Protein AF-0000000083154688 (afdb_homodimer)

Solvent-accessible surface area (backbone atoms only — not comparable to full-atom values): 29606 Å² total; per-residue (Å²): 135,85,80,79,80,78,82,81,78,80,80,81,83,80,81,77,81,83,75,83,78,83,77,74,76,74,76,77,68,79,73,78,63,62,61,57,56,52,50,52,49,49,51,51,33,51,53,34,51,51,48,37,54,52,40,51,51,50,35,52,51,49,68,60,59,69,84,47,63,55,60,26,47,56,69,61,37,46,85,33,69,63,76,69,42,80,86,53,69,44,76,49,72,49,60,42,86,44,41,67,81,53,86,52,82,84,54,70,78,92,42,75,69,41,51,51,55,58,43,58,67,37,58,64,70,88,35,45,25,24,63,56,64,84,69,79,62,100,66,54,63,35,63,32,58,73,93,67,34,91,17,15,25,34,44,42,43,32,31,52,51,45,43,32,51,50,50,52,52,50,56,75,45,44,61,73,30,50,75,72,72,40,74,55,66,74,79,58,39,78,56,65,68,58,26,51,46,49,51,44,35,31,52,48,50,50,52,52,51,45,40,26,64,37,44,64,35,56,28,38,29,29,56,33,80,87,35,97,76,37,42,41,72,38,46,50,32,61,36,41,21,39,47,38,69,59,47,51,49,49,48,60,73,53,25,31,51,125,138,86,83,80,78,76,81,79,80,79,79,78,79,82,84,76,82,81,80,81,77,80,78,75,79,76,76,79,68,78,74,78,64,62,61,57,56,51,49,52,49,50,50,50,33,51,53,34,50,52,48,36,54,53,39,50,53,49,33,52,50,50,67,58,57,70,84,46,62,58,59,26,47,55,70,61,36,46,84,33,71,62,75,68,42,80,86,54,68,43,76,49,73,49,62,41,86,43,41,70,83,54,86,53,81,84,55,70,81,90,42,76,69,41,51,52,56,57,42,58,68,37,57,64,69,91,34,46,26,18,64,55,62,84,69,81,58,98,65,54,62,36,64,31,58,72,91,68,34,88,16,14,25,34,44,41,42,32,30,52,51,46,43,32,50,48,51,52,52,50,57,76,45,42,59,74,30,51,75,72,74,41,75,54,65,75,79,57,40,77,56,64,68,58,25,51,46,51,51,43,34,29,53,49,50,51,51,52,51,44,41,26,64,38,44,63,38,54,28,39,28,28,57,32,78,88,36,97,78,37,41,42,72,38,46,49,30,62,36,40,19,37,46,40,71,58,48,51,49,49,48,60,74,54,24,30,50,125

Structure (mmCIF, N/CA/C/O backbone):
data_AF-0000000083154688-model_v1
#
loop_
_entity.id
_entity.type
_entity.pdbx_description
1 polymer 'Tat pathway signal sequence'
#
loop_
_atom_site.group_PDB
_atom_site.id
_atom_site.type_symbol
_atom_site.label_atom_id
_atom_site.label_alt_id
_atom_site.label_comp_id
_atom_site.label_asym_id
_atom_site.label_entity_id
_atom_site.label_seq_id
_atom_site.pdbx_PDB_ins_code
_atom_site.Cartn_x
_atom_site.Cartn_y
_atom_site.Cartn_z
_atom_site.occupancy
_atom_site.B_iso_or_equiv
_atom_site.auth_seq_id
_atom_site.auth_comp_id
_atom_site.auth_asym_id
_atom_site.auth_atom_id
_atom_site.pdbx_PDB_model_num
ATOM 1 N N . MET A 1 1 ? -60.594 138.125 11.328 1 29.39 1 MET A N 1
ATOM 2 C CA . MET A 1 1 ? -60.219 137.875 12.703 1 29.39 1 MET A CA 1
ATOM 3 C C . MET A 1 1 ? -59 136.875 12.758 1 29.39 1 MET A C 1
ATOM 5 O O . MET A 1 1 ? -59.031 135.875 12.227 1 29.39 1 MET A O 1
ATOM 9 N N . SER A 1 2 ? -57.781 137.5 12.812 1 31.52 2 SER A N 1
ATOM 10 C CA . SER A 1 2 ? -56.406 137.25 12.453 1 31.52 2 SER A CA 1
ATOM 11 C C . SER A 1 2 ? -55.781 136.25 13.406 1 31.52 2 SER A C 1
ATOM 13 O O . SER A 1 2 ? -55.656 136.5 14.609 1 31.52 2 SER A O 1
ATOM 15 N N . GLU A 1 3 ? -56.125 134.875 13.266 1 31.77 3 GLU A N 1
ATOM 16 C CA . GLU A 1 3 ? -55.875 133.75 14.117 1 31.77 3 GLU A CA 1
ATOM 17 C C . GLU A 1 3 ? -54.375 133.5 14.359 1 31.77 3 GLU A C 1
ATOM 19 O O . GLU A 1 3 ? -53.594 133.5 13.414 1 31.77 3 GLU A O 1
ATOM 24 N N . GLU A 1 4 ? -53.844 134 15.492 1 29.66 4 GLU A N 1
ATOM 25 C CA . GLU A 1 4 ? -52.5 134.25 16.062 1 29.66 4 GLU A CA 1
ATOM 26 C C . GLU A 1 4 ? -51.781 132.875 16.25 1 29.66 4 GLU A C 1
ATOM 28 O O . GLU A 1 4 ? -52.281 132 16.922 1 29.66 4 GLU A O 1
ATOM 33 N N . HIS A 1 5 ? -51 132.375 15.273 1 32.69 5 HIS A N 1
ATOM 34 C CA . HIS A 1 5 ? -50.281 131.125 14.984 1 32.69 5 HIS A CA 1
ATOM 35 C C . HIS A 1 5 ? -49.188 130.875 15.992 1 32.69 5 HIS A C 1
ATOM 37 O O . HIS A 1 5 ? -48.156 131.625 15.992 1 32.69 5 HIS A O 1
ATOM 43 N N . GLN A 1 6 ? -49.5 130.75 17.312 1 32.12 6 GLN A N 1
ATOM 44 C CA . GLN A 1 6 ? -48.438 130.875 18.328 1 32.12 6 GLN A CA 1
ATOM 45 C C . GLN A 1 6 ? -47.469 129.625 18.156 1 32.12 6 GLN A C 1
ATOM 47 O O . GLN A 1 6 ? -47.875 128.5 17.922 1 32.12 6 GLN A O 1
ATOM 52 N N . PRO A 1 7 ? -46.125 129.875 17.844 1 33.66 7 PRO A N 1
ATOM 53 C CA . PRO A 1 7 ? -45.062 129 17.438 1 33.66 7 PRO A CA 1
ATOM 54 C C . PRO A 1 7 ? -44.625 128 18.547 1 33.66 7 PRO A C 1
ATOM 56 O O . PRO A 1 7 ? -44.625 128.5 19.719 1 33.66 7 PRO A O 1
ATOM 59 N N . PHE A 1 8 ? -45.031 126.75 18.562 1 34.34 8 PHE A N 1
ATOM 60 C CA . PHE A 1 8 ? -44.875 125.688 19.516 1 34.34 8 PHE A CA 1
ATOM 61 C C . PHE A 1 8 ? -43.375 125.375 19.781 1 34.34 8 PHE A C 1
ATOM 63 O O . PHE A 1 8 ? -42.625 125.188 18.844 1 34.34 8 PHE A O 1
ATOM 70 N N . ILE A 1 9 ? -42.688 125.938 20.766 1 31.5 9 ILE A N 1
ATOM 71 C CA . ILE A 1 9 ? -41.281 125.938 21.141 1 31.5 9 ILE A CA 1
ATOM 72 C C . ILE A 1 9 ? -40.875 124.562 21.578 1 31.5 9 ILE A C 1
ATOM 74 O O . ILE A 1 9 ? -41.406 124 22.547 1 31.5 9 ILE A O 1
ATOM 78 N N . PRO A 1 10 ? -40.469 123.625 20.656 1 31.67 10 PRO A N 1
ATOM 79 C CA . PRO A 1 10 ? -40.219 122.188 21 1 31.67 10 PRO A CA 1
ATOM 80 C C . PRO A 1 10 ? -39.062 122.062 21.953 1 31.67 10 PRO A C 1
ATOM 82 O O . PRO A 1 10 ? -38.062 122.75 21.844 1 31.67 10 PRO A O 1
ATOM 85 N N . HIS A 1 11 ? -39.25 121.875 23.234 1 32.94 11 HIS A N 1
ATOM 86 C CA . HIS A 1 11 ? -38.281 121.75 24.328 1 32.94 11 HIS A CA 1
ATOM 87 C C . HIS A 1 11 ? -37.312 120.562 24.062 1 32.94 11 HIS A C 1
ATOM 89 O O . HIS A 1 11 ? -37.688 119.625 23.406 1 32.94 11 HIS A O 1
ATOM 95 N N . GLY A 1 12 ? -35.969 120.812 24.078 1 29.88 12 GLY A N 1
ATOM 96 C CA . GLY A 1 12 ? -34.75 120.125 23.766 1 29.88 12 GLY A CA 1
ATOM 97 C C . GLY A 1 12 ? -34.562 118.875 24.562 1 29.88 12 GLY A C 1
ATOM 98 O O . GLY A 1 12 ? -35.062 118.75 25.672 1 29.88 12 GLY A O 1
ATOM 99 N N . PRO A 1 13 ? -34.219 117.688 23.891 1 33.91 13 PRO A N 1
ATOM 100 C CA . PRO A 1 13 ? -34.156 116.25 24.281 1 33.91 13 PRO A CA 1
ATOM 101 C C . PRO A 1 13 ? -33.094 116 25.328 1 33.91 13 PRO A C 1
ATOM 103 O O . PRO A 1 13 ? -32 116.562 25.281 1 33.91 13 PRO A O 1
ATOM 106 N N . GLU A 1 14 ? -33.312 116 26.609 1 32.19 14 GLU A N 1
ATOM 107 C CA . GLU A 1 14 ? -32.375 115.688 27.688 1 32.19 14 GLU A CA 1
ATOM 108 C C . GLU A 1 14 ? -31.625 114.375 27.422 1 32.19 14 GLU A C 1
ATOM 110 O O . GLU A 1 14 ? -32.188 113.375 26.953 1 32.19 14 GLU A O 1
ATOM 115 N N . TYR A 1 15 ? -30.312 114.438 27.156 1 31.7 15 TYR A N 1
ATOM 116 C CA . TYR A 1 15 ? -29.281 113.5 26.859 1 31.7 15 TYR A CA 1
ATOM 117 C C . TYR A 1 15 ? -29.156 112.438 27.984 1 31.7 15 TYR A C 1
ATOM 119 O O . TYR A 1 15 ? -28.859 112.812 29.125 1 31.7 15 TYR A O 1
ATOM 127 N N . LYS A 1 16 ? -29.969 111.438 28 1 33.78 16 LYS A N 1
ATOM 128 C CA . LYS A 1 16 ? -29.906 110.312 28.984 1 33.78 16 LYS A CA 1
ATOM 129 C C . LYS A 1 16 ? -28.531 109.688 28.984 1 33.78 16 LYS A C 1
ATOM 131 O O . LYS A 1 16 ? -27.891 109.5 27.938 1 33.78 16 LYS A O 1
ATOM 136 N N . ASP A 1 17 ? -27.781 109.812 30.109 1 32.22 17 ASP A N 1
ATOM 137 C CA . ASP A 1 17 ? -26.516 109.25 30.578 1 32.22 17 ASP A CA 1
ATOM 138 C C . ASP A 1 17 ? -26.438 107.75 30.344 1 32.22 17 ASP A C 1
ATOM 140 O O . ASP A 1 17 ? -27.391 107 30.656 1 32.22 17 ASP A O 1
ATOM 144 N N . ASP A 1 18 ? -25.703 107.25 29.375 1 29.17 18 ASP A N 1
ATOM 145 C CA . ASP A 1 18 ? -25.438 105.875 28.891 1 29.17 18 ASP A CA 1
ATOM 146 C C . ASP A 1 18 ? -24.906 105 30.031 1 29.17 18 ASP A C 1
ATO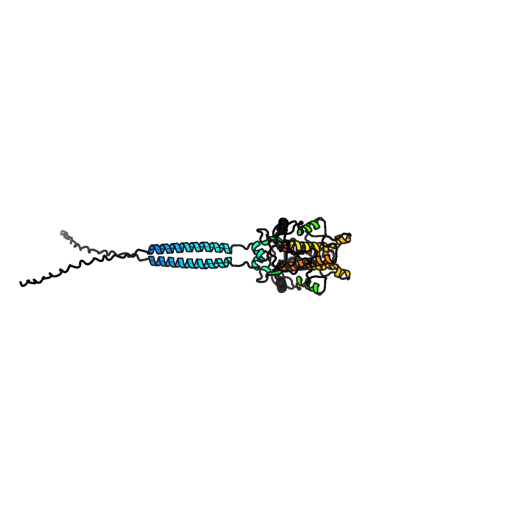M 148 O O . ASP A 1 18 ? -23.891 105.375 30.656 1 29.17 18 ASP A O 1
ATOM 152 N N . ASN A 1 19 ? -25.719 104.312 30.797 1 33.03 19 ASN A N 1
ATOM 153 C CA . ASN A 1 19 ? -25.406 103.312 31.812 1 33.03 19 ASN A CA 1
ATOM 154 C C . ASN A 1 19 ? -24.516 102.188 31.281 1 33.03 19 ASN A C 1
ATOM 156 O O . ASN A 1 19 ? -24.422 101.125 31.875 1 33.03 19 ASN A O 1
ATOM 160 N N . ALA A 1 20 ? -23.516 102.188 30.391 1 35.34 20 ALA A N 1
ATOM 161 C CA . ALA A 1 20 ? -23.078 100.938 29.844 1 35.34 20 ALA A CA 1
ATOM 162 C C . ALA A 1 20 ? -22.625 100 30.953 1 35.34 20 ALA A C 1
ATOM 164 O O . ALA A 1 20 ? -22.281 100.438 32.062 1 35.34 20 ALA A O 1
ATOM 165 N N . ASN A 1 21 ? -22.828 98.562 30.766 1 35.56 21 ASN A N 1
ATOM 166 C CA . ASN A 1 21 ? -22.812 97.125 31.109 1 35.56 21 ASN A CA 1
ATOM 167 C C . ASN A 1 21 ? -21.406 96.625 31.5 1 35.56 21 ASN A C 1
ATOM 169 O O . ASN A 1 21 ? -20.438 96.875 30.781 1 35.56 21 ASN A O 1
ATOM 173 N N . ASP A 1 22 ? -21.109 96.5 32.781 1 38.91 22 ASP A N 1
ATOM 174 C CA . ASP A 1 22 ? -19.953 95.875 33.406 1 38.91 22 ASP A CA 1
ATOM 175 C C . ASP A 1 22 ? -19.688 94.5 32.781 1 38.91 22 ASP A C 1
ATOM 177 O O . ASP A 1 22 ? -20.547 93.625 32.875 1 38.91 22 ASP A O 1
ATOM 181 N N . GLU A 1 23 ? -19.078 94.312 31.609 1 39.03 23 GLU A N 1
ATOM 182 C CA . GLU A 1 23 ? -18.656 93 31.047 1 39.03 23 GLU A CA 1
ATOM 183 C C . GLU A 1 23 ? -17.797 92.25 32.031 1 39.03 23 GLU A C 1
ATOM 185 O O . GLU A 1 23 ? -16.75 92.688 32.469 1 39.03 23 GLU A O 1
ATOM 190 N N . SER A 1 24 ? -18.469 91.5 32.969 1 42.97 24 SER A N 1
ATOM 191 C CA . SER A 1 24 ? -17.812 90.5 33.844 1 42.97 24 SER A CA 1
ATOM 192 C C . SER A 1 24 ? -16.891 89.562 33.031 1 42.97 24 SER A C 1
ATOM 194 O O . SER A 1 24 ? -17.312 89 32.031 1 42.97 24 SER A O 1
ATOM 196 N N . SER A 1 25 ? -15.602 89.875 32.875 1 44.94 25 SER A N 1
ATOM 197 C CA . SER A 1 25 ? -14.586 88.938 32.344 1 44.94 25 SER A CA 1
ATOM 198 C C . SER A 1 25 ? -14.688 87.562 32.969 1 44.94 25 SER A C 1
ATOM 200 O O . SER A 1 25 ? -14.43 87.375 34.156 1 44.94 25 SER A O 1
ATOM 202 N N . ALA A 1 26 ? -15.742 86.75 32.562 1 47.12 26 ALA A N 1
ATOM 203 C CA . ALA A 1 26 ? -15.75 85.312 32.969 1 47.12 26 ALA A CA 1
ATOM 204 C C . ALA A 1 26 ? -14.383 84.688 32.75 1 47.12 26 ALA A C 1
ATOM 206 O O . ALA A 1 26 ? -13.805 84.812 31.672 1 47.12 26 ALA A O 1
ATOM 207 N N . ASP A 1 27 ? -13.578 84.625 33.812 1 45.41 27 ASP A N 1
ATOM 208 C CA . ASP A 1 27 ? -12.398 83.75 33.875 1 45.41 27 ASP A CA 1
ATOM 209 C C . ASP A 1 27 ? -12.68 82.375 33.25 1 45.41 27 ASP A C 1
ATOM 211 O O . ASP A 1 27 ? -13.562 81.688 33.719 1 45.41 27 ASP A O 1
ATOM 215 N N . PHE A 1 28 ? -12.711 82.25 31.906 1 45.66 28 PHE A N 1
ATOM 216 C CA . PHE A 1 28 ? -12.695 80.938 31.281 1 45.66 28 PHE A CA 1
ATOM 217 C C . PHE A 1 28 ? -11.672 80.062 31.938 1 45.66 28 PHE A C 1
ATOM 219 O O . PHE A 1 28 ? -10.461 80.25 31.797 1 45.66 28 PHE A O 1
ATOM 226 N N . GLN A 1 29 ? -11.961 79.5 33.156 1 45.41 29 GLN A N 1
ATOM 227 C CA . GLN A 1 29 ? -11.102 78.438 33.656 1 45.41 29 GLN A CA 1
ATOM 228 C C . GLN A 1 29 ? -11.039 77.25 32.688 1 45.41 29 GLN A C 1
ATOM 230 O O . GLN A 1 29 ? -12.07 76.812 32.219 1 45.41 29 GLN A O 1
ATOM 235 N N . PRO A 1 30 ? -10.008 77.125 31.922 1 48.88 30 PRO A N 1
ATOM 236 C CA . PRO A 1 30 ? -9.922 75.875 31.109 1 48.88 30 PRO A CA 1
ATOM 237 C C . PRO A 1 30 ? -10.344 74.625 31.891 1 48.88 30 PRO A C 1
ATOM 239 O O . PRO A 1 30 ? -9.844 74.375 33 1 48.88 30 PRO A O 1
ATOM 242 N N . GLU A 1 31 ? -11.555 74.188 31.859 1 50.56 31 GLU A N 1
ATOM 243 C CA . GLU A 1 31 ? -11.969 72.938 32.406 1 50.56 31 GLU A CA 1
ATOM 244 C C . GLU A 1 31 ? -10.914 71.875 32.156 1 50.56 31 GLU A C 1
ATOM 246 O O . GLU A 1 31 ? -10.43 71.688 31.047 1 50.56 31 GLU A O 1
ATOM 251 N N . ASN A 1 32 ? -10.117 71.375 33.062 1 50.59 32 ASN A N 1
ATOM 252 C CA . ASN A 1 32 ? -9.133 70.312 33.156 1 50.59 32 ASN A CA 1
ATOM 253 C C . ASN A 1 32 ? -9.602 69.062 32.406 1 50.59 32 ASN A C 1
ATOM 255 O O . ASN A 1 32 ? -10.242 68.188 32.969 1 50.59 32 ASN A O 1
ATOM 259 N N . HIS A 1 33 ? -10.023 69.188 31.062 1 58.34 33 HIS A N 1
ATOM 260 C CA . HIS A 1 33 ? -10.328 68.125 30.109 1 58.34 33 HIS A CA 1
ATOM 261 C C . HIS A 1 33 ? -9.211 67.062 30.078 1 58.34 33 HIS A C 1
ATOM 263 O O . HIS A 1 33 ? -9.367 66 29.453 1 58.34 33 HIS A O 1
ATOM 269 N N . ARG A 1 34 ? -8.211 67.25 30.781 1 65.75 34 ARG A N 1
ATOM 270 C CA . ARG A 1 34 ? -7.004 66.438 30.797 1 65.75 34 ARG A CA 1
ATOM 271 C C . ARG A 1 34 ? -7.266 65.062 31.453 1 65.75 34 ARG A C 1
ATOM 273 O O . ARG A 1 34 ? -6.789 64.062 30.984 1 65.75 34 ARG A O 1
ATOM 280 N N . PRO A 1 35 ? -8.297 65.062 32.406 1 75.88 35 PRO A N 1
ATOM 281 C CA . PRO A 1 35 ? -8.461 63.812 33.094 1 75.88 35 PRO A CA 1
ATOM 282 C C . PRO A 1 35 ? -9.266 62.781 32.281 1 75.88 35 PRO A C 1
ATOM 284 O O . PRO A 1 35 ? -8.984 61.594 32.344 1 75.88 35 PRO A O 1
ATOM 287 N N . ARG A 1 36 ? -10.062 63.25 31.406 1 80.69 36 ARG A N 1
ATOM 288 C CA . ARG A 1 36 ? -10.898 62.344 30.625 1 80.69 36 ARG A CA 1
ATOM 289 C C . ARG A 1 36 ? -10.109 61.719 29.484 1 80.69 36 ARG A C 1
ATOM 291 O O . ARG A 1 36 ? -10.258 60.5 29.219 1 80.69 36 ARG A O 1
ATOM 298 N N . LYS A 1 37 ? -9.305 62.5 28.859 1 82.5 37 LYS A N 1
ATOM 299 C CA . LYS A 1 37 ? -8.492 62 27.766 1 82.5 37 LYS A CA 1
ATOM 300 C C . LYS A 1 37 ? -7.484 60.969 28.281 1 82.5 37 LYS A C 1
ATOM 302 O O . LYS A 1 37 ? -7.238 59.938 27.625 1 82.5 37 LYS A O 1
ATOM 307 N N . LEU A 1 38 ? -6.953 61.188 29.422 1 85.69 38 LEU A N 1
ATOM 308 C CA . LEU A 1 38 ? -6.016 60.281 30.031 1 85.69 38 LEU A CA 1
ATOM 309 C C . LEU A 1 38 ? -6.711 58.969 30.391 1 85.69 38 LEU A C 1
ATOM 311 O O . LEU A 1 38 ? -6.145 57.875 30.203 1 85.69 38 LEU A O 1
ATOM 315 N N . LEU A 1 39 ? -7.902 59.094 30.875 1 86.44 39 LEU A N 1
ATOM 316 C CA . LEU A 1 39 ? -8.688 57.906 31.203 1 86.44 39 LEU A CA 1
ATOM 317 C C . LEU A 1 39 ? -9 57.094 29.953 1 86.44 39 LEU A C 1
ATOM 319 O O . LEU A 1 39 ? -8.867 55.875 29.969 1 86.44 39 LEU A O 1
ATOM 323 N N . LEU A 1 40 ? -9.359 57.75 28.906 1 89.5 40 LEU A N 1
ATOM 324 C CA . LEU A 1 40 ? -9.672 57.094 27.641 1 89.5 40 LEU A CA 1
ATOM 325 C C . LEU A 1 40 ? -8.43 56.406 27.078 1 89.5 40 LEU A C 1
ATOM 327 O O . LEU A 1 40 ? -8.516 55.281 26.562 1 89.5 40 LEU A O 1
ATOM 331 N N . LEU A 1 41 ? -7.309 57.031 27.156 1 90.56 41 LEU A N 1
ATOM 332 C CA . LEU A 1 41 ? -6.062 56.438 26.672 1 90.56 41 LEU A CA 1
ATOM 333 C C . LEU A 1 41 ? -5.66 55.219 27.5 1 90.56 41 LEU A C 1
ATOM 335 O O . LEU A 1 41 ? -5.176 54.219 26.969 1 90.56 41 LEU A O 1
ATOM 339 N N . ARG A 1 42 ? -5.895 55.312 28.797 1 90.94 42 ARG A N 1
ATOM 340 C CA . ARG A 1 42 ? -5.617 54.188 29.672 1 90.94 42 ARG A CA 1
ATOM 341 C C . ARG A 1 42 ? -6.531 53 29.344 1 90.94 42 ARG A C 1
ATOM 343 O O . ARG A 1 42 ? -6.09 51.844 29.328 1 90.94 42 ARG A O 1
ATOM 350 N N . ILE A 1 43 ? -7.766 53.281 29.094 1 91.19 43 ILE A N 1
ATOM 351 C CA . ILE A 1 43 ? -8.727 52.219 28.75 1 91.19 43 ILE A CA 1
ATOM 352 C C . ILE A 1 43 ? -8.336 51.594 27.406 1 91.19 43 ILE A C 1
ATOM 354 O O . ILE A 1 43 ? -8.352 50.375 27.266 1 91.19 43 ILE A O 1
ATOM 358 N N . LEU A 1 44 ? -7.934 52.406 26.438 1 92.31 44 LEU A N 1
ATOM 359 C CA . LEU A 1 44 ? -7.508 51.906 25.125 1 92.31 44 LEU A CA 1
ATOM 360 C C . LEU A 1 44 ? -6.27 51.031 25.266 1 92.31 44 LEU A C 1
ATOM 362 O O . LEU A 1 44 ? -6.195 49.938 24.656 1 92.31 44 LEU A O 1
ATOM 366 N N . CYS A 1 45 ? -5.336 51.5 26.062 1 91.38 45 CYS A N 1
ATOM 367 C CA . CYS A 1 45 ? -4.121 50.719 26.297 1 91.38 45 CYS A CA 1
ATOM 368 C C . CYS A 1 45 ? -4.445 49.375 26.969 1 91.38 45 CYS A C 1
ATOM 370 O O . CYS A 1 45 ? -3.863 48.344 26.609 1 91.38 45 CYS A O 1
ATOM 372 N N . ALA A 1 46 ? -5.367 49.438 27.938 1 92.94 46 ALA A N 1
ATOM 373 C CA . ALA A 1 46 ? -5.781 48.219 28.625 1 92.94 46 ALA A CA 1
ATOM 374 C C . ALA A 1 46 ? -6.465 47.25 27.656 1 92.94 46 ALA A C 1
ATOM 376 O O . ALA A 1 46 ? -6.215 46.031 27.672 1 92.94 46 ALA A O 1
ATOM 377 N N . PHE A 1 47 ? -7.348 47.719 26.766 1 93.38 47 PHE A N 1
ATOM 378 C CA . PHE A 1 47 ? -8.023 46.906 25.781 1 93.38 47 PHE A CA 1
ATOM 379 C C . PHE A 1 47 ? -7.02 46.312 24.781 1 93.38 47 PHE A C 1
ATOM 381 O O . PHE A 1 47 ? -7.133 45.156 24.375 1 93.38 47 PHE A O 1
ATOM 388 N N . GLU A 1 48 ? -6.02 47.094 24.359 1 94 48 GLU A N 1
ATOM 389 C CA . GLU A 1 48 ? -4.98 46.594 23.469 1 94 48 GLU A CA 1
ATOM 390 C C . GLU A 1 48 ? -4.141 45.5 24.125 1 94 48 GLU A C 1
ATOM 392 O O . GLU A 1 48 ? -3.775 44.531 23.484 1 94 48 GLU A O 1
ATOM 397 N N . ALA A 1 49 ? -3.848 45.719 25.375 1 93.75 49 ALA A N 1
ATOM 398 C CA . ALA A 1 49 ? -3.102 44.688 26.125 1 93.75 49 ALA A CA 1
ATOM 399 C C . ALA A 1 49 ? -3.893 43.375 26.203 1 93.75 49 ALA A C 1
ATOM 401 O O . ALA A 1 49 ? -3.336 42.312 26.016 1 93.75 49 ALA A O 1
ATOM 402 N N . LEU A 1 50 ? -5.184 43.469 26.453 1 93.81 50 LEU A N 1
ATOM 403 C CA . LEU A 1 50 ? -6.047 42.312 26.453 1 93.81 50 LEU A CA 1
ATOM 404 C C . LEU A 1 50 ? -6.07 41.656 25.078 1 93.81 50 LEU A C 1
ATOM 406 O O . LEU A 1 50 ? -6.012 40.406 24.984 1 93.81 50 LEU A O 1
ATOM 410 N N . GLY A 1 51 ? -6.152 42.469 24.016 1 93.62 51 GLY A N 1
ATOM 411 C CA . GLY A 1 51 ? -6.086 41.938 22.656 1 93.62 51 GLY A CA 1
ATOM 412 C C . GLY A 1 51 ? -4.789 41.219 22.375 1 93.62 51 GLY A C 1
ATOM 413 O O . GLY A 1 51 ? -4.797 40.156 21.75 1 93.62 51 GLY A O 1
ATOM 414 N N . LEU A 1 52 ? -3.707 41.719 22.828 1 94.5 52 LEU A N 1
ATOM 415 C CA . LEU A 1 52 ? -2.402 41.094 22.656 1 94.5 52 LEU A CA 1
ATOM 416 C C . LEU A 1 52 ? -2.346 39.719 23.359 1 94.5 52 LEU A C 1
ATOM 418 O O . LEU A 1 52 ? -1.809 38.75 22.828 1 94.5 52 LEU A O 1
ATOM 422 N N . ILE A 1 53 ? -2.85 39.625 24.578 1 94.06 53 ILE A N 1
ATOM 423 C CA . ILE A 1 53 ? -2.859 38.375 25.344 1 94.06 53 ILE A CA 1
ATOM 424 C C . ILE A 1 53 ? -3.711 37.344 24.609 1 94.06 53 ILE A C 1
ATOM 426 O O . ILE A 1 53 ? -3.285 36.219 24.438 1 94.06 53 ILE A O 1
ATOM 430 N N . ILE A 1 54 ? -4.852 37.75 24.109 1 93.69 54 ILE A N 1
ATOM 431 C CA . ILE A 1 54 ? -5.762 36.812 23.422 1 93.69 54 ILE A CA 1
ATOM 432 C C . ILE A 1 54 ? -5.121 36.344 22.125 1 93.69 54 ILE A C 1
ATOM 434 O O . ILE A 1 54 ? -5.156 35.156 21.812 1 93.69 54 ILE A O 1
ATOM 438 N N . LEU A 1 55 ? -4.508 37.25 21.422 1 93.44 55 LEU A N 1
ATOM 439 C CA . LEU A 1 55 ? -3.889 36.875 20.156 1 93.44 55 LEU A CA 1
ATOM 440 C C . LEU A 1 55 ? -2.67 36 20.375 1 93.44 55 LEU A C 1
ATOM 442 O O . LEU A 1 55 ? -2.387 35.125 19.578 1 93.44 55 LEU A O 1
ATOM 446 N N . THR A 1 56 ? -1.951 36.188 21.438 1 92.75 56 THR A N 1
ATOM 447 C CA . THR A 1 56 ? -0.821 35.344 21.75 1 92.75 56 THR A CA 1
ATOM 448 C C . THR A 1 56 ? -1.298 33.938 22.109 1 92.75 56 THR A C 1
ATOM 450 O O . THR A 1 56 ? -0.708 32.938 21.672 1 92.75 56 THR A O 1
ATOM 453 N N . ILE A 1 57 ? -2.324 33.781 22.828 1 91.25 57 ILE A N 1
ATOM 454 C CA . ILE A 1 57 ? -2.893 32.5 23.172 1 91.25 57 ILE A CA 1
ATOM 455 C C . ILE A 1 57 ? -3.375 31.781 21.922 1 91.25 57 ILE A C 1
ATOM 457 O O . ILE A 1 57 ? -3.111 30.594 21.734 1 91.25 57 ILE A O 1
ATOM 461 N N . ALA A 1 58 ? -3.994 32.562 21.078 1 89.69 58 ALA A N 1
ATOM 462 C CA . ALA A 1 58 ? -4.484 32 19.828 1 89.69 58 ALA A CA 1
ATOM 463 C C . ALA A 1 58 ? -3.328 31.516 18.953 1 89.69 58 ALA A C 1
ATOM 465 O O . ALA A 1 58 ? -3.42 30.453 18.328 1 89.69 58 ALA A O 1
ATOM 466 N N . LEU A 1 59 ? -2.355 32.219 18.938 1 88.88 59 LEU A N 1
ATOM 467 C CA . LEU A 1 59 ? -1.186 31.844 18.156 1 88.88 59 LEU A CA 1
ATOM 468 C C . LEU A 1 59 ? -0.53 30.578 18.719 1 88.88 59 LEU A C 1
ATOM 470 O O . LEU A 1 59 ? -0.137 29.688 17.953 1 88.88 59 LEU A O 1
ATOM 474 N N . VAL A 1 60 ? -0.395 30.438 19.969 1 87.25 60 VAL A N 1
ATOM 475 C CA . VAL A 1 60 ? 0.188 29.266 20.609 1 87.25 60 VAL A CA 1
ATOM 476 C C . VAL A 1 60 ? -0.674 28.031 20.312 1 87.25 60 VAL A C 1
ATOM 478 O O . VAL A 1 60 ? -0.154 26.969 19.984 1 87.25 60 VAL A O 1
ATOM 481 N N . PHE A 1 61 ? -1.914 28.25 20.344 1 83.06 61 PHE A N 1
ATOM 482 C CA . PHE A 1 61 ? -2.818 27.141 20.062 1 83.06 61 PHE A CA 1
ATOM 483 C C . PHE A 1 61 ? -2.725 26.734 18.594 1 83.06 61 PHE A C 1
ATOM 485 O O . PHE A 1 61 ? -2.703 25.547 18.266 1 83.06 61 PHE A O 1
ATOM 492 N N . ALA A 1 62 ? -2.664 27.75 17.75 1 79.44 62 ALA A N 1
ATOM 493 C CA . ALA A 1 62 ? -2.59 27.484 16.328 1 79.44 62 ALA A CA 1
ATOM 494 C C . ALA A 1 62 ? -1.294 26.766 15.961 1 79.44 62 ALA A C 1
ATOM 496 O O . ALA A 1 62 ? -1.271 25.938 15.055 1 79.44 62 ALA A O 1
ATOM 497 N N . THR A 1 63 ? -0.285 27 16.625 1 77.12 63 THR A N 1
ATOM 498 C CA . THR A 1 63 ? 1.006 26.422 16.281 1 77.12 63 THR A CA 1
ATOM 499 C C . THR A 1 63 ? 1.203 25.094 17 1 77.12 63 THR A C 1
ATOM 501 O O . THR A 1 63 ? 2.062 24.297 16.625 1 77.12 63 THR A O 1
ATOM 504 N N . ARG A 1 64 ? 0.428 24.906 18.062 1 72.12 64 ARG A N 1
ATOM 505 C CA . ARG A 1 64 ? 0.574 23.672 18.812 1 72.12 64 ARG A CA 1
ATOM 506 C C . ARG A 1 64 ? -0.357 22.594 18.281 1 72.12 64 ARG A C 1
ATOM 508 O O . ARG A 1 64 ? -0.284 21.422 18.688 1 72.12 64 ARG A O 1
ATOM 515 N N . VAL A 1 65 ? -1.268 23.062 17.516 1 68 65 VAL A N 1
ATOM 516 C CA . VAL A 1 65 ? -2.18 22.047 17 1 68 65 VAL A CA 1
ATOM 517 C C . VAL A 1 65 ? -1.409 21.047 16.141 1 68 65 VAL A C 1
ATOM 519 O O . VAL A 1 65 ? -0.68 21.438 15.234 1 68 65 VAL A O 1
ATOM 522 N N . LYS A 1 66 ? -1.205 19.859 16.781 1 71.88 66 LYS A N 1
ATOM 523 C CA . LYS A 1 66 ? -0.562 18.719 16.125 1 71.88 66 LYS A CA 1
ATOM 524 C C . LYS A 1 66 ? -1.414 18.203 14.969 1 71.88 66 LYS A C 1
ATOM 526 O O . LYS A 1 66 ? -2.645 18.234 15.039 1 71.88 66 LYS A O 1
ATOM 531 N N . LEU A 1 67 ? -0.774 18.047 13.852 1 79.25 67 LEU A N 1
ATOM 532 C CA . LEU A 1 67 ? -1.397 17.422 12.688 1 79.25 67 LEU A CA 1
ATOM 533 C C . LEU A 1 67 ? -2.031 16.078 13.07 1 79.25 67 LEU A C 1
ATOM 535 O O . LEU A 1 67 ? -1.388 15.242 13.695 1 79.25 67 LEU A O 1
ATOM 539 N N . SER A 1 68 ? -3.344 15.984 12.961 1 87.44 68 SER A N 1
ATOM 540 C CA . SER A 1 68 ? -3.971 14.703 13.289 1 87.44 68 SER A CA 1
ATOM 541 C C . SER A 1 68 ? -3.711 13.672 12.203 1 87.44 68 SER A C 1
ATOM 543 O O . SER A 1 68 ? -3.52 14.016 11.031 1 87.44 68 SER A O 1
ATOM 545 N N . ASP A 1 69 ? -3.643 12.406 12.602 1 92.69 69 ASP A N 1
ATOM 546 C CA . ASP A 1 69 ? -3.473 11.312 11.656 1 92.69 69 ASP A CA 1
ATOM 547 C C . ASP A 1 69 ? -4.559 11.344 10.578 1 92.69 69 ASP A C 1
ATOM 549 O O . ASP A 1 69 ? -4.273 11.141 9.398 1 92.69 69 ASP A O 1
ATOM 553 N N . LEU A 1 70 ? -5.723 11.594 11.039 1 92.44 70 LEU A N 1
ATOM 554 C CA . LEU A 1 70 ? -6.844 11.578 10.102 1 92.44 70 LEU A CA 1
ATOM 555 C C . LEU A 1 70 ? -6.715 12.703 9.078 1 92.44 70 LEU A C 1
ATOM 557 O O . LEU A 1 70 ? -6.945 12.492 7.887 1 92.44 70 LEU A O 1
ATOM 561 N N . GLU A 1 71 ? -6.375 13.93 9.562 1 90.75 71 GLU A N 1
ATOM 562 C CA . GLU A 1 71 ? -6.184 15.047 8.648 1 90.75 71 GLU A CA 1
ATOM 563 C C . GLU A 1 71 ? -5.062 14.766 7.652 1 90.75 71 GLU A C 1
ATOM 565 O O . GLU A 1 71 ? -5.195 15.055 6.461 1 90.75 71 GLU A O 1
ATOM 570 N N . CYS A 1 72 ? -4.035 14.219 8.164 1 94 72 CYS A N 1
ATOM 571 C CA . CYS A 1 72 ? -2.908 13.898 7.297 1 94 72 CYS A CA 1
ATOM 572 C C . CYS A 1 72 ? -3.271 12.781 6.324 1 94 72 CYS A C 1
ATOM 574 O O . CYS A 1 72 ? -2.838 12.789 5.172 1 94 72 CYS A O 1
ATOM 576 N N . THR A 1 73 ? -4.027 11.805 6.82 1 96.25 73 THR A N 1
ATOM 577 C CA . THR A 1 73 ? -4.492 10.75 5.93 1 96.25 73 THR A CA 1
ATOM 578 C C . THR A 1 73 ? -5.305 11.336 4.777 1 96.25 73 THR A C 1
ATOM 580 O O . THR A 1 73 ? -5.117 10.945 3.621 1 96.25 73 THR A O 1
ATOM 583 N N . ARG A 1 74 ? -6.137 12.258 5.07 1 93.88 74 ARG A N 1
ATOM 584 C CA . ARG A 1 74 ? -6.957 12.891 4.043 1 93.88 74 ARG A CA 1
ATOM 585 C C . ARG A 1 74 ? -6.094 13.656 3.041 1 93.88 74 ARG A C 1
ATOM 587 O O . ARG A 1 74 ? -6.395 13.68 1.847 1 93.88 74 ARG A O 1
ATOM 594 N N . GLN A 1 75 ? -5.082 14.25 3.566 1 93.62 75 GLN A N 1
ATOM 595 C CA . GLN A 1 75 ? -4.199 15.062 2.732 1 93.62 75 GLN A CA 1
ATOM 596 C C . GLN A 1 75 ? -3.451 14.195 1.722 1 93.62 75 GLN A C 1
ATOM 598 O O . GLN A 1 75 ? -3.234 14.609 0.582 1 93.62 75 GLN A O 1
ATOM 603 N N . VAL A 1 76 ? -3.104 12.953 2.1 1 96.44 76 VAL A N 1
ATOM 604 C CA . VAL A 1 76 ? -2.215 12.18 1.243 1 96.44 76 VAL A CA 1
ATOM 605 C C . VAL A 1 76 ? -2.973 10.992 0.655 1 96.44 76 VAL A C 1
ATOM 607 O O . VAL A 1 76 ? -2.363 10 0.244 1 96.44 76 VAL A O 1
ATOM 610 N N . SER A 1 77 ? -4.242 10.992 0.684 1 95.88 77 SER A N 1
ATOM 611 C CA . SER A 1 77 ? -5.074 9.953 0.083 1 95.88 77 SER A CA 1
ATOM 612 C C . SER A 1 77 ? -6.141 10.562 -0.824 1 95.88 77 SER A C 1
ATOM 614 O O . SER A 1 77 ? -6.527 11.719 -0.652 1 95.88 77 SER A O 1
ATOM 616 N N . ALA A 1 78 ? -6.559 9.773 -1.83 1 93.94 78 ALA A N 1
ATOM 617 C CA . ALA A 1 78 ? -7.762 10.148 -2.562 1 93.94 78 ALA A CA 1
ATOM 618 C C . ALA A 1 78 ? -8.984 10.125 -1.652 1 93.94 78 ALA A C 1
ATOM 620 O O . ALA A 1 78 ? -8.984 9.453 -0.616 1 93.94 78 ALA A O 1
ATOM 621 N N . TYR A 1 79 ? -9.992 10.797 -2.018 1 90.38 79 TYR A N 1
ATOM 622 C CA . TYR A 1 79 ? -11.188 10.898 -1.195 1 90.38 79 TYR A CA 1
ATOM 623 C C . TYR A 1 79 ? -11.852 9.531 -1.029 1 90.38 79 TYR A C 1
ATOM 625 O O . TYR A 1 79 ? -11.953 8.758 -1.987 1 90.38 79 TYR A O 1
ATOM 633 N N . SER A 1 80 ? -12.266 9.25 0.106 1 90.5 80 SER A N 1
ATOM 634 C CA . SER A 1 80 ? -13.094 8.125 0.512 1 90.5 80 SER A CA 1
ATOM 635 C C . SER A 1 80 ? -14.062 8.516 1.62 1 90.5 80 SER A C 1
ATOM 637 O O . SER A 1 80 ? -13.703 9.266 2.529 1 90.5 80 SER A O 1
ATOM 639 N N . PRO A 1 81 ? -15.32 8.062 1.497 1 87.19 81 PRO A N 1
ATOM 640 C CA . PRO A 1 81 ? -16.25 8.359 2.594 1 87.19 81 PRO A CA 1
ATOM 641 C C . PRO A 1 81 ? -15.75 7.844 3.943 1 87.19 81 PRO A C 1
ATOM 643 O O . PRO A 1 81 ? -16.094 8.398 4.988 1 87.19 81 PRO A O 1
ATOM 646 N N . LEU A 1 82 ? -14.945 6.871 3.949 1 90.06 82 LEU A N 1
ATOM 647 C CA . LEU A 1 82 ? -14.43 6.32 5.199 1 90.06 82 LEU A CA 1
ATOM 648 C C . LEU A 1 82 ? -13.5 7.316 5.891 1 90.06 82 LEU A C 1
ATOM 650 O O . LEU A 1 82 ? -13.32 7.258 7.105 1 90.06 82 LEU A O 1
ATOM 654 N N . LEU A 1 83 ? -12.906 8.18 5.105 1 92.31 83 LEU A N 1
ATOM 655 C CA . LEU A 1 83 ? -12.008 9.18 5.668 1 92.31 83 LEU A CA 1
ATOM 656 C C . LEU A 1 83 ? -12.789 10.297 6.348 1 92.31 83 LEU A C 1
ATOM 658 O O . LEU A 1 83 ? -12.211 11.141 7.031 1 92.31 83 LEU A O 1
ATOM 662 N N . ASP A 1 84 ? -14.109 10.289 6.184 1 88.06 84 ASP A N 1
ATOM 663 C CA . ASP A 1 84 ? -14.961 11.273 6.852 1 88.06 84 ASP A CA 1
ATOM 664 C C . ASP A 1 84 ? -15.484 10.734 8.18 1 88.06 84 ASP A C 1
ATOM 666 O O . ASP A 1 84 ? -16.031 11.484 8.984 1 88.06 84 ASP A O 1
ATOM 670 N N . GLU A 1 85 ? -15.375 9.453 8.328 1 87.88 85 GLU A N 1
ATOM 671 C CA . GLU A 1 85 ? -15.836 8.828 9.57 1 87.88 85 GLU A CA 1
ATOM 672 C C . GLU A 1 85 ? -14.875 9.117 10.719 1 87.88 85 GLU A C 1
ATOM 674 O O . GLU A 1 85 ? -13.703 8.742 10.664 1 87.88 85 GLU A O 1
ATOM 679 N N . PRO A 1 86 ? -15.398 9.773 11.711 1 88 86 PRO A N 1
ATOM 680 C CA . PRO A 1 86 ? -14.5 10.109 12.82 1 88 86 PRO A CA 1
ATOM 681 C C . PRO A 1 86 ? -13.945 8.875 13.531 1 88 86 PRO A C 1
ATOM 683 O O . PRO A 1 86 ? -14.68 7.91 13.758 1 88 86 PRO A O 1
ATOM 686 N N . ASP A 1 87 ? -12.766 8.82 13.812 1 89.25 87 ASP A N 1
ATOM 687 C CA . ASP A 1 87 ? -12.07 7.852 14.664 1 89.25 87 ASP A CA 1
ATOM 688 C C . ASP A 1 87 ? -12.055 6.469 14.016 1 89.25 87 ASP A C 1
ATOM 690 O O . ASP A 1 87 ? -11.875 5.461 14.703 1 89.25 87 ASP A O 1
ATOM 694 N N . LEU A 1 88 ? -12.414 6.391 12.734 1 93.69 88 LEU A N 1
ATOM 695 C CA . LEU A 1 88 ? -12.383 5.09 12.07 1 93.69 88 LEU A CA 1
ATOM 696 C C . LEU A 1 88 ? -10.953 4.699 11.719 1 93.69 88 LEU A C 1
ATOM 698 O O . LEU A 1 88 ? -10.508 3.594 12.039 1 93.69 88 LEU A O 1
ATOM 702 N N . ILE A 1 89 ? -10.32 5.637 11.016 1 96.31 89 ILE A N 1
ATOM 703 C CA . ILE A 1 89 ? -8.961 5.34 10.594 1 96.31 89 ILE A CA 1
ATOM 704 C C . ILE A 1 89 ? -7.984 5.691 11.719 1 96.31 89 ILE A C 1
ATOM 706 O O . ILE A 1 89 ? -7.914 6.844 12.148 1 96.31 89 ILE A O 1
ATOM 710 N N . LYS A 1 90 ? -7.32 4.734 12.242 1 97.12 90 LYS A N 1
ATOM 711 C CA . LYS A 1 90 ? -6.297 4.859 13.273 1 97.12 90 LYS A CA 1
ATOM 712 C C . LYS A 1 90 ? -4.977 4.242 12.82 1 97.12 90 LYS A C 1
ATOM 714 O O . LYS A 1 90 ? -4.965 3.377 11.938 1 97.12 90 LYS A O 1
ATOM 719 N N . TYR A 1 91 ? -3.934 4.754 13.375 1 97.5 91 TYR A N 1
ATOM 720 C CA . TYR A 1 91 ? -2.605 4.262 13.031 1 97.5 91 TYR A CA 1
ATOM 721 C C . TYR A 1 91 ? -1.912 3.666 14.25 1 97.5 91 TYR A C 1
ATOM 723 O O . TYR A 1 91 ? -2.045 4.184 15.359 1 97.5 91 TYR A O 1
ATOM 731 N N . SER A 1 92 ? -1.228 2.621 14.07 1 97.44 92 SER A N 1
ATOM 732 C CA . SER A 1 92 ? -0.321 2.02 15.047 1 97.44 92 SER A CA 1
ATOM 733 C C . SER A 1 92 ? 1.021 1.675 14.414 1 97.44 92 SER A C 1
ATOM 735 O O . SER A 1 92 ? 1.077 1.266 13.25 1 97.44 92 SER A O 1
ATOM 737 N N . GLU A 1 93 ? 2.033 1.856 15.172 1 95.88 93 GLU A N 1
ATOM 738 C CA . GLU A 1 93 ? 3.375 1.582 14.664 1 95.88 93 GLU A CA 1
ATOM 739 C C . GLU A 1 93 ? 3.955 0.319 15.289 1 95.88 93 GLU A C 1
ATOM 741 O O . GLU A 1 93 ? 3.971 0.18 16.516 1 95.88 93 GLU A O 1
ATOM 746 N N . PHE A 1 94 ? 4.395 -0.62 14.516 1 93.56 94 PHE A N 1
ATOM 747 C CA . PHE A 1 94 ? 4.984 -1.866 14.992 1 93.56 94 PHE A CA 1
ATOM 748 C C . PHE A 1 94 ? 5.801 -2.535 13.891 1 93.56 94 PHE A C 1
ATOM 750 O O . PHE A 1 94 ? 5.707 -2.158 12.727 1 93.56 94 PHE A O 1
ATOM 757 N N . ASP A 1 95 ? 6.605 -3.471 14.305 1 91.81 95 ASP A N 1
ATOM 758 C CA . ASP A 1 95 ? 7.395 -4.262 13.359 1 91.81 95 ASP A CA 1
ATOM 759 C C . ASP A 1 95 ? 6.547 -5.359 12.719 1 91.81 95 ASP A C 1
ATOM 761 O O . ASP A 1 95 ? 5.918 -6.152 13.43 1 91.81 95 ASP A O 1
ATOM 765 N N . LEU A 1 96 ? 6.547 -5.34 11.391 1 93.38 96 LEU A N 1
ATOM 766 C CA . LEU A 1 96 ? 5.844 -6.426 10.711 1 93.38 96 LEU A CA 1
ATOM 767 C C . LEU A 1 96 ? 6.594 -7.742 10.875 1 93.38 96 LEU A C 1
ATOM 769 O O . LEU A 1 96 ? 7.809 -7.801 10.672 1 93.38 96 LEU A O 1
ATOM 773 N N . PRO A 1 97 ? 5.918 -8.82 11.289 1 91.69 97 PRO A N 1
ATOM 774 C CA . PRO A 1 97 ? 6.57 -10.117 11.484 1 91.69 97 PRO A CA 1
ATOM 775 C C . PRO A 1 97 ? 6.789 -10.875 10.172 1 91.69 97 PRO A C 1
ATOM 777 O O . PRO A 1 97 ? 6.105 -11.867 9.906 1 91.69 97 PRO A O 1
ATOM 780 N N . LEU A 1 98 ? 7.754 -10.445 9.375 1 94.25 98 LEU A N 1
ATOM 781 C CA . LEU A 1 98 ? 7.883 -10.914 8 1 94.25 98 LEU A CA 1
ATOM 782 C C . LEU A 1 98 ? 9.281 -11.477 7.754 1 94.25 98 LEU A C 1
ATOM 784 O O . LEU A 1 98 ? 9.797 -11.398 6.637 1 94.25 98 LEU A O 1
ATOM 788 N N . TYR A 1 99 ? 9.82 -12.094 8.836 1 90.31 99 TYR A N 1
ATOM 789 C CA . TYR A 1 99 ? 11.078 -12.797 8.617 1 90.31 99 TYR A CA 1
ATOM 790 C C . TYR A 1 99 ? 10.961 -13.781 7.465 1 90.31 99 TYR A C 1
ATOM 792 O O . TYR A 1 99 ? 9.875 -14.297 7.188 1 90.31 99 TYR A O 1
ATOM 800 N N . PHE A 1 100 ? 12.055 -14.023 6.797 1 90.81 100 PHE A N 1
ATOM 801 C CA . PHE A 1 100 ? 12.016 -14.789 5.559 1 90.81 100 PHE A CA 1
ATOM 802 C C . PHE A 1 100 ? 11.273 -16.109 5.754 1 90.81 100 PHE A C 1
ATOM 804 O O . PHE A 1 100 ? 10.445 -16.484 4.918 1 90.81 100 PHE A O 1
ATOM 811 N N . ASN A 1 101 ? 11.539 -16.781 6.824 1 89.38 101 ASN A N 1
ATOM 812 C CA . ASN A 1 101 ? 10.867 -18.047 7.098 1 89.38 101 ASN A CA 1
ATOM 813 C C . ASN A 1 101 ? 9.875 -17.906 8.258 1 89.38 101 ASN A C 1
ATOM 815 O O . ASN A 1 101 ? 9.641 -18.875 8.984 1 89.38 101 ASN A O 1
ATOM 819 N N . GLU A 1 102 ? 9.359 -16.734 8.445 1 90.5 102 GLU A N 1
ATOM 820 C CA . GLU A 1 102 ? 8.391 -16.484 9.516 1 90.5 102 GLU A CA 1
ATOM 821 C C . GLU A 1 102 ? 7.195 -17.422 9.398 1 90.5 102 GLU A C 1
ATOM 823 O O . GLU A 1 102 ? 6.684 -17.656 8.297 1 90.5 102 GLU A O 1
ATOM 828 N N . LYS A 1 103 ? 6.812 -17.953 10.531 1 91.88 103 LYS A N 1
ATOM 829 C CA . LYS A 1 103 ? 5.617 -18.797 10.562 1 91.88 103 LYS A CA 1
ATOM 830 C C . LYS A 1 103 ? 4.402 -18 11.023 1 91.88 103 LYS A C 1
ATOM 832 O O . LYS A 1 103 ? 4.445 -17.328 12.062 1 91.88 103 LYS A O 1
ATOM 837 N N . THR A 1 104 ? 3.438 -17.969 10.172 1 94.38 104 THR A N 1
ATOM 838 C CA . THR A 1 104 ? 2.164 -17.344 10.516 1 94.38 104 THR A CA 1
ATOM 839 C C . THR A 1 104 ? 0.999 -18.281 10.18 1 94.38 104 THR A C 1
ATOM 841 O O . THR A 1 104 ? 1.179 -19.281 9.5 1 94.38 104 THR A O 1
ATOM 844 N N . GLU A 1 105 ? -0.17 -17.953 10.703 1 95.88 105 GLU A N 1
ATOM 845 C CA . GLU A 1 105 ? -1.362 -18.734 10.406 1 95.88 105 GLU A CA 1
ATOM 846 C C . GLU A 1 105 ? -1.738 -18.641 8.93 1 95.88 105 GLU A C 1
ATOM 848 O O . GLU A 1 105 ? -2.422 -19.531 8.406 1 95.88 105 GLU A O 1
ATOM 853 N N . TYR A 1 106 ? -1.297 -17.688 8.234 1 97.69 106 TYR A N 1
ATOM 854 C CA . TYR A 1 106 ? -1.675 -17.453 6.848 1 97.69 106 TYR A CA 1
ATOM 855 C C . TYR A 1 106 ? -0.684 -18.094 5.891 1 97.69 106 TYR A C 1
ATOM 857 O O . TYR A 1 106 ? -0.95 -18.203 4.691 1 97.69 106 TYR A O 1
ATOM 865 N N . ARG A 1 107 ? 0.401 -18.547 6.367 1 97.12 107 ARG A N 1
ATOM 866 C CA . ARG A 1 107 ? 1.485 -19.047 5.531 1 97.12 107 ARG A CA 1
ATOM 867 C C . ARG A 1 107 ? 1.446 -20.578 5.441 1 97.12 107 ARG A C 1
ATOM 869 O O . ARG A 1 107 ? 1.205 -21.25 6.441 1 97.12 107 ARG A O 1
ATOM 876 N N . GLY A 1 108 ? 1.7 -21.109 4.238 1 95.94 108 GLY A N 1
ATOM 877 C CA . GLY A 1 108 ? 1.828 -22.547 4.074 1 95.94 108 GLY A CA 1
ATOM 878 C C . GLY A 1 108 ? 0.813 -23.125 3.105 1 95.94 108 GLY A C 1
ATOM 879 O O . GLY A 1 108 ? 0.055 -22.391 2.477 1 95.94 108 GLY A O 1
ATOM 880 N N . PRO A 1 109 ? 0.866 -24.391 2.947 1 96.56 109 PRO A N 1
ATOM 881 C CA . PRO A 1 109 ? -0.069 -25.047 2.033 1 96.56 109 PRO A CA 1
ATOM 882 C C . PRO A 1 109 ? -1.527 -24.859 2.443 1 96.56 109 PRO A C 1
ATOM 884 O O . PRO A 1 109 ? -1.814 -24.609 3.617 1 96.56 109 PRO A O 1
ATOM 887 N N . PRO A 1 110 ? -2.414 -25.062 1.475 1 96.75 110 PRO A N 1
ATOM 888 C CA . PRO A 1 110 ? -3.838 -24.938 1.791 1 96.75 110 PRO A CA 1
ATOM 889 C C . PRO A 1 110 ? -4.32 -25.969 2.811 1 96.75 110 PRO A C 1
ATOM 891 O O . PRO A 1 110 ? -3.914 -27.125 2.754 1 96.75 110 PRO A O 1
ATOM 894 N N . THR A 1 111 ? -4.996 -25.578 3.777 1 96.25 111 THR A N 1
ATOM 895 C CA . THR A 1 111 ? -5.82 -26.344 4.703 1 96.25 111 THR A CA 1
ATOM 896 C C . THR A 1 111 ? -7.203 -25.719 4.84 1 96.25 111 THR A C 1
ATOM 898 O O . THR A 1 111 ? -7.387 -24.531 4.559 1 96.25 111 THR A O 1
ATOM 901 N N . PRO A 1 112 ? -8.211 -26.484 5.199 1 94.69 112 PRO A N 1
ATOM 902 C CA . PRO A 1 112 ? -9.531 -25.891 5.371 1 94.69 112 PRO A CA 1
ATOM 903 C C . PRO A 1 112 ? -9.516 -24.672 6.285 1 94.69 112 PRO A C 1
ATOM 905 O O . PRO A 1 112 ? -10.164 -23.656 5.984 1 94.69 112 PRO A O 1
ATOM 908 N N . GLU A 1 113 ? -8.805 -24.781 7.359 1 96.38 113 GLU A N 1
ATOM 909 C CA . GLU A 1 113 ? -8.719 -23.672 8.312 1 96.38 113 GLU A CA 1
ATOM 910 C C . GLU A 1 113 ? -8.055 -22.453 7.688 1 96.38 113 GLU A C 1
ATOM 912 O O . GLU A 1 113 ? -8.531 -21.328 7.852 1 96.38 113 GLU A O 1
ATOM 917 N N . ARG A 1 114 ? -6.98 -22.641 6.977 1 97.06 114 ARG A N 1
ATOM 918 C CA . ARG A 1 114 ? -6.246 -21.547 6.352 1 97.06 114 ARG A CA 1
ATOM 919 C C . ARG A 1 114 ? -7.07 -20.891 5.246 1 97.06 114 ARG A C 1
ATOM 921 O O . ARG A 1 114 ? -7.047 -19.672 5.09 1 97.06 114 ARG A O 1
ATOM 928 N N . GLU A 1 115 ? -7.805 -21.688 4.473 1 95.44 115 GLU A N 1
ATOM 929 C CA . GLU A 1 115 ? -8.664 -21.141 3.42 1 95.44 115 GLU A CA 1
ATOM 930 C C . GLU A 1 115 ? -9.742 -20.25 4.004 1 95.44 115 GLU A C 1
ATOM 932 O O . GLU A 1 115 ? -10.055 -19.188 3.438 1 95.44 115 GLU A O 1
ATOM 937 N N . ILE A 1 116 ? -10.289 -20.625 5.141 1 93.31 116 ILE A N 1
ATOM 938 C CA . ILE A 1 116 ? -11.305 -19.828 5.805 1 93.31 116 ILE A CA 1
ATOM 939 C C . ILE A 1 116 ? -10.695 -18.5 6.277 1 93.31 116 ILE A C 1
ATOM 941 O O . ILE A 1 116 ? -11.305 -17.438 6.125 1 93.31 116 ILE A O 1
ATOM 945 N N . MET A 1 117 ? -9.477 -18.594 6.824 1 95.94 117 MET A N 1
ATOM 946 C CA . MET A 1 117 ? -8.797 -17.391 7.312 1 95.94 117 MET A CA 1
ATOM 947 C C . MET A 1 117 ? -8.523 -16.422 6.172 1 95.94 117 MET A C 1
ATOM 949 O O . MET A 1 117 ? -8.727 -15.211 6.316 1 95.94 117 MET A O 1
ATOM 953 N N . TRP A 1 118 ? -8.07 -16.938 5.043 1 96.38 118 TRP A N 1
ATOM 954 C CA . TRP A 1 118 ? -7.793 -16.094 3.885 1 96.38 118 TRP A CA 1
ATOM 955 C C . TRP A 1 118 ? -9.078 -15.5 3.326 1 96.38 118 TRP A C 1
ATOM 957 O O . TRP A 1 118 ? -9.109 -14.328 2.943 1 96.38 118 TRP A O 1
ATOM 967 N N . GLU A 1 119 ? -10.148 -16.266 3.305 1 91.88 119 GLU A N 1
ATOM 968 C CA . GLU A 1 119 ? -11.43 -15.773 2.803 1 91.88 119 GLU A CA 1
ATOM 969 C C . GLU A 1 119 ? -11.961 -14.641 3.668 1 91.88 119 GLU A C 1
ATOM 971 O O . GLU A 1 119 ? -12.555 -13.688 3.156 1 91.88 119 GLU A O 1
ATOM 976 N N . LYS A 1 120 ? -11.758 -14.734 4.887 1 91.62 120 LYS A N 1
ATOM 977 C CA . LYS A 1 120 ? -12.234 -13.734 5.832 1 91.62 120 LYS A CA 1
ATOM 978 C C . LYS A 1 120 ? -11.57 -12.383 5.59 1 91.62 120 LYS A C 1
ATOM 980 O O . LYS A 1 120 ? -12.141 -11.336 5.918 1 91.62 120 LYS A O 1
ATOM 985 N N . LEU A 1 121 ? -10.391 -12.391 5.055 1 94.62 121 LEU A N 1
ATOM 986 C CA . LEU A 1 121 ? -9.648 -11.148 4.848 1 94.62 121 LEU A CA 1
ATOM 987 C C . LEU A 1 121 ? -10.383 -10.234 3.873 1 94.62 121 LEU A C 1
ATOM 989 O O . LEU A 1 121 ? -10.359 -9.008 4.027 1 94.62 121 LEU A O 1
ATOM 993 N N . TRP A 1 122 ? -11.109 -10.82 2.918 1 91.12 122 TRP A N 1
ATOM 994 C CA . TRP A 1 122 ? -11.586 -9.969 1.84 1 91.12 122 TRP A CA 1
ATOM 995 C C . TRP A 1 122 ? -13.078 -10.195 1.592 1 91.12 122 TRP A C 1
ATOM 997 O O . TRP A 1 122 ? -13.742 -9.352 0.982 1 91.12 122 TRP A O 1
ATOM 1007 N N . HIS A 1 123 ? -13.492 -11.375 1.955 1 82.31 123 HIS A N 1
ATOM 1008 C CA . HIS A 1 123 ? -14.883 -11.703 1.661 1 82.31 123 HIS A CA 1
ATOM 1009 C C . HIS A 1 123 ? -15.828 -11.062 2.668 1 82.31 123 HIS A C 1
ATOM 1011 O O . HIS A 1 123 ? -15.625 -11.172 3.879 1 82.31 123 HIS A O 1
ATOM 1017 N N . LEU A 1 124 ? -16.703 -10.305 2.111 1 77.69 124 LEU A N 1
ATOM 1018 C CA . LEU A 1 124 ? -17.734 -9.719 2.957 1 77.69 124 LEU A CA 1
ATOM 1019 C C . LEU A 1 124 ? -19.031 -10.492 2.834 1 77.69 124 LEU A C 1
ATOM 1021 O O . LEU A 1 124 ? -19.344 -11.047 1.774 1 77.69 124 LEU A O 1
ATOM 1025 N N . PRO A 1 125 ? -19.594 -10.781 4.082 1 60.25 125 PRO A N 1
ATOM 1026 C CA . PRO A 1 125 ? -20.906 -11.414 3.99 1 60.25 125 PRO A CA 1
ATOM 1027 C C . PRO A 1 125 ? -21.797 -10.758 2.936 1 60.25 125 PRO A C 1
ATOM 1029 O O . PRO A 1 125 ? -21.594 -9.594 2.58 1 60.25 125 PRO A O 1
ATOM 1032 N N . GLU A 1 126 ? -22.594 -11.453 2.227 1 50.03 126 GLU A N 1
ATOM 1033 C CA . GLU A 1 126 ? -23.484 -11 1.162 1 50.03 126 GLU A CA 1
ATOM 1034 C C . GLU A 1 126 ? -24.078 -9.625 1.483 1 50.03 126 GLU A C 1
ATOM 1036 O O . GLU A 1 126 ? -24.562 -9.398 2.592 1 50.03 126 GLU A O 1
ATOM 1041 N N . GLY A 1 127 ? -23.484 -8.445 1.547 1 48.25 127 GLY A N 1
ATOM 1042 C CA . GLY A 1 127 ? -24 -7.082 1.604 1 48.25 127 GLY A CA 1
ATOM 1043 C C . GLY A 1 127 ? -23.094 -6.074 0.917 1 48.25 127 GLY A C 1
ATOM 1044 O O . GLY A 1 127 ? -21.906 -6.328 0.72 1 48.25 127 GLY A O 1
ATOM 1045 N N . LYS A 1 128 ? -23.766 -5.238 -0.091 1 48.53 128 LYS A N 1
ATOM 1046 C CA . LYS A 1 128 ? -23.281 -4.16 -0.942 1 48.53 128 LYS A CA 1
ATOM 1047 C C . LYS A 1 128 ? -22.859 -2.953 -0.11 1 48.53 128 LYS A C 1
ATOM 1049 O O . LYS A 1 128 ? -23.406 -2.709 0.965 1 48.53 128 LYS A O 1
ATOM 1054 N N . LEU A 1 129 ? -21.703 -2.502 -0.142 1 50 129 LEU A N 1
ATOM 1055 C CA . LEU A 1 129 ? -21.234 -1.271 0.48 1 50 129 LEU A CA 1
ATOM 1056 C C . LEU A 1 129 ? -22 -0.064 -0.045 1 50 129 LEU A C 1
ATOM 1058 O O . LEU A 1 129 ? -22.188 0.08 -1.255 1 50 129 LEU A O 1
ATOM 1062 N N . ASP A 1 130 ? -22.938 0.66 0.686 1 43.56 130 ASP A N 1
ATOM 1063 C CA . ASP A 1 130 ? -23.656 1.9 0.394 1 43.56 130 ASP A CA 1
ATOM 1064 C C . ASP A 1 130 ? -22.672 3.064 0.217 1 43.56 130 ASP A C 1
ATOM 1066 O O . ASP A 1 130 ? -23.094 4.199 -0.018 1 43.56 130 ASP A O 1
ATOM 1070 N N . ILE A 1 131 ? -21.484 3.018 0.193 1 45.16 131 ILE A N 1
ATOM 1071 C CA . ILE A 1 131 ? -21.016 4.309 0.683 1 45.16 131 ILE A CA 1
ATOM 1072 C C . ILE A 1 131 ? -20.922 5.293 -0.479 1 45.16 131 ILE A C 1
ATOM 1074 O O . ILE A 1 131 ? -21.016 6.508 -0.281 1 45.16 131 ILE A O 1
ATOM 1078 N N . MET A 1 132 ? -20.203 4.953 -1.639 1 46 132 MET A N 1
ATOM 1079 C CA . MET A 1 132 ? -19.344 6.035 -2.117 1 46 132 MET A CA 1
ATOM 1080 C C . MET A 1 132 ? -20.078 6.898 -3.139 1 46 132 MET A C 1
ATOM 1082 O O . MET A 1 132 ? -20.641 6.379 -4.102 1 46 132 MET A O 1
ATOM 1086 N N . ASN A 1 133 ? -20.562 8.031 -2.768 1 38.53 133 ASN A N 1
ATOM 1087 C CA . ASN A 1 133 ? -21.281 8.984 -3.602 1 38.53 133 ASN A CA 1
ATOM 1088 C C . ASN A 1 133 ? -20.453 9.43 -4.801 1 38.53 133 ASN A C 1
ATOM 1090 O O . ASN A 1 133 ? -21 9.969 -5.77 1 38.53 133 ASN A O 1
ATOM 1094 N N . LYS A 1 134 ? -19.297 10.016 -4.648 1 41.5 134 LYS A N 1
ATOM 1095 C CA . LYS A 1 134 ? -18.938 11.07 -5.59 1 41.5 134 LYS A CA 1
ATOM 1096 C C . LYS A 1 134 ? -18.375 10.492 -6.887 1 41.5 134 LYS A C 1
ATOM 1098 O O . LYS A 1 134 ? -17.281 9.922 -6.898 1 41.5 134 LYS A O 1
ATOM 1103 N N . SER A 1 135 ? -19.203 9.914 -7.633 1 42.97 135 SER A N 1
ATOM 1104 C CA . SER A 1 135 ? -18.766 9.5 -8.961 1 42.97 135 SER A CA 1
ATOM 1105 C C . SER A 1 135 ? -18.391 10.703 -9.82 1 42.97 135 SER A C 1
ATOM 1107 O O . SER A 1 135 ? -19.141 11.672 -9.898 1 42.97 135 SER A O 1
ATOM 1109 N N . HIS A 1 136 ? -17.234 11.023 -9.906 1 43.78 136 HIS A N 1
ATOM 1110 C CA . HIS A 1 136 ? -16.891 12.141 -10.789 1 43.78 136 HIS A CA 1
ATOM 1111 C C . HIS A 1 136 ? -17.406 11.906 -12.203 1 43.78 136 HIS A C 1
ATOM 1113 O O . HIS A 1 136 ? -17.469 12.836 -13.008 1 43.78 136 HIS A O 1
ATOM 1119 N N . THR A 1 137 ? -17.047 10.719 -12.758 1 53.47 137 THR A N 1
ATOM 1120 C CA . THR A 1 137 ? -17.062 10.703 -14.219 1 53.47 137 THR A CA 1
ATOM 1121 C C . THR A 1 137 ? -18.469 10.43 -14.75 1 53.47 137 THR A C 1
ATOM 1123 O O . THR A 1 137 ? -19.359 10.031 -13.984 1 53.47 137 THR A O 1
ATOM 1126 N N . GLY A 1 138 ? -19 10.984 -15.844 1 62.03 138 GLY A N 1
ATOM 1127 C CA . GLY A 1 138 ? -20.156 10.727 -16.688 1 62.03 138 GLY A CA 1
ATOM 1128 C C . GLY A 1 138 ? -20.625 9.281 -16.625 1 62.03 138 GLY A C 1
ATOM 1129 O O . GLY A 1 138 ? -21.453 8.859 -17.438 1 62.03 138 GLY A O 1
ATOM 1130 N N . ARG A 1 139 ? -20.141 8.445 -15.766 1 73.5 139 ARG A N 1
ATOM 1131 C CA . ARG A 1 139 ? -20.531 7.051 -15.609 1 73.5 139 ARG A CA 1
ATOM 1132 C C . ARG A 1 139 ? -21.688 6.914 -14.617 1 73.5 139 ARG A C 1
ATOM 1134 O O . ARG A 1 139 ? -21.875 7.77 -13.758 1 73.5 139 ARG A O 1
ATOM 1141 N N . SER A 1 140 ? -22.453 5.82 -14.984 1 82.62 140 SER A N 1
ATOM 1142 C CA . SER A 1 140 ? -23.562 5.504 -14.078 1 82.62 140 SER A CA 1
ATOM 1143 C C . SER A 1 140 ? -23.172 4.391 -13.109 1 82.62 140 SER A C 1
ATOM 1145 O O . SER A 1 140 ? -22.641 3.357 -13.523 1 82.62 140 SER A O 1
ATOM 1147 N N . TYR A 1 141 ? -23.359 4.672 -11.875 1 85.62 141 TYR A N 1
ATOM 1148 C CA . TYR A 1 141 ? -22.984 3.711 -10.852 1 85.62 141 TYR A CA 1
ATOM 1149 C C . TYR A 1 141 ? -24.219 3.16 -10.141 1 85.62 141 TYR A C 1
ATOM 1151 O O . TYR A 1 141 ? -25.234 3.846 -10.031 1 85.62 141 TYR A O 1
ATOM 1159 N N . LYS A 1 142 ? -24.047 1.955 -9.766 1 83.44 142 LYS A N 1
ATOM 1160 C CA . LYS A 1 142 ? -25.141 1.255 -9.086 1 83.44 142 LYS A CA 1
ATOM 1161 C C . LYS A 1 142 ? -25.359 1.827 -7.688 1 83.44 142 LYS A C 1
ATOM 1163 O O . LYS A 1 142 ? -24.422 1.95 -6.902 1 83.44 142 LYS A O 1
ATOM 1168 N N . HIS A 1 143 ? -26.625 2.086 -7.48 1 81 143 HIS A N 1
ATOM 1169 C CA . HIS A 1 143 ? -27.016 2.545 -6.148 1 81 143 HIS A CA 1
ATOM 1170 C C . HIS A 1 143 ? -27.328 1.371 -5.234 1 81 143 HIS A C 1
ATOM 1172 O O . HIS A 1 143 ? -27.812 0.332 -5.695 1 81 143 HIS A O 1
ATOM 1178 N N . VAL A 1 144 ? -27.078 1.634 -3.982 1 77.69 144 VAL A N 1
ATOM 1179 C CA . VAL A 1 144 ? -27.562 0.652 -3.02 1 77.69 144 VAL A CA 1
ATOM 1180 C C . VAL A 1 144 ? -29.078 0.753 -2.904 1 77.69 144 VAL A C 1
ATOM 1182 O O . VAL A 1 144 ? -29.672 1.783 -3.24 1 77.69 144 VAL A O 1
ATOM 1185 N N . PRO A 1 145 ? -29.719 -0.382 -2.516 1 75.06 145 PRO A N 1
ATOM 1186 C CA . PRO A 1 145 ? -31.172 -0.303 -2.318 1 75.06 145 PRO A CA 1
ATOM 1187 C C . PRO A 1 145 ? -31.578 0.801 -1.345 1 75.06 145 PRO A C 1
ATOM 1189 O O . PRO A 1 145 ? -30.844 1.076 -0.383 1 75.06 145 PRO A O 1
ATOM 1192 N N . GLN A 1 146 ? -32.688 1.412 -1.671 1 74.69 146 GLN A N 1
ATOM 1193 C CA . GLN A 1 146 ? -33.156 2.561 -0.906 1 74.69 146 GLN A CA 1
ATOM 1194 C C . GLN A 1 146 ? -33.344 2.205 0.569 1 74.69 146 GLN A C 1
ATOM 1196 O O . GLN A 1 146 ? -33.156 3.061 1.441 1 74.69 146 GLN A O 1
ATOM 1201 N N . GLU A 1 147 ? -33.625 0.976 0.793 1 72.38 147 GLU A N 1
ATOM 1202 C CA . GLU A 1 147 ? -33.844 0.514 2.16 1 72.38 147 GLU A CA 1
ATOM 1203 C C . GLU A 1 147 ? -32.562 0.601 2.99 1 72.38 147 GLU A C 1
ATOM 1205 O O . GLU A 1 147 ? -32.625 0.689 4.219 1 72.38 147 GLU A O 1
ATOM 1210 N N . VAL A 1 148 ? -31.469 0.611 2.225 1 68.62 148 VAL A N 1
ATOM 1211 C CA . VAL A 1 148 ? -30.188 0.577 2.941 1 68.62 148 VAL A CA 1
ATOM 1212 C C . VAL A 1 148 ? -29.609 1.985 3.027 1 68.62 148 VAL A C 1
ATOM 1214 O O . VAL A 1 148 ? -29.016 2.357 4.043 1 68.62 148 VAL A O 1
ATOM 1217 N N . GLY A 1 149 ? -29.812 2.693 1.937 1 70.69 149 GLY A N 1
ATOM 1218 C CA . GLY A 1 149 ? -29.281 4.047 1.942 1 70.69 149 GLY A CA 1
ATOM 1219 C C . GLY A 1 149 ? -29.281 4.691 0.569 1 70.69 149 GLY A C 1
ATOM 1220 O O . GLY A 1 149 ? -29.969 4.227 -0.343 1 70.69 149 GLY A O 1
ATOM 1221 N N . ASN A 1 150 ? -28.594 5.84 0.537 1 72.69 150 ASN A N 1
ATOM 1222 C CA . ASN A 1 150 ? -28.547 6.609 -0.702 1 72.69 150 ASN A CA 1
ATOM 1223 C C . ASN A 1 150 ? -27.172 6.555 -1.349 1 72.69 150 ASN A C 1
ATOM 1225 O O . ASN A 1 150 ? -26.875 7.332 -2.26 1 72.69 150 ASN A O 1
ATOM 1229 N N . GLY A 1 151 ? -26.422 5.551 -0.979 1 77.19 151 GLY A N 1
ATOM 1230 C CA . GLY A 1 151 ? -25.062 5.508 -1.484 1 77.19 151 GLY A CA 1
ATOM 1231 C C . GLY A 1 151 ? -24.891 4.57 -2.664 1 77.19 151 GLY A C 1
ATOM 1232 O O . GLY A 1 151 ? -25.875 4.141 -3.27 1 77.19 151 GLY A O 1
ATOM 1233 N N . TYR A 1 152 ? -23.719 4.426 -3.117 1 80.88 152 TYR A N 1
ATOM 1234 C CA . TYR A 1 152 ? -23.359 3.586 -4.254 1 80.88 152 TYR A CA 1
ATOM 1235 C C . TYR A 1 152 ? -22.766 2.264 -3.791 1 80.88 152 TYR A C 1
ATOM 1237 O O . TYR A 1 152 ? -22.141 2.195 -2.73 1 80.88 152 TYR A O 1
ATOM 1245 N N . ALA A 1 153 ? -23.047 1.272 -4.578 1 81.56 153 ALA A N 1
ATOM 1246 C CA . ALA A 1 153 ? -22.406 -0.015 -4.336 1 81.56 153 ALA A CA 1
ATOM 1247 C C . ALA A 1 153 ? -20.906 0.059 -4.641 1 81.56 153 ALA A C 1
ATOM 1249 O O . ALA A 1 153 ? -20.5 0.63 -5.656 1 81.56 153 ALA A O 1
ATOM 1250 N N . ALA A 1 154 ? -20.156 -0.405 -3.678 1 86.38 154 ALA A N 1
ATOM 1251 C CA . ALA A 1 154 ? -18.703 -0.332 -3.861 1 86.38 154 ALA A CA 1
ATOM 1252 C C . ALA A 1 154 ? -18 -1.438 -3.084 1 86.38 154 ALA A C 1
ATOM 1254 O O . ALA A 1 154 ? -18.578 -2.033 -2.174 1 86.38 154 ALA A O 1
ATOM 1255 N N . GLN A 1 155 ? -16.812 -1.75 -3.535 1 86.88 155 GLN A N 1
ATOM 1256 C CA . GLN A 1 155 ? -15.852 -2.525 -2.771 1 86.88 155 GLN A CA 1
ATOM 1257 C C . GLN A 1 155 ? -14.664 -1.663 -2.354 1 86.88 155 GLN A C 1
ATOM 1259 O O . GLN A 1 155 ? -14.438 -0.591 -2.92 1 86.88 155 GLN A O 1
ATOM 1264 N N . LEU A 1 156 ? -13.961 -2.121 -1.333 1 91.31 156 LEU A N 1
ATOM 1265 C CA . LEU A 1 156 ? -12.789 -1.362 -0.898 1 91.31 156 LEU A CA 1
ATOM 1266 C C . LEU A 1 156 ? -11.523 -1.898 -1.553 1 91.31 156 LEU A C 1
ATOM 1268 O O . LEU A 1 156 ? -11.375 -3.107 -1.741 1 91.31 156 LEU A O 1
ATOM 1272 N N . GLY A 1 157 ? -10.641 -0.983 -1.79 1 94.19 157 GLY A N 1
ATOM 1273 C CA . GLY A 1 157 ? -9.375 -1.339 -2.404 1 94.19 157 GLY A CA 1
ATOM 1274 C C . GLY A 1 157 ? -8.617 -2.41 -1.641 1 94.19 157 GLY A C 1
ATOM 1275 O O . GLY A 1 157 ? -8.086 -3.35 -2.238 1 94.19 157 GLY A O 1
ATOM 1276 N N . VAL A 1 158 ? -8.57 -2.318 -0.321 1 96.69 158 VAL A N 1
ATOM 1277 C CA . VAL A 1 158 ? -7.801 -3.262 0.488 1 96.69 158 VAL A CA 1
ATOM 1278 C C . VAL A 1 158 ? -8.398 -4.66 0.35 1 96.69 158 VAL A C 1
ATOM 1280 O O . VAL A 1 158 ? -7.664 -5.648 0.255 1 96.69 158 VAL A O 1
ATOM 1283 N N . LEU A 1 159 ? -9.68 -4.766 0.369 1 94.25 159 LEU A N 1
ATOM 1284 C CA . LEU A 1 159 ? -10.32 -6.074 0.272 1 94.25 159 LEU A CA 1
ATOM 1285 C C . LEU A 1 159 ? -10.07 -6.703 -1.095 1 94.25 159 LEU A C 1
ATOM 1287 O O . LEU A 1 159 ? -9.773 -7.895 -1.188 1 94.25 159 LEU A O 1
ATOM 1291 N N . HIS A 1 160 ? -10.195 -5.914 -2.088 1 94.5 160 HIS A N 1
ATOM 1292 C CA . HIS A 1 160 ? -9.938 -6.434 -3.426 1 94.5 160 HIS A CA 1
ATOM 1293 C C . HIS A 1 1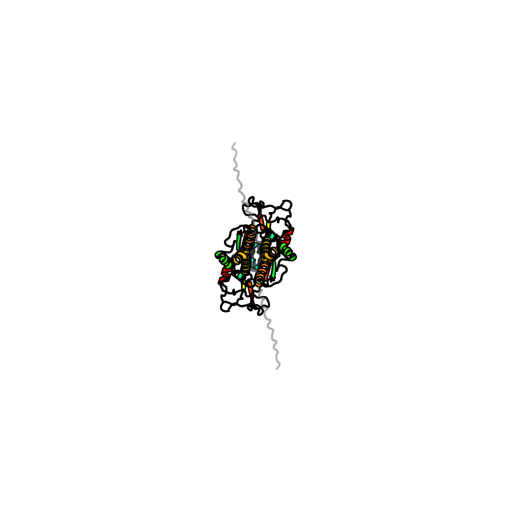60 ? -8.484 -6.879 -3.572 1 94.5 160 HIS A C 1
ATOM 1295 O O . HIS A 1 160 ? -8.211 -7.926 -4.16 1 94.5 160 HIS A O 1
ATOM 1301 N N . GLN A 1 161 ? -7.559 -6.062 -3.109 1 97.81 161 GLN A N 1
ATOM 1302 C CA . GLN A 1 161 ? -6.145 -6.418 -3.184 1 97.81 161 GLN A CA 1
ATOM 1303 C C . GLN A 1 161 ? -5.863 -7.715 -2.428 1 97.81 161 GLN A C 1
ATOM 1305 O O . GLN A 1 161 ? -5.094 -8.555 -2.895 1 97.81 161 GLN A O 1
ATOM 1310 N N . LEU A 1 162 ? -6.461 -7.879 -1.291 1 97.88 162 LEU A N 1
ATOM 1311 C CA . LEU A 1 162 ? -6.289 -9.109 -0.529 1 97.88 162 LEU A CA 1
ATOM 1312 C C . LEU A 1 162 ? -6.902 -10.297 -1.27 1 97.88 162 LEU A C 1
ATOM 1314 O O . LEU A 1 162 ? -6.367 -11.406 -1.22 1 97.88 162 LEU A O 1
ATOM 1318 N N . HIS A 1 163 ? -8.016 -10.086 -1.919 1 95.62 163 HIS A N 1
ATOM 1319 C CA . HIS A 1 163 ? -8.578 -11.094 -2.807 1 95.62 163 HIS A CA 1
ATOM 1320 C C . HIS A 1 163 ? -7.574 -11.5 -3.883 1 95.62 163 HIS A C 1
ATOM 1322 O O . HIS A 1 163 ? -7.43 -12.688 -4.18 1 95.62 163 HIS A O 1
ATOM 1328 N N . CYS A 1 164 ? -6.949 -10.5 -4.469 1 97.5 164 CYS A N 1
ATOM 1329 C CA . CYS A 1 164 ? -5.961 -10.758 -5.508 1 97.5 164 CYS A CA 1
ATOM 1330 C C . CYS A 1 164 ? -4.824 -11.625 -4.977 1 97.5 164 CYS A C 1
ATOM 1332 O O . CYS A 1 164 ? -4.414 -12.586 -5.625 1 97.5 164 CYS A O 1
ATOM 1334 N N . VAL A 1 165 ? -4.277 -11.297 -3.766 1 98.56 165 VAL A N 1
ATOM 1335 C CA . VAL A 1 165 ? -3.197 -12.094 -3.189 1 98.56 165 VAL A CA 1
ATOM 1336 C C . VAL A 1 165 ? -3.703 -13.5 -2.883 1 98.56 165 VAL A C 1
ATOM 1338 O O . VAL A 1 165 ? -2.994 -14.484 -3.107 1 98.56 165 VAL A O 1
ATOM 1341 N N . HIS A 1 166 ? -4.898 -13.57 -2.363 1 97.12 166 HIS A N 1
ATOM 1342 C CA . HIS A 1 166 ? -5.516 -14.859 -2.062 1 97.12 166 HIS A CA 1
ATOM 1343 C C . HIS A 1 166 ? -5.582 -15.742 -3.307 1 97.12 166 HIS A C 1
ATOM 1345 O O . HIS A 1 166 ? -5.23 -16.922 -3.254 1 97.12 166 HIS A O 1
ATOM 1351 N N . MET A 1 167 ? -6.004 -15.188 -4.418 1 96.69 167 MET A N 1
ATOM 1352 C CA . MET A 1 167 ? -6.133 -15.953 -5.656 1 96.69 167 MET A CA 1
ATOM 1353 C C . MET A 1 167 ? -4.766 -16.406 -6.156 1 96.69 167 MET A C 1
ATOM 1355 O O . MET A 1 167 ? -4.602 -17.547 -6.586 1 96.69 167 MET A O 1
ATOM 1359 N N . LEU A 1 168 ? -3.82 -15.523 -6.105 1 98.19 168 LEU A N 1
ATOM 1360 C CA . LEU A 1 168 ? -2.473 -15.891 -6.531 1 98.19 168 LEU A CA 1
ATOM 1361 C C . LEU A 1 168 ? -1.891 -16.969 -5.625 1 98.19 168 LEU A C 1
ATOM 1363 O O . LEU A 1 168 ? -1.175 -17.859 -6.094 1 98.19 168 LEU A O 1
ATOM 1367 N N . ARG A 1 169 ? -2.127 -16.859 -4.312 1 98.44 169 ARG A N 1
ATOM 1368 C CA . ARG A 1 169 ? -1.716 -17.906 -3.381 1 98.44 169 ARG A CA 1
ATOM 1369 C C . ARG A 1 169 ? -2.32 -19.25 -3.77 1 98.44 169 ARG A C 1
ATOM 1371 O O . ARG A 1 169 ? -1.606 -20.25 -3.885 1 98.44 169 ARG A O 1
ATOM 1378 N N . GLN A 1 170 ? -3.607 -19.266 -3.973 1 97.62 170 GLN A N 1
ATOM 1379 C CA . GLN A 1 170 ? -4.27 -20.516 -4.332 1 97.62 170 GLN A CA 1
ATOM 1380 C C . GLN A 1 170 ? -3.713 -21.078 -5.641 1 97.62 170 GLN A C 1
ATOM 1382 O O . GLN A 1 170 ? -3.486 -22.281 -5.758 1 97.62 170 GLN A O 1
ATOM 1387 N N . TRP A 1 171 ? -3.531 -20.203 -6.605 1 97.81 171 TRP A N 1
ATOM 1388 C CA . TRP A 1 171 ? -2.965 -20.672 -7.867 1 97.81 171 TRP A CA 1
ATOM 1389 C C . TRP A 1 171 ? -1.57 -21.25 -7.664 1 97.81 171 TRP A C 1
ATOM 1391 O O . TRP A 1 171 ? -1.199 -22.234 -8.312 1 97.81 171 TRP A O 1
ATOM 1401 N N . SER A 1 172 ? -0.783 -20.578 -6.77 1 97.62 172 SER A N 1
ATOM 1402 C CA . SER A 1 172 ? 0.58 -21.047 -6.539 1 97.62 172 SER A CA 1
ATOM 1403 C C . SER A 1 172 ? 0.588 -22.453 -5.938 1 97.62 172 SER A C 1
ATOM 1405 O O . SER A 1 172 ? 1.604 -23.141 -5.988 1 97.62 172 SER A O 1
ATOM 1407 N N . TYR A 1 173 ? -0.492 -22.875 -5.383 1 97.12 173 TYR A N 1
ATOM 1408 C CA . TYR A 1 173 ? -0.648 -24.219 -4.801 1 97.12 173 TYR A CA 1
ATOM 1409 C C . TYR A 1 173 ? -1.6 -25.062 -5.633 1 97.12 173 TYR A C 1
ATOM 1411 O O . TYR A 1 173 ? -2.234 -25.984 -5.113 1 97.12 173 TYR A O 1
ATOM 1419 N N . LYS A 1 174 ? -1.779 -24.75 -6.93 1 96.5 174 LYS A N 1
ATOM 1420 C CA . LYS A 1 174 ? -2.82 -25.391 -7.727 1 96.5 174 LYS A CA 1
ATOM 1421 C C . LYS A 1 174 ? -2.652 -26.922 -7.734 1 96.5 174 LYS A C 1
ATOM 1423 O O . LYS A 1 174 ? -3.637 -27.656 -7.781 1 96.5 174 LYS A O 1
ATOM 1428 N N . GLU A 1 175 ? -1.433 -27.438 -7.652 1 95.56 175 GLU A N 1
ATOM 1429 C CA . GLU A 1 175 ? -1.184 -28.875 -7.66 1 95.56 175 GLU A CA 1
ATOM 1430 C C . GLU A 1 175 ? -1.806 -29.547 -6.441 1 95.56 175 GLU A C 1
ATOM 1432 O O . GLU A 1 175 ? -2.129 -30.734 -6.48 1 95.56 175 GLU A O 1
ATOM 1437 N N . HIS A 1 176 ? -1.889 -28.781 -5.348 1 95.19 176 HIS A N 1
ATOM 1438 C CA . HIS A 1 176 ? -2.545 -29.297 -4.152 1 95.19 176 HIS A CA 1
ATOM 1439 C C . HIS A 1 176 ? -3.92 -29.859 -4.48 1 95.19 176 HIS A C 1
ATOM 1441 O O . HIS A 1 176 ? -4.316 -30.891 -3.92 1 95.19 176 HIS A O 1
ATOM 1447 N N . TRP A 1 177 ? -4.676 -29.297 -5.309 1 94.69 177 TRP A N 1
ATOM 1448 C CA . TRP A 1 177 ? -6.012 -29.719 -5.699 1 94.69 177 TRP A CA 1
ATOM 1449 C C . TRP A 1 177 ? -5.953 -30.625 -6.922 1 94.69 177 TRP A C 1
ATOM 1451 O O . TRP A 1 177 ? -6.512 -31.734 -6.914 1 94.69 177 TRP A O 1
ATOM 1461 N N . LEU A 1 178 ? -5.219 -30.219 -7.934 1 93.69 178 LEU A N 1
ATOM 1462 C CA . LEU A 1 178 ? -5.23 -30.906 -9.219 1 93.69 178 LEU A CA 1
ATOM 1463 C C . LEU A 1 178 ? -4.676 -32.312 -9.086 1 93.69 178 LEU A C 1
ATOM 1465 O O . LEU A 1 178 ? -5.18 -33.25 -9.719 1 93.69 178 LEU A O 1
ATOM 1469 N N . ASP A 1 179 ? -3.666 -32.438 -8.312 1 94.94 179 ASP A N 1
ATOM 1470 C CA . ASP A 1 179 ? -3.043 -33.75 -8.164 1 94.94 179 ASP A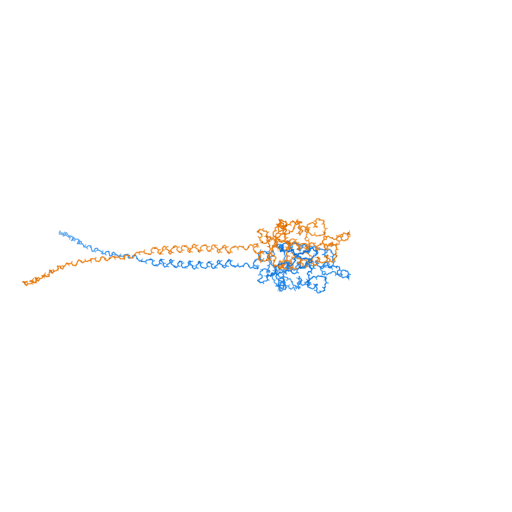 CA 1
ATOM 1471 C C . ASP A 1 179 ? -3.986 -34.75 -7.465 1 94.94 179 ASP A C 1
ATOM 1473 O O . ASP A 1 179 ? -3.797 -35.969 -7.551 1 94.94 179 ASP A O 1
ATOM 1477 N N . GLN A 1 180 ? -4.887 -34.312 -6.754 1 94.75 180 GLN A N 1
ATOM 1478 C CA . GLN A 1 180 ? -5.859 -35.156 -6.062 1 94.75 180 GLN A CA 1
ATOM 1479 C C . GLN A 1 180 ? -7.129 -35.312 -6.891 1 94.75 180 GLN A C 1
ATOM 1481 O O . GLN A 1 180 ? -8.117 -35.875 -6.414 1 94.75 180 GLN A O 1
ATOM 1486 N N . GLY A 1 181 ? -7.117 -34.75 -8.062 1 93.56 181 GLY A N 1
ATOM 1487 C CA . GLY A 1 181 ? -8.273 -34.844 -8.938 1 93.56 181 GLY A CA 1
ATOM 1488 C C . GLY A 1 181 ? -9.406 -33.906 -8.531 1 93.56 181 GLY A C 1
ATOM 1489 O O . GLY A 1 181 ? -10.562 -34.156 -8.867 1 93.56 181 GLY A O 1
ATOM 1490 N N . LEU A 1 182 ? -9.055 -32.906 -7.727 1 92.44 182 LEU A N 1
ATOM 1491 C CA . LEU A 1 182 ? -10.055 -31.938 -7.258 1 92.44 182 LEU A CA 1
ATOM 1492 C C . LEU A 1 182 ? -10.086 -30.703 -8.156 1 92.44 182 LEU A C 1
ATOM 1494 O O . LEU A 1 182 ? -9.102 -30.391 -8.828 1 92.44 182 LEU A O 1
ATOM 1498 N N . ASP A 1 183 ? -11.203 -30.031 -8.109 1 90.5 183 ASP A N 1
ATOM 1499 C CA . ASP A 1 183 ? -11.344 -28.766 -8.812 1 90.5 183 ASP A CA 1
ATOM 1500 C C . ASP A 1 183 ? -10.609 -27.641 -8.07 1 90.5 183 ASP A C 1
ATOM 1502 O O . ASP A 1 183 ? -10.453 -27.703 -6.848 1 90.5 183 ASP A O 1
ATOM 1506 N N . LEU A 1 184 ? -10.164 -26.688 -8.875 1 92.25 184 LEU A N 1
ATOM 1507 C CA . LEU A 1 184 ? -9.602 -25.484 -8.266 1 92.25 184 LEU A CA 1
ATOM 1508 C C . LEU A 1 184 ? -10.672 -24.688 -7.539 1 92.25 184 LEU A C 1
ATOM 1510 O O . LEU A 1 184 ? -11.852 -24.734 -7.906 1 92.25 184 LEU A O 1
ATOM 1514 N N . PRO A 1 185 ? -10.258 -23.953 -6.562 1 89.44 185 PRO A N 1
ATOM 1515 C CA . PRO A 1 185 ? -11.25 -23.234 -5.762 1 89.44 185 PRO A CA 1
ATOM 1516 C C . PRO A 1 185 ? -11.711 -21.938 -6.422 1 89.44 185 PRO A C 1
ATOM 1518 O O . PRO A 1 185 ? -10.969 -21.344 -7.211 1 89.44 185 PRO A O 1
ATOM 1521 N N . GLY A 1 186 ? -12.922 -21.578 -6.047 1 81.12 186 GLY A N 1
ATOM 1522 C CA . GLY A 1 186 ? -13.461 -20.266 -6.355 1 81.12 186 GLY A CA 1
ATOM 1523 C C . GLY A 1 186 ? -13.406 -19.938 -7.832 1 81.12 186 GLY A C 1
ATOM 1524 O O . GLY A 1 186 ? -13.836 -20.719 -8.672 1 81.12 186 GLY A O 1
ATOM 1525 N N . SER A 1 187 ? -12.891 -18.641 -8.047 1 76.19 187 SER A N 1
ATOM 1526 C CA . SER A 1 187 ? -12.883 -18.094 -9.398 1 76.19 187 SER A CA 1
ATOM 1527 C C . SER A 1 187 ? -11.82 -18.766 -10.258 1 76.19 187 SER A C 1
ATOM 1529 O O . SER A 1 187 ? -11.734 -18.516 -11.461 1 76.19 187 SER A O 1
ATOM 1531 N N . LEU A 1 188 ? -11.07 -19.641 -9.695 1 85.88 188 LEU A N 1
ATOM 1532 C CA . LEU A 1 188 ? -10.047 -20.344 -10.453 1 85.88 188 LEU A CA 1
ATOM 1533 C C . LEU A 1 188 ? -10.641 -21.547 -11.195 1 85.88 188 LEU A C 1
ATOM 1535 O O . LEU A 1 188 ? -10.008 -22.094 -12.094 1 85.88 188 LEU A O 1
ATOM 1539 N N . TYR A 1 189 ? -11.852 -21.844 -10.75 1 83.44 189 TYR A N 1
ATOM 1540 C CA . TYR A 1 189 ? -12.531 -22.984 -11.359 1 83.44 189 TYR A CA 1
ATOM 1541 C C . TYR A 1 189 ? -13.227 -22.578 -12.648 1 83.44 189 TYR A C 1
ATOM 1543 O O . TYR A 1 189 ? -13.734 -21.469 -12.766 1 83.44 189 TYR A O 1
ATOM 1551 N N . GLY A 1 190 ? -13.172 -23.531 -13.656 1 85.06 190 GLY A N 1
ATOM 1552 C CA . GLY A 1 190 ? -13.953 -23.281 -14.859 1 85.06 190 GLY A CA 1
ATOM 1553 C C . GLY A 1 190 ? -13.094 -23.031 -16.078 1 85.06 190 GLY A C 1
ATOM 1554 O O . GLY A 1 190 ? -12.164 -23.797 -16.359 1 85.06 190 GLY A O 1
ATOM 1555 N N . ASP A 1 191 ? -13.43 -21.938 -16.781 1 89.38 191 ASP A N 1
ATOM 1556 C CA . ASP A 1 191 ? -12.758 -21.594 -18.031 1 89.38 191 ASP A CA 1
ATOM 1557 C C . ASP A 1 191 ? -11.328 -21.125 -17.781 1 89.38 191 ASP A C 1
ATOM 1559 O O . ASP A 1 191 ? -11.109 -20.109 -17.141 1 89.38 191 ASP A O 1
ATOM 1563 N N . PRO A 1 192 ? -10.367 -21.906 -18.328 1 91.62 192 PRO A N 1
ATOM 1564 C CA . PRO A 1 192 ? -8.961 -21.547 -18.109 1 91.62 192 PRO A CA 1
ATOM 1565 C C . PRO A 1 192 ? -8.625 -20.141 -18.578 1 91.62 192 PRO A C 1
ATOM 1567 O O . PRO A 1 192 ? -7.754 -19.469 -18.016 1 91.62 192 PRO A O 1
ATOM 1570 N N . ARG A 1 193 ? -9.297 -19.719 -19.656 1 92.56 193 ARG A N 1
ATOM 1571 C CA . ARG A 1 193 ? -9.062 -18.375 -20.172 1 92.56 193 ARG A CA 1
ATOM 1572 C C . ARG A 1 193 ? -9.508 -17.328 -19.156 1 92.56 193 ARG A C 1
ATOM 1574 O O . ARG A 1 193 ? -8.828 -16.312 -18.953 1 92.56 193 ARG A O 1
ATOM 1581 N N . LEU A 1 194 ? -10.617 -17.531 -18.562 1 91.19 194 LEU A N 1
ATOM 1582 C CA . LEU A 1 194 ? -11.125 -16.625 -17.547 1 91.19 194 LEU A CA 1
ATOM 1583 C C . LEU A 1 194 ? -10.242 -16.656 -16.312 1 91.19 194 LEU A C 1
ATOM 1585 O O . LEU A 1 194 ? -10 -15.609 -15.688 1 91.19 194 LEU A O 1
ATOM 1589 N N . THR A 1 195 ? -9.781 -17.844 -15.938 1 94.06 195 THR A N 1
ATOM 1590 C CA . THR A 1 195 ? -8.867 -17.984 -14.812 1 94.06 195 THR A CA 1
ATOM 1591 C C . THR A 1 195 ? -7.609 -17.141 -15.031 1 94.06 195 THR A C 1
ATOM 1593 O O . THR A 1 195 ? -7.203 -16.391 -14.156 1 94.06 195 THR A O 1
ATOM 1596 N N . ARG A 1 196 ? -7.035 -17.266 -16.25 1 96 196 ARG A N 1
ATOM 1597 C CA . ARG A 1 196 ? -5.832 -16.516 -16.578 1 96 196 ARG A CA 1
ATOM 1598 C C . ARG A 1 196 ? -6.094 -15.016 -16.547 1 96 196 ARG A C 1
ATOM 1600 O O . ARG A 1 196 ? -5.27 -14.242 -16.047 1 96 196 ARG A O 1
ATOM 1607 N N . MET A 1 197 ? -7.23 -14.594 -17.047 1 94 197 MET A N 1
ATOM 1608 C CA . MET A 1 197 ? -7.598 -13.18 -17.047 1 94 197 MET A CA 1
ATOM 1609 C C . MET A 1 197 ? -7.676 -12.648 -15.617 1 94 197 MET A C 1
ATOM 1611 O O . MET A 1 197 ? -7.219 -11.531 -15.344 1 94 197 MET A O 1
ATOM 1615 N N . HIS A 1 198 ? -8.281 -13.477 -14.711 1 94.5 198 HIS A N 1
ATOM 1616 C CA . HIS A 1 198 ? -8.367 -13.07 -13.312 1 94.5 198 HIS A CA 1
ATOM 1617 C C . HIS A 1 198 ? -6.98 -12.922 -12.688 1 94.5 198 HIS A C 1
ATOM 1619 O O . HIS A 1 198 ? -6.699 -11.93 -12.016 1 94.5 198 HIS A O 1
ATOM 1625 N N . LEU A 1 199 ? -6.152 -13.883 -12.969 1 97.06 199 LEU A N 1
ATOM 1626 C CA . LEU A 1 199 ? -4.805 -13.852 -12.406 1 97.06 199 LEU A CA 1
ATOM 1627 C C . LEU A 1 199 ? -4.027 -12.648 -12.914 1 97.06 199 LEU A C 1
ATOM 1629 O O . LEU A 1 199 ? -3.357 -11.961 -12.141 1 97.06 199 LEU A O 1
ATOM 1633 N N . ASP A 1 200 ? -4.137 -12.375 -14.195 1 97.75 200 ASP A N 1
ATOM 1634 C CA . ASP A 1 200 ? -3.428 -11.234 -14.773 1 97.75 200 ASP A CA 1
ATOM 1635 C C . ASP A 1 200 ? -3.975 -9.914 -14.234 1 97.75 200 ASP A C 1
ATOM 1637 O O . ASP A 1 200 ? -3.221 -8.969 -14.023 1 97.75 200 ASP A O 1
ATOM 1641 N N . HIS A 1 201 ? -5.266 -9.859 -14.078 1 96.75 201 HIS A N 1
ATOM 1642 C CA . HIS A 1 201 ? -5.871 -8.695 -13.438 1 96.75 201 HIS A CA 1
ATOM 1643 C C . HIS A 1 201 ? -5.301 -8.477 -12.039 1 96.75 201 HIS A C 1
ATOM 1645 O O . HIS A 1 201 ? -4.922 -7.359 -11.688 1 96.75 201 HIS A O 1
ATOM 1651 N N . CYS A 1 202 ? -5.238 -9.555 -11.258 1 97.5 202 CYS A N 1
ATOM 1652 C CA . CYS A 1 202 ? -4.734 -9.477 -9.891 1 97.5 202 CYS A CA 1
ATOM 1653 C C . CYS A 1 202 ? -3.287 -9 -9.867 1 97.5 202 CYS A C 1
ATOM 1655 O O . CYS A 1 202 ? -2.922 -8.148 -9.055 1 97.5 202 CYS A O 1
ATOM 1657 N N . ILE A 1 203 ? -2.479 -9.516 -10.773 1 98.5 203 ILE A N 1
ATOM 1658 C CA . ILE A 1 203 ? -1.067 -9.148 -10.859 1 98.5 203 ILE A CA 1
ATOM 1659 C C . ILE A 1 203 ? -0.936 -7.66 -11.164 1 98.5 203 ILE A C 1
ATOM 1661 O O . ILE A 1 203 ? -0.156 -6.953 -10.523 1 98.5 203 ILE A O 1
ATOM 1665 N N . GLU A 1 204 ? -1.717 -7.203 -12.07 1 98.12 204 GLU A N 1
ATOM 1666 C CA . GLU A 1 204 ? -1.675 -5.797 -12.453 1 98.12 204 GLU A CA 1
ATOM 1667 C C . GLU A 1 204 ? -2.166 -4.898 -11.32 1 98.12 204 GLU A C 1
ATOM 1669 O O . GLU A 1 204 ? -1.604 -3.828 -11.078 1 98.12 204 GLU A O 1
ATOM 1674 N N . VAL A 1 205 ? -3.232 -5.293 -10.664 1 97.81 205 VAL A N 1
ATOM 1675 C CA . VAL A 1 205 ? -3.779 -4.523 -9.547 1 97.81 205 VAL A CA 1
ATOM 1676 C C . VAL A 1 205 ? -2.725 -4.379 -8.453 1 97.81 205 VAL A C 1
ATOM 1678 O O . VAL A 1 205 ? -2.5 -3.277 -7.945 1 97.81 205 VAL A O 1
ATOM 1681 N N . LEU A 1 206 ? -2.047 -5.453 -8.133 1 98.69 206 LEU A N 1
ATOM 1682 C CA . LEU A 1 206 ? -1.028 -5.422 -7.09 1 98.69 206 LEU A CA 1
ATOM 1683 C C . LEU A 1 206 ? 0.161 -4.57 -7.52 1 98.69 206 LEU A C 1
ATOM 1685 O O . LEU A 1 206 ? 0.631 -3.725 -6.754 1 98.69 206 LEU A O 1
ATOM 1689 N N . ARG A 1 207 ? 0.66 -4.746 -8.75 1 98.56 207 ARG A N 1
ATOM 1690 C CA . ARG A 1 207 ? 1.787 -3.969 -9.258 1 98.56 207 ARG A CA 1
ATOM 1691 C C . ARG A 1 207 ? 1.506 -2.473 -9.164 1 98.56 207 ARG A C 1
ATOM 1693 O O . ARG A 1 207 ? 2.303 -1.719 -8.609 1 98.56 207 ARG A O 1
ATOM 1700 N N . ALA A 1 208 ? 0.366 -2.086 -9.695 1 98.12 208 ALA A N 1
ATOM 1701 C CA . ALA A 1 208 ? 0.027 -0.67 -9.797 1 98.12 208 ALA A CA 1
ATOM 1702 C C . ALA A 1 208 ? -0.167 -0.051 -8.414 1 98.12 208 ALA A C 1
ATOM 1704 O O . ALA A 1 208 ? 0.291 1.065 -8.156 1 98.12 208 ALA A O 1
ATOM 1705 N N . ASN A 1 209 ? -0.852 -0.76 -7.516 1 98.38 209 ASN A N 1
ATOM 1706 C CA . ASN A 1 209 ? -1.107 -0.209 -6.191 1 98.38 209 ASN A CA 1
ATOM 1707 C C . ASN A 1 209 ? 0.173 -0.116 -5.363 1 98.38 209 ASN A C 1
ATOM 1709 O O . ASN A 1 209 ? 0.345 0.82 -4.582 1 98.38 209 ASN A O 1
ATOM 1713 N N . ILE A 1 210 ? 1.077 -1.12 -5.516 1 98.62 210 ILE A N 1
ATOM 1714 C CA . ILE A 1 210 ? 2.357 -1.086 -4.816 1 98.62 210 ILE A CA 1
ATOM 1715 C C . ILE A 1 210 ? 3.189 0.091 -5.32 1 98.62 210 ILE A C 1
ATOM 1717 O O . ILE A 1 210 ? 3.797 0.814 -4.527 1 98.62 210 ILE A O 1
ATOM 1721 N N . MET A 1 211 ? 3.215 0.337 -6.633 1 98.31 211 MET A N 1
ATOM 1722 C CA . MET A 1 211 ? 3.896 1.498 -7.199 1 98.31 211 MET A CA 1
ATOM 1723 C C . MET A 1 211 ? 3.268 2.795 -6.699 1 98.31 211 MET A C 1
ATOM 1725 O O . MET A 1 211 ? 3.975 3.756 -6.395 1 98.31 211 MET A O 1
ATOM 1729 N N . CYS A 1 212 ? 1.927 2.814 -6.602 1 98.44 212 CYS A N 1
ATOM 1730 C CA . CYS A 1 212 ? 1.197 3.994 -6.152 1 98.44 212 CYS A CA 1
ATOM 1731 C C . CYS A 1 212 ? 1.561 4.348 -4.715 1 98.44 212 CYS A C 1
ATOM 1733 O O . CYS A 1 212 ? 1.843 5.504 -4.406 1 98.44 212 CYS A O 1
ATOM 1735 N N . THR A 1 213 ? 1.526 3.379 -3.809 1 97.94 213 THR A N 1
ATOM 1736 C CA . THR A 1 213 ? 1.849 3.609 -2.406 1 97.94 213 THR A CA 1
ATOM 1737 C C . THR A 1 213 ? 3.328 3.951 -2.24 1 97.94 213 THR A C 1
ATOM 1739 O O . THR A 1 213 ? 3.682 4.848 -1.471 1 97.94 213 THR A O 1
ATOM 1742 N N . SER A 1 214 ? 4.18 3.195 -3.004 1 97.81 214 SER A N 1
ATOM 1743 C CA . SER A 1 214 ? 5.629 3.357 -2.996 1 97.81 214 SER A CA 1
ATOM 1744 C C . SER A 1 214 ? 6.172 3.395 -1.57 1 97.81 214 SER A C 1
ATOM 1746 O O . SER A 1 214 ? 6.75 4.398 -1.147 1 97.81 214 SER A O 1
ATOM 1748 N N . ASP A 1 215 ? 6.098 2.305 -0.858 1 96.88 215 ASP A N 1
ATOM 1749 C CA . ASP A 1 215 ? 6.578 2.145 0.512 1 96.88 215 ASP A CA 1
ATOM 1750 C C . ASP A 1 215 ? 8.078 2.395 0.602 1 96.88 215 ASP A C 1
ATOM 1752 O O . ASP A 1 215 ? 8.883 1.593 0.115 1 96.88 215 ASP A O 1
ATOM 1756 N N . VAL A 1 216 ? 8.461 3.42 1.325 1 94 216 VAL A N 1
ATOM 1757 C CA . VAL A 1 216 ? 9.867 3.801 1.363 1 94 216 VAL A CA 1
ATOM 1758 C C . VAL A 1 216 ? 10.508 3.289 2.652 1 94 216 VAL A C 1
ATOM 1760 O O . VAL A 1 216 ? 11.578 3.76 3.055 1 94 216 VAL A O 1
ATOM 1763 N N . THR A 1 217 ? 9.852 2.377 3.346 1 93.25 217 THR A N 1
ATOM 1764 C CA . THR A 1 217 ? 10.422 1.771 4.547 1 93.25 217 THR A CA 1
ATOM 1765 C C . THR A 1 217 ? 11.695 1.002 4.211 1 93.25 217 THR A C 1
ATOM 1767 O O . THR A 1 217 ? 11.703 0.168 3.303 1 93.25 217 THR A O 1
ATOM 1770 N N . PRO A 1 218 ? 12.734 1.242 4.941 1 90.12 218 PRO A N 1
ATOM 1771 C CA . PRO A 1 218 ? 13.969 0.488 4.688 1 90.12 218 PRO A CA 1
ATOM 1772 C C . PRO A 1 218 ? 13.93 -0.921 5.273 1 90.12 218 PRO A C 1
ATOM 1774 O O . PRO A 1 218 ? 13.445 -1.113 6.395 1 90.12 218 PRO A O 1
ATOM 1777 N N . ILE A 1 219 ? 14.336 -1.825 4.473 1 90.12 219 ILE A N 1
ATOM 1778 C CA . ILE A 1 219 ? 14.617 -3.18 4.93 1 90.12 219 ILE A CA 1
ATOM 1779 C C . ILE A 1 219 ? 16.125 -3.355 5.113 1 90.12 219 ILE A C 1
ATOM 1781 O O . ILE A 1 219 ? 16.859 -3.529 4.141 1 90.12 219 ILE A O 1
ATOM 1785 N N . LEU A 1 220 ? 16.562 -3.326 6.328 1 87.25 220 LEU A N 1
ATOM 1786 C CA . LEU A 1 220 ? 17.984 -3.334 6.629 1 87.25 220 LEU A CA 1
ATOM 1787 C C . LEU A 1 220 ? 18.562 -4.73 6.441 1 87.25 220 LEU A C 1
ATOM 1789 O O . LEU A 1 220 ? 17.859 -5.727 6.535 1 87.25 220 LEU A O 1
ATOM 1793 N N . ILE A 1 221 ? 19.828 -4.734 6.152 1 87.19 221 ILE A N 1
ATOM 1794 C CA . ILE A 1 221 ? 20.547 -5.996 6.074 1 87.19 221 ILE A CA 1
ATOM 1795 C C . ILE A 1 221 ? 21.203 -6.301 7.418 1 87.19 221 ILE A C 1
ATOM 1797 O O . ILE A 1 221 ? 22.094 -5.57 7.863 1 87.19 221 ILE A O 1
ATOM 1801 N N . GLU A 1 222 ? 20.766 -7.301 8.039 1 86.56 222 GLU A N 1
ATOM 1802 C CA . GLU A 1 222 ? 21.266 -7.734 9.336 1 86.56 222 GLU A CA 1
ATOM 1803 C C . GLU A 1 222 ? 22.484 -8.648 9.188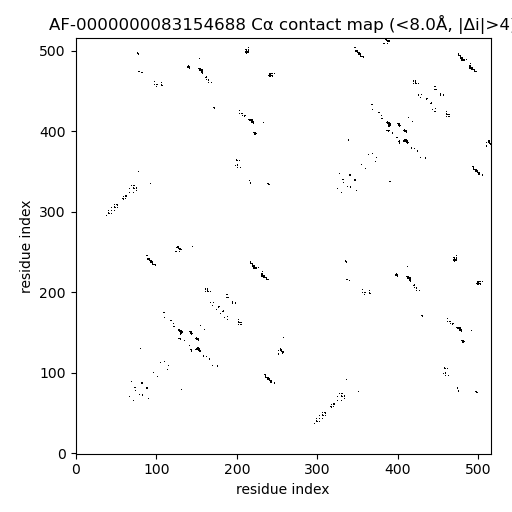 1 86.56 222 GLU A C 1
ATOM 1805 O O . GLU A 1 222 ? 22.5 -9.523 8.32 1 86.56 222 GLU A O 1
ATOM 1810 N N . LEU A 1 223 ? 23.484 -8.297 9.969 1 88.19 223 LEU A N 1
ATOM 1811 C CA . LEU A 1 223 ? 24.594 -9.227 10.07 1 88.19 223 LEU A CA 1
ATOM 1812 C C . LEU A 1 223 ? 24.25 -10.398 10.992 1 88.19 223 LEU A C 1
ATOM 1814 O O . LEU A 1 223 ? 23.969 -10.203 12.172 1 88.19 223 LEU A O 1
ATOM 1818 N N . ASP A 1 224 ? 24.125 -11.539 10.438 1 87.25 224 ASP A N 1
ATOM 1819 C CA . ASP A 1 224 ? 23.719 -12.766 11.133 1 87.25 224 ASP A CA 1
ATOM 1820 C C . ASP A 1 224 ? 24.641 -13.93 10.758 1 87.25 224 ASP A C 1
ATOM 1822 O O . ASP A 1 224 ? 24.453 -14.555 9.711 1 87.25 224 ASP A O 1
ATOM 1826 N N . PRO A 1 225 ? 25.547 -14.297 11.539 1 87.81 225 PRO A N 1
ATOM 1827 C CA . PRO A 1 225 ? 26.5 -15.367 11.234 1 87.81 225 PRO A CA 1
ATOM 1828 C C . PRO A 1 225 ? 25.797 -16.703 10.961 1 87.81 225 PRO A C 1
ATOM 1830 O O . PRO A 1 225 ? 26.375 -17.578 10.305 1 87.81 225 PRO A O 1
ATOM 1833 N N . SER A 1 226 ? 24.625 -16.844 11.422 1 86.31 226 SER A N 1
ATOM 1834 C CA . SER A 1 226 ? 23.922 -18.109 11.234 1 86.31 226 SER A CA 1
ATOM 1835 C C . SER A 1 226 ? 23.25 -18.172 9.867 1 86.31 226 SER A C 1
ATOM 1837 O O . SER A 1 226 ? 22.781 -19.234 9.445 1 86.31 226 SER A O 1
ATOM 1839 N N . ALA A 1 227 ? 23.172 -17.109 9.18 1 85.19 227 ALA A N 1
ATOM 1840 C CA . ALA A 1 227 ? 22.578 -17.062 7.844 1 85.19 227 ALA A CA 1
ATOM 1841 C C . ALA A 1 227 ? 23.547 -17.609 6.793 1 85.19 227 ALA A C 1
ATOM 1843 O O . ALA A 1 227 ? 24.766 -17.578 6.98 1 85.19 227 ALA A O 1
ATOM 1844 N N . PRO A 1 228 ? 23.016 -18.125 5.719 1 79.5 228 PRO A N 1
ATOM 1845 C CA . PRO A 1 228 ? 23.844 -18.75 4.684 1 79.5 228 PRO A CA 1
ATOM 1846 C C . PRO A 1 228 ? 24.984 -17.844 4.215 1 79.5 228 PRO A C 1
ATOM 1848 O O . PRO A 1 228 ? 26.094 -18.328 3.98 1 79.5 228 PRO A O 1
ATOM 1851 N N . PHE A 1 229 ? 24.875 -16.562 4.117 1 82.12 229 PHE A N 1
ATOM 1852 C CA . PHE A 1 229 ? 25.906 -15.664 3.627 1 82.12 229 PHE A CA 1
ATOM 1853 C C . PHE A 1 229 ? 26.375 -14.719 4.73 1 82.12 229 PHE A C 1
ATOM 1855 O O . PHE A 1 229 ? 26.969 -13.68 4.453 1 82.12 229 PHE A O 1
ATOM 1862 N N . GLY A 1 230 ? 26.047 -15.055 5.941 1 86.31 230 GLY A N 1
ATOM 1863 C CA . GLY A 1 230 ? 26.453 -14.242 7.074 1 86.31 230 GLY A CA 1
ATOM 1864 C C . GLY A 1 230 ? 25.625 -12.984 7.234 1 86.31 230 GLY A C 1
ATOM 1865 O O . GLY A 1 230 ? 25.922 -12.141 8.086 1 86.31 230 GLY A O 1
ATOM 1866 N N . GLU A 1 231 ? 24.719 -12.797 6.324 1 85.69 231 GLU A N 1
ATOM 1867 C CA . GLU A 1 231 ? 23.797 -11.656 6.367 1 85.69 231 GLU A CA 1
ATOM 1868 C C . GLU A 1 231 ? 22.422 -12.023 5.824 1 85.69 231 GLU A C 1
ATOM 1870 O O . GLU A 1 231 ? 22.281 -13.016 5.098 1 85.69 231 GLU A O 1
ATOM 1875 N N . ARG A 1 232 ? 21.453 -11.281 6.305 1 88.12 232 ARG A N 1
ATOM 1876 C CA . ARG A 1 232 ? 20.078 -11.484 5.812 1 88.12 232 ARG A CA 1
ATOM 1877 C C . ARG A 1 232 ? 19.297 -10.18 5.867 1 88.12 232 ARG A C 1
ATOM 1879 O O . ARG A 1 232 ? 19.562 -9.32 6.703 1 88.12 232 ARG A O 1
ATOM 1886 N N . ALA A 1 233 ? 18.406 -10.086 4.926 1 88.12 233 ALA A N 1
ATOM 1887 C CA . ALA A 1 233 ? 17.5 -8.945 4.996 1 88.12 233 ALA A CA 1
ATOM 1888 C C . ALA A 1 233 ? 16.594 -9.039 6.227 1 88.12 233 ALA A C 1
ATOM 1890 O O . ALA A 1 233 ? 16.078 -10.109 6.543 1 88.12 233 ALA A O 1
ATOM 1891 N N . ASP A 1 234 ? 16.516 -8.023 6.988 1 90.06 234 ASP A N 1
ATOM 1892 C CA . ASP A 1 234 ? 15.602 -7.965 8.133 1 90.06 234 ASP A CA 1
ATOM 1893 C C . ASP A 1 234 ? 14.219 -7.469 7.711 1 90.06 234 ASP A C 1
ATOM 1895 O O . ASP A 1 234 ? 13.922 -6.277 7.809 1 90.06 234 ASP A O 1
ATOM 1899 N N . PHE A 1 235 ? 13.367 -8.391 7.395 1 91.94 235 PHE A N 1
ATOM 1900 C CA . PHE A 1 235 ? 12.047 -8.062 6.852 1 91.94 235 PHE A CA 1
ATOM 1901 C C . PHE A 1 235 ? 11.102 -7.633 7.961 1 91.94 235 PHE A C 1
ATOM 1903 O O . PHE A 1 235 ? 9.938 -7.32 7.703 1 91.94 235 PHE A O 1
ATOM 1910 N N . ARG A 1 236 ? 11.586 -7.645 9.258 1 93.25 236 ARG A N 1
ATOM 1911 C CA . ARG A 1 236 ? 10.789 -7.125 10.367 1 93.25 236 ARG A CA 1
ATOM 1912 C C . ARG A 1 236 ? 10.914 -5.605 10.469 1 93.25 236 ARG A C 1
ATOM 1914 O O . ARG A 1 236 ? 11.18 -5.074 11.547 1 93.25 236 ARG A O 1
ATOM 1921 N N . ALA A 1 237 ? 10.688 -4.984 9.32 1 89.88 237 ALA A N 1
ATOM 1922 C CA . ALA A 1 237 ? 10.805 -3.529 9.258 1 89.88 237 ALA A CA 1
ATOM 1923 C C . ALA A 1 237 ? 9.641 -2.855 9.977 1 89.88 237 ALA A C 1
ATOM 1925 O O . ALA A 1 237 ? 8.5 -3.305 9.883 1 89.88 237 ALA A O 1
ATOM 1926 N N . ASN A 1 238 ? 9.945 -1.772 10.641 1 92.31 238 ASN A N 1
ATOM 1927 C CA . ASN A 1 238 ? 8.938 -0.981 11.344 1 92.31 238 ASN A CA 1
ATOM 1928 C C . ASN A 1 238 ? 7.996 -0.28 10.375 1 92.31 238 ASN A C 1
ATOM 1930 O O . ASN A 1 238 ? 8.43 0.255 9.352 1 92.31 238 ASN A O 1
ATOM 1934 N N . HIS A 1 239 ? 6.723 -0.406 10.68 1 96.25 239 HIS A N 1
ATOM 1935 C CA . HIS A 1 239 ? 5.707 0.243 9.852 1 96.25 239 HIS A CA 1
ATOM 1936 C C . HIS A 1 239 ? 4.66 0.94 10.719 1 96.25 239 HIS A C 1
ATOM 1938 O O . HIS A 1 239 ? 4.449 0.558 11.867 1 96.25 239 HIS A O 1
ATOM 1944 N N . LYS A 1 240 ? 4.172 1.998 10.227 1 97.31 240 LYS A N 1
ATOM 1945 C CA . LYS A 1 240 ? 2.963 2.615 10.766 1 97.31 240 LYS A CA 1
ATOM 1946 C C . LYS A 1 240 ? 1.734 2.211 9.953 1 97.31 240 LYS A C 1
ATOM 1948 O O . LYS A 1 240 ? 1.603 2.584 8.789 1 97.31 240 LYS A O 1
ATOM 1953 N N . CYS A 1 241 ? 0.859 1.472 10.641 1 98.25 241 CYS A N 1
ATOM 1954 C CA . CYS A 1 241 ? -0.184 0.777 9.898 1 98.25 241 CYS A CA 1
ATOM 1955 C C . CYS A 1 241 ? -1.566 1.278 10.297 1 98.25 241 CYS A C 1
ATOM 1957 O O . CYS A 1 241 ? -1.792 1.636 11.453 1 98.25 241 CYS A O 1
ATOM 1959 N N . ARG A 1 242 ? -2.436 1.261 9.281 1 98.12 242 ARG A N 1
ATOM 1960 C CA . ARG A 1 242 ? -3.852 1.497 9.555 1 98.12 242 ARG A CA 1
ATOM 1961 C C . ARG A 1 242 ? -4.496 0.276 10.203 1 98.12 242 ARG A C 1
ATOM 1963 O O . ARG A 1 242 ? -3.947 -0.827 10.141 1 98.12 242 ARG A O 1
ATOM 1970 N N . ASN A 1 243 ? -5.617 0.474 10.82 1 98.19 243 ASN A N 1
ATOM 1971 C CA . ASN A 1 243 ? -6.32 -0.54 11.602 1 98.19 243 ASN A CA 1
ATOM 1972 C C . ASN A 1 243 ? -7.242 -1.38 10.727 1 98.19 243 ASN A C 1
ATOM 1974 O O . ASN A 1 243 ? -8.469 -1.276 10.82 1 98.19 243 ASN A O 1
ATOM 1978 N N . PHE A 1 244 ? -6.793 -2.322 10.039 1 98.12 244 PHE A N 1
ATOM 1979 C CA . PHE A 1 244 ? -7.453 -3.107 9 1 98.12 244 PHE A CA 1
ATOM 1980 C C . PHE A 1 244 ? -8.727 -3.748 9.539 1 98.12 244 PHE A C 1
ATOM 1982 O O . PHE A 1 244 ? -9.797 -3.623 8.938 1 98.12 244 PHE A O 1
ATOM 1989 N N . TRP A 1 245 ? -8.594 -4.414 10.648 1 96.94 245 TRP A N 1
ATOM 1990 C CA . TRP A 1 245 ? -9.711 -5.207 11.133 1 96.94 245 TRP A CA 1
ATOM 1991 C C . TRP A 1 245 ? -10.883 -4.309 11.523 1 96.94 245 TRP A C 1
ATOM 1993 O O . TRP A 1 245 ? -12.047 -4.668 11.312 1 96.94 245 TRP A O 1
ATOM 2003 N N . GLU A 1 246 ? -10.625 -3.139 12.094 1 96.19 246 GLU A N 1
ATOM 2004 C CA . GLU A 1 246 ? -11.695 -2.193 12.406 1 96.19 246 GLU A CA 1
ATOM 2005 C C . GLU A 1 246 ? -12.32 -1.622 11.133 1 96.19 246 GLU A C 1
ATOM 2007 O O . GLU A 1 246 ? -13.531 -1.411 11.07 1 96.19 246 GLU A O 1
ATOM 2012 N N . ILE A 1 247 ? -11.508 -1.341 10.148 1 93.69 247 ILE A N 1
ATOM 2013 C CA . ILE A 1 247 ? -11.992 -0.85 8.867 1 93.69 247 ILE A CA 1
ATOM 2014 C C . ILE A 1 247 ? -12.898 -1.897 8.219 1 93.69 247 ILE A C 1
ATOM 2016 O O . ILE A 1 247 ? -14 -1.579 7.77 1 93.69 247 ILE A O 1
ATOM 2020 N N . ARG A 1 248 ? -12.406 -3.098 8.219 1 92 248 ARG A N 1
ATOM 2021 C CA . ARG A 1 248 ? -13.195 -4.191 7.656 1 92 248 ARG A CA 1
ATOM 2022 C C . ARG A 1 248 ? -14.531 -4.336 8.391 1 92 248 ARG A C 1
ATOM 2024 O O . ARG A 1 248 ? -15.57 -4.512 7.758 1 92 248 ARG A O 1
ATOM 2031 N N . GLN A 1 249 ? -14.445 -4.328 9.672 1 90.38 249 GLN A N 1
ATOM 2032 C CA . GLN A 1 249 ? -15.672 -4.457 10.461 1 90.38 249 GLN A CA 1
ATOM 2033 C C . GLN A 1 249 ? -16.641 -3.324 10.148 1 90.38 249 GLN A C 1
ATOM 2035 O O . GLN A 1 249 ? -17.859 -3.539 10.094 1 90.38 249 GLN A O 1
ATOM 2040 N N . TRP A 1 250 ? -16.125 -2.148 10 1 88.56 250 TRP A N 1
ATOM 2041 C CA . TRP A 1 250 ? -16.984 -1.021 9.641 1 88.56 250 TRP A CA 1
ATOM 2042 C C . TRP A 1 250 ? -17.688 -1.277 8.32 1 88.56 250 TRP A C 1
ATOM 2044 O O . TRP A 1 250 ? -18.875 -0.972 8.18 1 88.56 250 TRP A O 1
ATOM 2054 N N . VAL A 1 251 ? -16.969 -1.791 7.312 1 85.81 251 VAL A N 1
ATOM 2055 C CA . VAL A 1 251 ? -17.562 -2.098 6.012 1 85.81 251 VAL A CA 1
ATOM 2056 C C . VAL A 1 251 ? -18.672 -3.135 6.176 1 85.81 251 VAL A C 1
ATOM 2058 O O . VAL A 1 251 ? -19.75 -3.004 5.59 1 85.81 251 VAL A O 1
ATOM 2061 N N . ILE A 1 252 ? -18.422 -4.141 6.961 1 82.94 252 ILE A N 1
ATOM 2062 C CA . ILE A 1 252 ? -19.422 -5.184 7.215 1 82.94 252 ILE A CA 1
ATOM 2063 C C . ILE A 1 252 ? -20.672 -4.57 7.828 1 82.94 252 ILE A C 1
ATOM 2065 O O . ILE A 1 252 ? -21.781 -4.875 7.41 1 82.94 252 ILE A O 1
ATOM 2069 N N . ASP A 1 253 ? -20.453 -3.682 8.758 1 81.19 253 ASP A N 1
ATOM 2070 C CA . ASP A 1 253 ? -21.562 -3.094 9.5 1 81.19 253 ASP A CA 1
ATOM 2071 C C . ASP A 1 253 ? -22.344 -2.119 8.633 1 81.19 253 ASP A C 1
ATOM 2073 O O . ASP A 1 253 ? -23.5 -1.808 8.938 1 81.19 253 ASP A O 1
ATOM 2077 N N . HIS A 1 254 ? -21.766 -1.618 7.633 1 76.62 254 HIS A N 1
ATOM 2078 C CA . HIS A 1 254 ? -22.438 -0.597 6.832 1 76.62 254 HIS A CA 1
ATOM 2079 C C . HIS A 1 254 ? -22.734 -1.112 5.43 1 76.62 254 HIS A C 1
ATOM 2081 O O . HIS A 1 254 ? -23.062 -0.33 4.531 1 76.62 254 HIS A O 1
ATOM 2087 N N . THR A 1 255 ? -22.375 -2.34 5.191 1 67.81 255 THR A N 1
ATOM 2088 C CA . THR A 1 255 ? -22.719 -3.008 3.945 1 67.81 255 THR A CA 1
ATOM 2089 C C . THR A 1 255 ? -24.219 -3.336 3.908 1 67.81 255 THR A C 1
ATOM 2091 O O . THR A 1 255 ? -24.797 -3.703 4.93 1 67.81 255 THR A O 1
ATOM 2094 N N . ALA A 1 256 ? -24.828 -2.814 2.738 1 54.22 256 ALA A N 1
ATOM 2095 C CA . ALA A 1 256 ? -26.25 -3.133 2.535 1 54.22 256 ALA A CA 1
ATOM 2096 C C . ALA A 1 256 ? -26.406 -4.555 2.002 1 54.22 256 ALA A C 1
ATOM 2098 O O . ALA A 1 256 ? -25.656 -4.996 1.142 1 54.22 256 ALA A O 1
ATOM 2099 N N . ILE A 1 257 ? -26.797 -5.465 2.844 1 46.97 257 ILE A N 1
ATOM 2100 C CA . ILE A 1 257 ? -27.188 -6.77 2.332 1 46.97 257 ILE A CA 1
ATOM 2101 C C . ILE A 1 257 ? -28.484 -6.637 1.521 1 46.97 257 ILE A C 1
ATOM 2103 O O . ILE A 1 257 ? -29.469 -6.07 2 1 46.97 257 ILE A O 1
ATOM 2107 N N . PRO A 1 258 ? -28.281 -6.926 0.205 1 42.41 258 PRO A N 1
ATOM 2108 C CA . PRO A 1 258 ? -29.609 -6.961 -0.412 1 42.41 258 PRO A CA 1
ATOM 2109 C C . PRO A 1 258 ? -30.562 -7.914 0.302 1 42.41 258 PRO A C 1
ATOM 2111 O O . PRO A 1 258 ? -30.125 -8.859 0.959 1 42.41 258 PRO A O 1
ATOM 2114 N N . MET B 1 1 ? 49.188 100.5 100.062 1 29.42 1 MET B N 1
ATOM 2115 C CA . MET B 1 1 ? 48.219 101.438 99.5 1 29.42 1 MET B CA 1
ATOM 2116 C C . MET B 1 1 ? 47.188 100.75 98.688 1 29.42 1 MET B C 1
ATOM 2118 O O . MET B 1 1 ? 47.5 99.875 97.875 1 29.42 1 MET B O 1
ATOM 2122 N N . SER B 1 2 ? 45.844 100.812 99.062 1 30.94 2 SER B N 1
ATOM 2123 C CA . SER B 1 2 ? 44.562 100.125 98.938 1 30.94 2 SER B CA 1
ATOM 2124 C C . SER B 1 2 ? 44.031 100.25 97.5 1 30.94 2 SER B C 1
ATOM 2126 O O . SER B 1 2 ? 44.219 101.25 96.875 1 30.94 2 SER B O 1
ATOM 2128 N N . GLU B 1 3 ? 43.781 99.062 96.812 1 31.16 3 GLU B N 1
ATOM 2129 C CA . GLU B 1 3 ? 43.5 98.562 95.5 1 31.16 3 GLU B CA 1
ATOM 2130 C C . GLU B 1 3 ? 42.156 99.062 94.938 1 31.16 3 GLU B C 1
ATOM 2132 O O . GLU B 1 3 ? 41.125 98.688 95.5 1 31.16 3 GLU B O 1
ATOM 2137 N N . GLU B 1 4 ? 42.094 100.375 94.625 1 30.12 4 GLU B N 1
ATOM 2138 C CA . GLU B 1 4 ? 40.906 101.125 94.312 1 30.12 4 GLU B CA 1
ATOM 2139 C C . GLU B 1 4 ? 40.188 100.562 93.062 1 30.12 4 GLU B C 1
ATOM 2141 O O . GLU B 1 4 ? 40.781 100.375 92 1 30.12 4 GLU B O 1
ATOM 2146 N N . HIS B 1 5 ? 39.219 99.688 93.312 1 32.22 5 HIS B N 1
ATOM 2147 C CA . HIS B 1 5 ? 38.375 98.75 92.562 1 32.22 5 HIS B CA 1
ATOM 2148 C C . HIS B 1 5 ? 37.469 99.5 91.625 1 32.22 5 HIS B C 1
ATOM 2150 O O . HIS B 1 5 ? 36.562 100.25 92.062 1 32.22 5 HIS B O 1
ATOM 2156 N N . GLN B 1 6 ? 38.062 100.188 90.562 1 32.41 6 GLN B N 1
ATOM 2157 C CA . GLN B 1 6 ? 37.312 101.125 89.75 1 32.41 6 GLN B CA 1
ATOM 2158 C C . GLN B 1 6 ? 36.156 100.438 89 1 32.41 6 GLN B C 1
ATOM 2160 O O . GLN B 1 6 ? 36.312 99.375 88.438 1 32.41 6 GLN B O 1
ATOM 2165 N N . PRO B 1 7 ? 34.844 100.688 89.375 1 33.41 7 PRO B N 1
ATOM 2166 C CA . PRO B 1 7 ? 33.594 100 89 1 33.41 7 PRO B CA 1
ATOM 2167 C C . PRO B 1 7 ? 33.25 100.188 87.562 1 33.41 7 PRO B C 1
ATOM 2169 O O . PRO B 1 7 ? 33.406 101.25 87 1 33.41 7 PRO B O 1
ATOM 2172 N N . PHE B 1 8 ? 33.562 99.188 86.625 1 33.75 8 PHE B N 1
ATOM 2173 C CA . PHE B 1 8 ? 33.469 99.062 85.188 1 33.75 8 PHE B CA 1
ATOM 2174 C C . PHE B 1 8 ? 32.031 99.25 84.75 1 33.75 8 PHE B C 1
ATOM 2176 O O . PHE B 1 8 ? 31.141 98.562 85.125 1 33.75 8 PHE B O 1
ATOM 2183 N N . ILE B 1 9 ? 31.594 100.5 84.438 1 32.66 9 ILE B N 1
ATOM 2184 C CA . ILE B 1 9 ? 30.266 100.938 84.062 1 32.66 9 ILE B CA 1
ATOM 2185 C C . ILE B 1 9 ? 29.844 100.312 82.75 1 32.66 9 ILE B C 1
ATOM 2187 O O . ILE B 1 9 ? 30.562 100.312 81.75 1 32.66 9 ILE B O 1
ATOM 2191 N N . PRO B 1 10 ? 28.844 99.312 82.75 1 30.89 10 PRO B N 1
ATOM 2192 C CA . PRO B 1 10 ? 28.344 98.375 81.75 1 30.89 10 PRO B CA 1
ATOM 2193 C C . PRO B 1 10 ? 27.688 99.062 80.562 1 30.89 10 PRO B C 1
ATOM 2195 O O . PRO B 1 10 ? 26.984 100.062 80.75 1 30.89 10 PRO B O 1
ATOM 2198 N N . HIS B 1 11 ? 28.406 99.375 79.438 1 31.89 11 HIS B N 1
ATOM 2199 C CA . HIS B 1 11 ? 28 100.062 78.25 1 31.89 11 HIS B CA 1
ATOM 2200 C C . HIS B 1 11 ? 26.844 99.375 77.562 1 31.89 11 HIS B C 1
ATOM 2202 O O . HIS B 1 11 ? 26.891 98.125 77.312 1 31.89 11 HIS B O 1
ATOM 2208 N N . GLY B 1 12 ? 25.578 99.688 77.812 1 30.92 12 GLY B N 1
ATOM 2209 C CA . GLY B 1 12 ? 24.297 99.125 77.438 1 30.92 12 GLY B CA 1
ATOM 2210 C C . GLY B 1 12 ? 24.109 99.062 75.938 1 30.92 12 GLY B C 1
ATOM 2211 O O . GLY B 1 12 ? 24.375 100.062 75.25 1 30.92 12 GLY B O 1
ATOM 2212 N N . PRO B 1 13 ? 24.406 97.938 75.188 1 33.56 13 PRO B N 1
ATOM 2213 C CA . PRO B 1 13 ? 24.406 97.75 73.75 1 33.56 13 PRO B CA 1
ATOM 2214 C C . PRO B 1 13 ? 23.062 98.125 73.125 1 33.56 13 PRO B C 1
ATOM 2216 O O . PRO B 1 13 ? 22.031 98.062 73.75 1 33.56 13 PRO B O 1
ATOM 2219 N N . GLU B 1 14 ? 23 99.125 72.188 1 31.88 14 GLU B N 1
ATOM 2220 C CA . GLU B 1 14 ? 21.922 99.688 71.438 1 31.88 14 GLU B CA 1
ATOM 2221 C C . GLU B 1 14 ? 21.188 98.625 70.625 1 31.88 14 GLU B C 1
ATOM 2223 O O . GLU B 1 14 ? 21.812 97.625 70.125 1 31.88 14 GLU B O 1
ATOM 2228 N N . TYR B 1 15 ? 19.859 98.375 70.75 1 30.86 15 TYR B N 1
ATOM 2229 C CA . TYR B 1 15 ? 18.781 97.562 70.312 1 30.86 15 TYR B CA 1
ATOM 2230 C C . TYR B 1 15 ? 18.609 97.688 68.812 1 30.86 15 TYR B C 1
ATOM 2232 O O . TYR B 1 15 ? 18.25 98.75 68.312 1 30.86 15 TYR B O 1
ATOM 2240 N N . LYS B 1 16 ? 19.5 97.125 67.938 1 32.75 16 LYS B N 1
ATOM 2241 C CA . LYS B 1 16 ? 19.328 97.25 66.5 1 32.75 16 LYS B CA 1
ATOM 2242 C C . LYS B 1 16 ? 18 96.625 66 1 32.75 16 LYS B C 1
ATOM 2244 O O . LYS B 1 16 ? 17.562 95.625 66.562 1 32.75 16 LYS B O 1
ATOM 2249 N N . ASP B 1 17 ? 17.172 97.438 65.375 1 31.55 17 ASP B N 1
ATOM 2250 C CA . ASP B 1 17 ? 15.844 97.312 64.75 1 31.55 17 ASP B CA 1
ATOM 2251 C C . ASP B 1 17 ? 15.805 96.188 63.781 1 31.55 17 ASP B C 1
ATOM 2253 O O . ASP B 1 17 ? 16.734 96 63 1 31.55 17 ASP B O 1
ATOM 2257 N N . ASP B 1 18 ? 15.117 95.062 64.125 1 31.19 18 ASP B N 1
ATOM 2258 C CA . ASP B 1 18 ? 14.797 93.75 63.469 1 31.19 18 ASP B CA 1
ATOM 2259 C C . ASP B 1 18 ? 14.18 94 62.094 1 31.19 18 ASP B C 1
ATOM 2261 O O . ASP B 1 18 ? 13.156 94.625 61.969 1 31.19 18 ASP B O 1
ATOM 2265 N N . ASN B 1 19 ? 15.023 94 61 1 32.44 19 ASN B N 1
ATOM 2266 C CA . ASN B 1 19 ? 14.633 94.062 59.594 1 32.44 19 ASN B CA 1
ATOM 2267 C C . ASN B 1 19 ? 13.648 92.938 59.25 1 32.44 19 ASN B C 1
ATOM 2269 O O . ASN B 1 19 ? 13.867 91.812 59.594 1 32.44 19 ASN B O 1
ATOM 2273 N N . ALA B 1 20 ? 12.305 93.188 58.938 1 36.31 20 ALA B N 1
ATOM 2274 C CA . ALA B 1 20 ? 11.133 92.5 58.469 1 36.31 20 ALA B CA 1
ATOM 2275 C C . ALA B 1 20 ? 11.43 91.75 57.188 1 36.31 20 ALA B C 1
ATOM 2277 O O . ALA B 1 20 ? 11.805 92.312 56.188 1 36.31 20 ALA B O 1
ATOM 2278 N N . ASN B 1 21 ? 12.094 90.5 57.219 1 35.56 21 ASN B N 1
ATOM 2279 C CA . ASN B 1 21 ? 12.305 89.625 56.062 1 35.56 21 ASN B CA 1
ATOM 2280 C C . ASN B 1 21 ? 11 89.312 55.344 1 35.56 21 ASN B C 1
ATOM 2282 O O . ASN B 1 21 ? 10.039 88.875 55.969 1 35.56 21 ASN B O 1
ATOM 2286 N N . ASP B 1 22 ? 10.594 90.062 54.281 1 38 22 ASP B N 1
ATOM 2287 C CA . ASP B 1 22 ? 9.492 89.812 53.344 1 38 22 ASP B CA 1
ATOM 2288 C C . ASP B 1 22 ? 9.539 88.438 52.75 1 38 22 ASP B C 1
ATOM 2290 O O . ASP B 1 22 ? 10.531 88 52.125 1 38 22 ASP B O 1
ATOM 2294 N N . GLU B 1 23 ? 9.008 87.312 53.406 1 39.5 23 GLU B N 1
ATOM 2295 C CA . GLU B 1 23 ? 8.828 86 52.906 1 39.5 23 GLU B CA 1
ATOM 2296 C C . GLU B 1 23 ? 8.086 85.938 51.594 1 39.5 23 GLU B C 1
ATOM 2298 O O . GLU B 1 23 ? 6.949 86.438 51.5 1 39.5 23 GLU B O 1
ATOM 2303 N N . SER B 1 24 ? 8.797 86.188 50.406 1 41.53 24 SER B N 1
ATOM 2304 C CA . SER B 1 24 ? 8.234 86 49.094 1 41.53 24 SER B CA 1
ATOM 2305 C C . SER B 1 24 ? 7.578 84.625 48.938 1 41.53 24 SER B C 1
ATOM 2307 O O . SER B 1 24 ? 8.188 83.625 49.219 1 41.53 24 SER B O 1
ATOM 2309 N N . SER B 1 25 ? 6.25 84.438 49.094 1 44.59 25 SER B N 1
ATOM 2310 C CA . SER B 1 25 ? 5.418 83.312 48.781 1 44.59 25 SER B CA 1
ATOM 2311 C C . SER B 1 25 ? 5.695 82.812 47.375 1 44.59 25 SER B C 1
ATOM 2313 O O . SER B 1 25 ? 5.367 83.438 46.375 1 44.59 25 SER B O 1
ATOM 2315 N N . ALA B 1 26 ? 6.855 82.125 47.094 1 47.62 26 ALA B N 1
ATOM 2316 C CA . ALA B 1 26 ? 7.031 81.5 45.781 1 47.62 26 ALA B CA 1
ATOM 2317 C C . ALA B 1 26 ? 5.828 80.625 45.406 1 47.62 26 ALA B C 1
ATOM 2319 O O . ALA B 1 26 ? 5.367 79.812 46.219 1 47.62 26 ALA B O 1
ATOM 2320 N N . ASP B 1 27 ? 4.922 81.125 44.562 1 44.88 27 ASP B N 1
ATOM 2321 C CA . ASP B 1 27 ? 3.861 80.438 43.875 1 44.88 27 ASP B CA 1
ATOM 2322 C C . ASP B 1 27 ? 4.383 79.062 43.312 1 44.88 27 ASP B C 1
ATOM 2324 O O . ASP B 1 27 ? 5.309 79.062 42.5 1 44.88 27 ASP B O 1
ATOM 2328 N N . PHE B 1 28 ? 4.48 78 44.094 1 46.16 28 PHE B N 1
ATOM 2329 C CA . PHE B 1 28 ? 4.688 76.688 43.562 1 46.16 28 PHE B CA 1
ATOM 2330 C C . PHE B 1 28 ? 3.766 76.375 42.375 1 46.16 28 PHE B C 1
ATOM 2332 O O . PHE B 1 28 ? 2.553 76.25 42.562 1 46.16 28 PHE B O 1
ATOM 2339 N N . GLN B 1 29 ? 4.031 76.938 41.156 1 45.06 29 GLN B N 1
ATOM 2340 C CA . GLN B 1 29 ? 3.281 76.5 40 1 45.06 29 GLN B CA 1
ATOM 2341 C C . GLN B 1 29 ? 3.43 75 39.75 1 45.06 29 GLN B C 1
ATOM 2343 O O . GLN B 1 29 ? 4.543 74.438 39.75 1 45.06 29 GLN B O 1
ATOM 2348 N N . PRO B 1 30 ? 2.479 74.125 40.062 1 48.91 30 PRO B N 1
ATOM 2349 C CA . PRO B 1 30 ? 2.59 72.75 39.688 1 48.91 30 PRO B CA 1
ATOM 2350 C C . PRO B 1 30 ? 3.111 72.562 38.281 1 48.91 30 PRO B C 1
ATOM 2352 O O . PRO B 1 30 ? 2.604 73.125 37.344 1 48.91 30 PRO B O 1
ATOM 2355 N N . GLU B 1 31 ? 4.34 72.312 38.031 1 50.16 31 GLU B N 1
ATOM 2356 C CA . GLU B 1 31 ? 4.871 71.938 36.719 1 50.16 31 GLU B CA 1
ATOM 2357 C C . GLU B 1 31 ? 3.953 71 36 1 50.16 31 GLU B C 1
ATOM 2359 O O . GLU B 1 31 ? 3.525 70 36.594 1 50.16 31 GLU B O 1
ATOM 2364 N N . ASN B 1 32 ? 3.186 71.25 35 1 50.06 32 ASN B N 1
ATOM 2365 C CA . ASN B 1 32 ? 2.316 70.5 34.094 1 50.06 32 ASN B CA 1
ATOM 2366 C C . ASN B 1 32 ? 2.926 69.188 33.656 1 50.06 32 ASN B C 1
ATOM 2368 O O . ASN B 1 32 ? 3.652 69.125 32.688 1 50.06 32 ASN B O 1
ATOM 2372 N N . HIS B 1 33 ? 3.385 68.25 34.594 1 57.62 33 HIS B N 1
ATOM 2373 C CA . HIS B 1 33 ? 3.814 66.875 34.438 1 57.62 33 HIS B CA 1
ATOM 2374 C C . HIS B 1 33 ? 2.801 66.062 33.625 1 57.62 33 HIS B C 1
ATOM 2376 O O . HIS B 1 33 ? 3.074 64.938 33.25 1 57.62 33 HIS B O 1
ATOM 2382 N N . ARG B 1 34 ? 1.736 66.625 33.25 1 66.31 34 ARG B N 1
ATOM 2383 C CA . ARG B 1 34 ? 0.617 66 32.531 1 66.31 34 ARG B CA 1
ATOM 2384 C C . ARG B 1 34 ? 0.979 65.688 31.094 1 66.31 34 ARG B C 1
ATOM 2386 O O . ARG B 1 34 ? 0.605 64.625 30.578 1 66.31 34 ARG B O 1
ATOM 2393 N N . PRO B 1 35 ? 1.999 66.5 30.547 1 75.44 35 PRO B N 1
ATOM 2394 C CA . PRO B 1 35 ? 2.242 66.25 29.125 1 75.44 35 PRO B CA 1
ATOM 2395 C C . PRO B 1 35 ? 3.15 65 28.875 1 75.44 35 PRO B C 1
ATOM 2397 O O . PRO B 1 35 ? 2.963 64.312 27.906 1 75.44 35 PRO B O 1
ATOM 2400 N N . ARG B 1 36 ? 3.938 64.688 29.828 1 80.69 36 ARG B N 1
ATOM 2401 C CA . ARG B 1 36 ? 4.871 63.562 29.641 1 80.69 36 ARG B CA 1
ATOM 2402 C C . ARG B 1 36 ? 4.172 62.219 29.844 1 80.69 36 ARG B C 1
ATOM 2404 O O . ARG B 1 36 ? 4.418 61.281 29.078 1 80.69 36 ARG B O 1
ATOM 2411 N N . LYS B 1 37 ? 3.348 62.156 30.828 1 82.75 37 LYS B N 1
ATOM 2412 C CA . LYS B 1 37 ? 2.615 60.938 31.078 1 82.75 37 LYS B CA 1
ATOM 2413 C C . LYS B 1 37 ? 1.672 60.594 29.938 1 82.75 37 LYS B C 1
ATOM 2415 O O . LYS B 1 37 ? 1.531 59.438 29.547 1 82.75 37 LYS B O 1
ATOM 2420 N N . LEU B 1 38 ? 1.085 61.625 29.391 1 85.69 38 LEU B N 1
ATOM 2421 C CA . LEU B 1 38 ? 0.2 61.438 28.25 1 85.69 38 LEU B CA 1
ATOM 2422 C C . LEU B 1 38 ? 0.979 60.938 27.031 1 85.69 38 LEU B C 1
ATOM 2424 O O . LEU B 1 38 ? 0.505 60.094 26.281 1 85.69 38 LEU B O 1
ATOM 2428 N N . LEU B 1 39 ? 2.143 61.5 26.875 1 86.69 39 LEU B N 1
ATOM 2429 C CA . LEU B 1 39 ? 3 61.062 25.766 1 86.69 39 LEU B CA 1
ATOM 2430 C C . LEU B 1 39 ? 3.418 59.625 25.938 1 86.69 39 LEU B C 1
ATOM 2432 O O . LEU B 1 39 ? 3.383 58.844 24.984 1 86.69 39 LEU B O 1
ATOM 2436 N N . LEU B 1 40 ? 3.768 59.219 27.141 1 89.5 40 LEU B N 1
ATOM 2437 C CA . LEU B 1 40 ? 4.176 57.844 27.406 1 89.5 40 LEU B CA 1
ATOM 2438 C C . LEU B 1 40 ? 3.014 56.906 27.188 1 89.5 40 LEU B C 1
ATOM 2440 O O . LEU B 1 40 ? 3.199 55.812 26.641 1 89.5 40 LEU B O 1
ATOM 2444 N N . LEU B 1 41 ? 1.859 57.25 27.578 1 90.62 41 LEU B N 1
ATOM 2445 C CA . LEU B 1 41 ? 0.677 56.406 27.391 1 90.62 41 LEU B CA 1
ATOM 2446 C C . LEU B 1 41 ? 0.344 56.281 25.906 1 90.62 41 LEU B C 1
ATOM 2448 O O . LEU B 1 41 ? -0.041 55.188 25.453 1 90.62 41 LEU B O 1
ATOM 2452 N N . ARG B 1 42 ? 0.506 57.375 25.188 1 90.94 42 ARG B N 1
ATOM 2453 C CA . ARG B 1 42 ? 0.286 57.312 23.734 1 90.94 42 ARG B CA 1
ATOM 2454 C C . ARG B 1 42 ? 1.301 56.406 23.062 1 90.94 42 ARG B C 1
ATOM 2456 O O . ARG B 1 42 ? 0.952 55.625 22.156 1 90.94 42 ARG B O 1
ATOM 2463 N N . ILE B 1 43 ? 2.516 56.438 23.469 1 91.19 43 ILE B N 1
ATOM 2464 C CA . ILE B 1 43 ? 3.564 55.594 22.922 1 91.19 43 ILE B CA 1
ATOM 2465 C C . ILE B 1 43 ? 3.277 54.156 23.266 1 91.19 43 ILE B C 1
ATOM 2467 O O . ILE B 1 43 ? 3.396 53.25 22.406 1 91.19 43 ILE B O 1
ATOM 2471 N N . LEU B 1 44 ? 2.855 53.844 24.5 1 92.44 44 LEU B N 1
ATOM 2472 C CA . LEU B 1 44 ? 2.521 52.5 24.906 1 92.44 44 LEU B CA 1
ATOM 2473 C C . LEU B 1 44 ? 1.354 51.938 24.094 1 92.44 44 LEU B C 1
ATOM 2475 O O . LEU B 1 44 ? 1.387 50.812 23.656 1 92.44 44 LEU B O 1
ATOM 2479 N N . CYS B 1 45 ? 0.357 52.781 23.922 1 91.38 45 CYS B N 1
ATOM 2480 C CA . CYS B 1 45 ? -0.801 52.406 23.125 1 91.38 45 CYS B CA 1
ATOM 2481 C C . CYS B 1 45 ? -0.398 52.094 21.688 1 91.38 45 CYS B C 1
ATOM 2483 O O . CYS B 1 45 ? -0.886 51.125 21.094 1 91.38 45 CYS B O 1
ATOM 2485 N N . ALA B 1 46 ? 0.484 52.969 21.141 1 92.94 46 ALA B N 1
ATOM 2486 C CA . ALA B 1 46 ? 0.965 52.75 19.781 1 92.94 46 ALA B CA 1
ATOM 2487 C C . ALA B 1 46 ? 1.759 51.438 19.672 1 92.94 46 ALA B C 1
ATOM 2489 O O . ALA B 1 46 ? 1.601 50.688 18.703 1 92.94 46 ALA B O 1
ATOM 2490 N N . PHE B 1 47 ? 2.631 51.125 20.625 1 93.38 47 PHE B N 1
ATOM 2491 C CA . PHE B 1 47 ? 3.402 49.906 20.641 1 93.38 47 PHE B CA 1
ATOM 2492 C C . PHE B 1 47 ? 2.484 48.688 20.781 1 93.38 47 PHE B C 1
ATOM 2494 O O . PHE B 1 47 ? 2.699 47.656 20.141 1 93.38 47 PHE B O 1
ATOM 2501 N N . GLU B 1 48 ? 1.453 48.75 21.609 1 93.88 48 GLU B N 1
ATOM 2502 C CA . GLU B 1 48 ? 0.488 47.688 21.766 1 93.88 48 GLU B CA 1
ATOM 2503 C C . GLU B 1 48 ? -0.289 47.438 20.469 1 93.88 48 GLU B C 1
ATOM 2505 O O . GLU B 1 48 ? -0.555 46.312 20.094 1 93.88 48 GLU B O 1
ATOM 2510 N N . ALA B 1 49 ? -0.646 48.531 19.828 1 93.69 49 ALA B N 1
ATOM 2511 C CA . ALA B 1 49 ? -1.34 48.406 18.547 1 93.69 49 ALA B CA 1
ATOM 2512 C C . ALA B 1 49 ? -0.456 47.719 17.5 1 93.69 49 ALA B C 1
ATOM 2514 O O . ALA B 1 49 ? -0.92 46.844 16.766 1 93.69 49 ALA B O 1
ATOM 2515 N N . LEU B 1 50 ? 0.814 48.062 17.469 1 93.94 50 LEU B N 1
ATOM 2516 C CA . LEU B 1 50 ? 1.766 47.406 16.578 1 93.94 50 LEU B CA 1
ATOM 2517 C C . LEU B 1 50 ? 1.89 45.938 16.938 1 93.94 50 LEU B C 1
ATOM 2519 O O . LEU B 1 50 ? 1.93 45.094 16.047 1 93.94 50 LEU B O 1
ATOM 2523 N N . GLY B 1 51 ? 1.945 45.625 18.266 1 93.69 51 GLY B N 1
ATOM 2524 C CA . GLY B 1 51 ? 1.97 44.219 18.703 1 93.69 51 GLY B CA 1
ATOM 2525 C C . GLY B 1 51 ? 0.744 43.438 18.266 1 93.69 51 GLY B C 1
ATOM 2526 O O . GLY B 1 51 ? 0.855 42.281 17.844 1 93.69 51 GLY B O 1
ATOM 2527 N N . LEU B 1 52 ? -0.385 44.031 18.312 1 94.5 52 LEU B N 1
ATOM 2528 C CA . LEU B 1 52 ? -1.63 43.406 17.891 1 94.5 52 LEU B CA 1
ATOM 2529 C C . LEU B 1 52 ? -1.608 43.094 16.391 1 94.5 52 LEU B C 1
ATOM 2531 O O . LEU B 1 52 ? -2.049 42.031 15.961 1 94.5 52 LEU B O 1
ATOM 2535 N N . ILE B 1 53 ? -1.149 44.031 15.57 1 94 53 ILE B N 1
ATOM 2536 C CA . ILE B 1 53 ? -1.073 43.844 14.125 1 94 53 ILE B CA 1
ATOM 2537 C C . ILE B 1 53 ? -0.12 42.688 13.797 1 94 53 ILE B C 1
ATOM 2539 O O . ILE B 1 53 ? -0.451 41.812 13.008 1 94 53 ILE B O 1
ATOM 2543 N N . ILE B 1 54 ? 1.012 42.625 14.469 1 93.75 54 ILE B N 1
ATOM 2544 C CA . ILE B 1 54 ? 2.012 41.594 14.227 1 93.75 54 ILE B CA 1
ATOM 2545 C C . ILE B 1 54 ? 1.459 40.25 14.633 1 93.75 54 ILE B C 1
ATOM 2547 O O . ILE B 1 54 ? 1.594 39.25 13.898 1 93.75 54 ILE B O 1
ATOM 2551 N N . LEU B 1 55 ? 0.797 40.219 15.75 1 93.44 55 LEU B N 1
ATOM 2552 C CA . LEU B 1 55 ? 0.253 38.969 16.234 1 93.44 55 LEU B CA 1
ATOM 2553 C C . LEU B 1 55 ? -0.901 38.469 15.367 1 93.44 55 LEU B C 1
ATOM 2555 O O . LEU B 1 55 ? -1.083 37.281 15.172 1 93.44 55 LEU B O 1
ATOM 2559 N N . THR B 1 56 ? -1.671 39.375 14.836 1 92.69 56 THR B N 1
ATOM 2560 C CA . THR B 1 56 ? -2.742 39 13.922 1 92.69 56 THR B CA 1
ATOM 2561 C C . THR B 1 56 ? -2.174 38.438 12.625 1 92.69 56 THR B C 1
ATOM 2563 O O . THR B 1 56 ? -2.672 37.438 12.102 1 92.69 56 THR B O 1
ATOM 2566 N N . ILE B 1 57 ? -1.171 39 12.109 1 91.31 57 ILE B N 1
ATOM 2567 C CA . ILE B 1 57 ? -0.519 38.5 10.898 1 91.31 57 ILE B CA 1
ATOM 2568 C C . ILE B 1 57 ? 0.064 37.125 11.148 1 91.31 57 ILE B C 1
ATOM 2570 O O . ILE B 1 57 ? -0.103 36.219 10.328 1 91.31 57 ILE B O 1
ATOM 2574 N N . ALA B 1 58 ? 0.653 37 12.305 1 89.88 58 ALA B N 1
ATOM 2575 C CA . ALA B 1 58 ? 1.231 35.688 12.672 1 89.88 58 ALA B CA 1
ATOM 2576 C C . ALA B 1 58 ? 0.15 34.625 12.797 1 89.88 58 ALA B C 1
ATOM 2578 O O . ALA B 1 58 ? 0.344 33.5 12.375 1 89.88 58 ALA B O 1
ATOM 2579 N N . LEU B 1 59 ? -0.869 34.969 13.32 1 88.88 59 LEU B N 1
ATOM 2580 C CA . LEU B 1 59 ? -1.976 34.031 13.477 1 88.88 59 LEU B CA 1
ATOM 2581 C C . LEU B 1 59 ? -2.557 33.656 12.125 1 88.88 59 LEU B C 1
ATOM 2583 O O . LEU B 1 59 ? -2.855 32.469 11.891 1 88.88 59 LEU B O 1
ATOM 2587 N N . VAL B 1 60 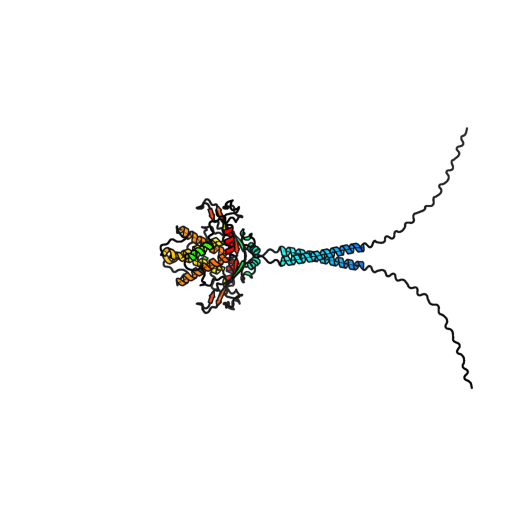? -2.732 34.531 11.219 1 87.12 60 VAL B N 1
ATOM 2588 C CA . VAL B 1 60 ? -3.25 34.25 9.883 1 87.12 60 VAL B CA 1
ATOM 2589 C C . VAL B 1 60 ? -2.291 33.312 9.141 1 87.12 60 VAL B C 1
ATOM 2591 O O . VAL B 1 60 ? -2.719 32.344 8.5 1 87.12 60 VAL B O 1
ATOM 2594 N N . PHE B 1 61 ? -1.073 33.562 9.32 1 83 61 PHE B N 1
ATOM 2595 C CA . PHE B 1 61 ? -0.081 32.719 8.672 1 83 61 PHE B CA 1
ATOM 2596 C C . PHE B 1 61 ? -0.09 31.312 9.273 1 83 61 PHE B C 1
ATOM 2598 O O . PHE B 1 61 ? -0.012 30.312 8.555 1 83 61 PHE B O 1
ATOM 2605 N N . ALA B 1 62 ? -0.18 31.297 10.578 1 79.31 62 ALA B N 1
ATOM 2606 C CA . ALA B 1 62 ? -0.18 30.016 11.281 1 79.31 62 ALA B CA 1
ATOM 2607 C C . ALA B 1 62 ? -1.402 29.188 10.898 1 79.31 62 ALA B C 1
ATOM 2609 O O . ALA B 1 62 ? -1.325 27.953 10.82 1 79.31 62 ALA B O 1
ATOM 2610 N N . THR B 1 63 ? -2.449 29.766 10.641 1 77 63 THR B N 1
ATOM 2611 C CA . THR B 1 63 ? -3.68 29.031 10.352 1 77 63 THR B CA 1
ATOM 2612 C C . THR B 1 63 ? -3.801 28.75 8.859 1 77 63 THR B C 1
ATOM 2614 O O . THR B 1 63 ? -4.582 27.891 8.445 1 77 63 THR B O 1
ATOM 2617 N N . ARG B 1 64 ? -3.053 29.516 8.078 1 72.19 64 ARG B N 1
ATOM 2618 C CA . ARG B 1 64 ? -3.129 29.312 6.637 1 72.19 64 ARG B CA 1
ATOM 2619 C C . ARG B 1 64 ? -2.094 28.297 6.176 1 72.19 64 ARG B C 1
ATOM 2621 O O . ARG B 1 64 ? -2.092 27.891 5.012 1 72.19 64 ARG B O 1
ATOM 2628 N N . VAL B 1 65 ? -1.188 28.094 7.062 1 68.12 65 VAL B N 1
ATOM 2629 C CA . VAL B 1 65 ? -0.175 27.141 6.629 1 68.12 65 VAL B CA 1
ATOM 2630 C C . VAL B 1 65 ? -0.823 25.781 6.375 1 68.12 65 VAL B C 1
ATOM 2632 O O . VAL B 1 65 ? -1.534 25.25 7.234 1 68.12 65 VAL B O 1
ATOM 2635 N N . LYS B 1 66 ? -0.971 25.516 5.035 1 71.75 66 LYS B N 1
ATOM 2636 C CA . LYS B 1 66 ? -1.491 24.234 4.562 1 71.75 66 LYS B CA 1
ATOM 2637 C C . LYS B 1 66 ? -0.544 23.094 4.914 1 71.75 66 LYS B C 1
ATOM 2639 O O . LYS B 1 66 ? 0.675 23.281 4.934 1 71.75 66 LYS B O 1
ATOM 2644 N N . LEU B 1 67 ? -1.116 22.062 5.461 1 79.19 67 LEU B N 1
ATOM 2645 C CA . LEU B 1 67 ? -0.387 20.828 5.723 1 79.19 67 LEU B CA 1
ATOM 2646 C C . LEU B 1 67 ? 0.336 20.344 4.469 1 79.19 67 LEU B C 1
ATOM 2648 O O . LEU B 1 67 ? -0.267 20.25 3.396 1 79.19 67 LEU B O 1
ATOM 2652 N N . SER B 1 68 ? 1.648 20.328 4.516 1 87.38 68 SER B N 1
ATOM 2653 C CA . SER B 1 68 ? 2.365 19.844 3.342 1 87.38 68 SER B CA 1
ATOM 2654 C C . SER B 1 68 ? 2.24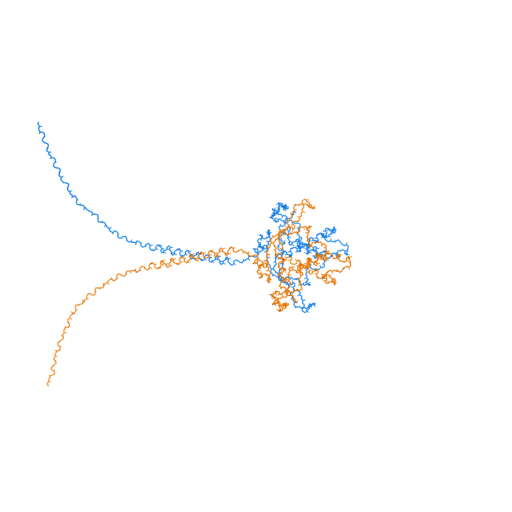2 18.328 3.203 1 87.38 68 SER B C 1
ATOM 2656 O O . SER B 1 68 ? 2.072 17.625 4.199 1 87.38 68 SER B O 1
ATOM 2658 N N . ASP B 1 69 ? 2.264 17.859 1.968 1 92.56 69 ASP B N 1
ATOM 2659 C CA . ASP B 1 69 ? 2.232 16.422 1.701 1 92.56 69 ASP B CA 1
ATOM 2660 C C . ASP B 1 69 ? 3.355 15.695 2.441 1 92.56 69 ASP B C 1
ATOM 2662 O O . ASP B 1 69 ? 3.141 14.625 3.012 1 92.56 69 ASP B O 1
ATOM 2666 N N . LEU B 1 70 ? 4.473 16.312 2.398 1 92.38 70 LEU B N 1
ATOM 2667 C CA . LEU B 1 70 ? 5.629 15.672 3.02 1 92.38 70 LEU B CA 1
ATOM 2668 C C . LEU B 1 70 ? 5.445 15.562 4.527 1 92.38 70 LEU B C 1
ATOM 2670 O O . LEU B 1 70 ? 5.742 14.523 5.121 1 92.38 70 LEU B O 1
ATOM 2674 N N . GLU B 1 71 ? 4.973 16.672 5.164 1 90.69 71 GLU B N 1
ATOM 2675 C CA . GLU B 1 71 ? 4.723 16.641 6.602 1 90.69 71 GLU B CA 1
ATOM 2676 C C . GLU B 1 71 ? 3.674 15.586 6.957 1 90.69 71 GLU B C 1
ATOM 2678 O O . GLU B 1 71 ? 3.83 14.852 7.93 1 90.69 71 GLU B O 1
ATOM 2683 N N . CYS B 1 72 ? 2.682 15.547 6.168 1 94 72 CYS B N 1
ATOM 2684 C CA . CYS B 1 72 ? 1.625 14.57 6.41 1 94 72 CYS B CA 1
ATOM 2685 C C . CYS B 1 72 ? 2.127 13.156 6.168 1 94 72 CYS B C 1
ATOM 2687 O O . CYS B 1 72 ? 1.741 12.227 6.879 1 94 72 CYS B O 1
ATOM 2689 N N . THR B 1 73 ? 2.943 13.008 5.133 1 96.25 73 THR B N 1
ATOM 2690 C CA . THR B 1 73 ? 3.537 11.695 4.887 1 96.25 73 THR B CA 1
ATOM 2691 C C . THR B 1 73 ? 4.336 11.227 6.098 1 96.25 73 THR B C 1
ATOM 2693 O O . THR B 1 73 ? 4.23 10.07 6.512 1 96.25 73 THR B O 1
ATOM 2696 N N . ARG B 1 74 ? 5.078 12.117 6.668 1 93.88 74 ARG B N 1
ATOM 2697 C CA . ARG B 1 74 ? 5.883 11.781 7.84 1 93.88 74 ARG B CA 1
ATOM 2698 C C . ARG B 1 74 ? 4.996 11.398 9.016 1 93.88 74 ARG B C 1
ATOM 2700 O O . ARG B 1 74 ? 5.344 10.508 9.797 1 93.88 74 ARG B O 1
ATOM 2707 N N . GLN B 1 75 ? 3.912 12.078 9.117 1 93.69 75 GLN B N 1
ATOM 2708 C CA . GLN B 1 75 ? 2.998 11.852 10.234 1 93.69 75 GLN B CA 1
ATOM 2709 C C . GLN B 1 75 ? 2.373 10.461 10.156 1 93.69 75 GLN B C 1
ATOM 2711 O O . GLN B 1 75 ? 2.168 9.812 11.188 1 93.69 75 GLN B O 1
ATOM 2716 N N . VAL B 1 76 ? 2.133 9.953 8.938 1 96.44 76 VAL B N 1
ATOM 2717 C CA . VAL B 1 76 ? 1.354 8.727 8.828 1 96.44 76 VAL B CA 1
ATOM 2718 C C . VAL B 1 76 ? 2.238 7.602 8.297 1 96.44 76 VAL B C 1
ATOM 2720 O O . VAL B 1 76 ? 1.739 6.617 7.746 1 96.44 76 VAL B O 1
ATOM 2723 N N . SER B 1 77 ? 3.486 7.73 8.344 1 95.94 77 SER B N 1
ATOM 2724 C CA . SER B 1 77 ? 4.434 6.695 7.945 1 95.94 77 SER B CA 1
ATOM 2725 C C . SER B 1 77 ? 5.48 6.457 9.023 1 95.94 77 SER B C 1
ATOM 2727 O O . SER B 1 77 ? 5.758 7.344 9.836 1 95.94 77 SER B O 1
ATOM 2729 N N . ALA B 1 78 ? 6.012 5.227 9.055 1 94 78 ALA B N 1
ATOM 2730 C CA . ALA B 1 78 ? 7.207 4.996 9.859 1 94 78 ALA B CA 1
ATOM 2731 C C . ALA B 1 78 ? 8.391 5.793 9.328 1 94 78 ALA B C 1
ATOM 2733 O O . ALA B 1 78 ? 8.406 6.184 8.156 1 94 78 ALA B O 1
ATOM 2734 N N . TYR B 1 79 ? 9.336 6.016 10.117 1 90.56 79 TYR B N 1
ATOM 2735 C CA . TYR B 1 79 ? 10.484 6.824 9.734 1 90.56 79 TYR B CA 1
ATOM 2736 C C . TYR B 1 79 ? 11.258 6.168 8.602 1 90.56 79 TYR B C 1
ATOM 2738 O O . TYR B 1 79 ? 11.469 4.953 8.602 1 90.56 79 TYR B O 1
ATOM 2746 N N . SER B 1 80 ? 11.641 6.926 7.695 1 90.62 80 SER B N 1
ATOM 2747 C CA . SER B 1 80 ? 12.547 6.617 6.594 1 90.62 80 SER B CA 1
ATOM 2748 C C . SER B 1 80 ? 13.43 7.816 6.25 1 90.62 80 SER B C 1
ATOM 2750 O O . SER B 1 80 ? 12.961 8.953 6.254 1 90.62 80 SER B O 1
ATOM 2752 N N . PRO B 1 81 ? 14.734 7.543 6.027 1 87.12 81 PRO B N 1
ATOM 2753 C CA . PRO B 1 81 ? 15.586 8.664 5.617 1 87.12 81 PRO B CA 1
ATOM 2754 C C . PRO B 1 81 ? 15.07 9.359 4.355 1 87.12 81 PRO B C 1
ATOM 2756 O O . PRO B 1 81 ? 15.328 10.547 4.152 1 87.12 81 PRO B O 1
ATOM 2759 N N . LEU B 1 82 ? 14.352 8.688 3.555 1 90.06 82 LEU B N 1
ATOM 2760 C CA . LEU B 1 82 ? 13.836 9.281 2.326 1 90.06 82 LEU B CA 1
ATOM 2761 C C . LEU B 1 82 ? 12.797 10.352 2.635 1 90.06 82 LEU B C 1
ATOM 2763 O O . LEU B 1 82 ? 12.57 11.25 1.822 1 90.06 82 LEU B O 1
ATOM 2767 N N . LEU B 1 83 ? 12.164 10.219 3.766 1 92.12 83 LEU B N 1
ATOM 2768 C CA . LEU B 1 83 ? 11.156 11.195 4.16 1 92.12 83 LEU B CA 1
ATOM 2769 C C . LEU B 1 83 ? 11.812 12.492 4.641 1 92.12 83 LEU B C 1
ATOM 2771 O O . LEU B 1 83 ? 11.133 13.5 4.844 1 92.12 83 LEU B O 1
ATOM 2775 N N . ASP B 1 84 ? 13.141 12.469 4.785 1 88 84 ASP B N 1
ATOM 2776 C CA . ASP B 1 84 ? 13.867 13.672 5.176 1 88 84 ASP B CA 1
ATOM 2777 C C . ASP B 1 84 ? 14.383 14.422 3.947 1 88 84 ASP B C 1
ATOM 2779 O O . ASP B 1 84 ? 14.828 15.562 4.055 1 88 84 ASP B O 1
ATOM 2783 N N . GLU B 1 85 ? 14.383 13.727 2.846 1 87.94 85 GLU B N 1
ATOM 2784 C CA . GLU B 1 85 ? 14.844 14.344 1.606 1 87.94 85 GLU B CA 1
ATOM 2785 C C . GLU B 1 85 ? 13.812 15.336 1.071 1 87.94 85 GLU B C 1
ATOM 2787 O O . GLU B 1 85 ? 12.68 14.961 0.761 1 87.94 85 GLU B O 1
ATOM 2792 N N . PRO B 1 86 ? 14.234 16.562 0.985 1 87.69 86 PRO B N 1
ATOM 2793 C CA . PRO B 1 86 ? 13.266 17.562 0.517 1 87.69 86 PRO B CA 1
ATOM 2794 C C . PRO B 1 86 ? 12.805 17.297 -0.914 1 87.69 86 PRO B C 1
ATOM 2796 O O . PRO B 1 86 ? 13.609 16.953 -1.777 1 87.69 86 PRO B O 1
ATOM 2799 N N . ASP B 1 87 ? 11.617 17.375 -1.197 1 89.19 87 ASP B N 1
ATOM 2800 C CA . ASP B 1 87 ? 10.984 17.375 -2.51 1 89.19 87 ASP B CA 1
ATOM 2801 C C . ASP B 1 87 ? 11.117 16.016 -3.191 1 89.19 87 ASP B C 1
ATOM 2803 O O . ASP B 1 87 ? 11 15.922 -4.414 1 89.19 87 ASP B O 1
ATOM 2807 N N . LEU B 1 88 ? 11.531 15 -2.426 1 93.62 88 LEU B N 1
ATOM 2808 C CA . LEU B 1 88 ? 11.641 13.68 -3.033 1 93.62 88 LEU B CA 1
ATOM 2809 C C . LEU B 1 88 ? 10.266 13.031 -3.174 1 93.62 88 LEU B C 1
ATOM 2811 O O . LEU B 1 88 ? 9.906 12.555 -4.254 1 93.62 88 LEU B O 1
ATOM 2815 N N . ILE B 1 89 ? 9.594 13.008 -2.031 1 96.19 89 ILE B N 1
ATOM 2816 C CA . ILE B 1 89 ? 8.281 12.375 -2.055 1 96.19 89 ILE B CA 1
ATOM 2817 C C . ILE B 1 89 ? 7.23 13.383 -2.523 1 96.19 89 ILE B C 1
ATOM 2819 O O . ILE B 1 89 ? 7.039 14.422 -1.895 1 96.19 89 ILE B O 1
ATOM 2823 N N . LYS B 1 90 ? 6.637 13.141 -3.631 1 97.06 90 LYS B N 1
ATOM 2824 C CA . LYS B 1 90 ? 5.562 13.93 -4.227 1 97.06 90 LYS B CA 1
ATOM 2825 C C . LYS B 1 90 ? 4.324 13.078 -4.477 1 97.06 90 LYS B C 1
ATOM 2827 O O . LYS B 1 90 ? 4.422 11.852 -4.598 1 97.06 90 LYS B O 1
ATOM 2832 N N . TYR B 1 91 ? 3.207 13.742 -4.473 1 97.44 91 TYR B N 1
ATOM 2833 C CA . TYR B 1 91 ? 1.944 13.047 -4.699 1 97.44 91 TYR B CA 1
ATOM 2834 C C . TYR B 1 91 ? 1.255 13.562 -5.957 1 97.44 91 TYR B C 1
ATOM 2836 O O . TYR B 1 91 ? 1.293 14.758 -6.242 1 97.44 91 TYR B O 1
ATOM 2844 N N . SER B 1 92 ? 0.685 12.711 -6.691 1 97.44 92 SER B N 1
ATOM 2845 C CA . SER B 1 92 ? -0.204 13.016 -7.809 1 97.44 92 SER B CA 1
ATOM 2846 C C . SER B 1 92 ? -1.483 12.188 -7.734 1 97.44 92 SER B C 1
ATOM 2848 O O . SER B 1 92 ? -1.454 11.023 -7.328 1 97.44 92 SER B O 1
ATOM 2850 N N . GLU B 1 93 ? -2.551 12.805 -8.109 1 95.75 93 GLU B N 1
ATOM 2851 C CA . GLU B 1 93 ? -3.84 12.117 -8.062 1 95.75 93 GLU B CA 1
ATOM 2852 C C . GLU B 1 93 ? -4.332 11.773 -9.469 1 95.75 93 GLU B C 1
ATOM 2854 O O . GLU B 1 93 ? -4.379 12.641 -10.344 1 95.75 93 GLU B O 1
ATOM 2859 N N . PHE B 1 94 ? -4.652 10.547 -9.734 1 93.5 94 PHE B N 1
ATOM 2860 C CA . PHE B 1 94 ? -5.148 10.094 -11.031 1 93.5 94 PHE B CA 1
ATOM 2861 C C . PHE B 1 94 ? -5.859 8.75 -10.898 1 93.5 94 PHE B C 1
ATOM 2863 O O . PHE B 1 94 ? -5.75 8.086 -9.867 1 93.5 94 PHE B O 1
ATOM 2870 N N . ASP B 1 95 ? -6.59 8.414 -11.914 1 91.69 95 ASP B N 1
ATOM 2871 C CA . ASP B 1 95 ? -7.266 7.121 -11.969 1 91.69 95 ASP B CA 1
ATOM 2872 C C . ASP B 1 95 ? -6.301 6.016 -12.391 1 91.69 95 ASP B C 1
ATOM 2874 O O . ASP B 1 95 ? -5.633 6.129 -13.422 1 91.69 95 ASP B O 1
ATOM 2878 N N . LEU B 1 96 ? -6.254 4.98 -11.547 1 93.19 96 LEU B N 1
ATOM 2879 C CA . LEU B 1 96 ? -5.426 3.846 -11.938 1 93.19 96 LEU B CA 1
ATOM 2880 C C . LEU B 1 96 ? -6.059 3.088 -13.094 1 93.19 96 LEU B C 1
ATOM 2882 O O . LEU B 1 96 ? -7.25 2.779 -13.062 1 93.19 96 LEU B O 1
ATOM 2886 N N . PRO B 1 97 ? -5.293 2.807 -14.172 1 91.56 97 PRO B N 1
ATOM 2887 C CA . PRO B 1 97 ? -5.832 2.096 -15.336 1 91.56 97 PRO B CA 1
ATOM 2888 C C . PRO B 1 97 ? -5.93 0.589 -15.109 1 91.56 97 PRO B C 1
ATOM 2890 O O . PRO B 1 97 ? -5.152 -0.176 -15.68 1 91.56 97 PRO B O 1
ATOM 2893 N N . LEU B 1 98 ? -6.898 0.156 -14.312 1 94.25 98 LEU B N 1
ATOM 2894 C CA . LEU B 1 98 ? -6.93 -1.221 -13.828 1 94.25 98 LEU B CA 1
ATOM 2895 C C . LEU B 1 98 ? -8.258 -1.887 -14.172 1 94.25 98 LEU B C 1
ATOM 2897 O O . LEU B 1 98 ? -8.734 -2.756 -13.438 1 94.25 98 LEU B O 1
ATOM 2901 N N . TYR B 1 99 ? -8.781 -1.467 -15.367 1 90.31 99 TYR B N 1
ATOM 2902 C CA . TYR B 1 99 ? -9.969 -2.184 -15.828 1 90.31 99 TYR B CA 1
ATOM 2903 C C . TYR B 1 99 ? -9.719 -3.686 -15.867 1 90.31 99 TYR B C 1
ATOM 2905 O O . TYR B 1 99 ? -8.578 -4.125 -16.047 1 90.31 99 TYR B O 1
ATOM 2913 N N . PHE B 1 100 ? -10.75 -4.453 -15.68 1 90.88 100 PHE B N 1
ATOM 2914 C CA . PHE B 1 100 ? -10.594 -5.891 -15.5 1 90.88 100 PHE B CA 1
ATOM 2915 C C . PHE B 1 100 ? -9.742 -6.492 -16.609 1 90.88 100 PHE B C 1
ATOM 2917 O O . PHE B 1 100 ? -8.859 -7.312 -16.359 1 90.88 100 PHE B O 1
ATOM 2924 N N . ASN B 1 101 ? -9.992 -6.09 -17.828 1 89.56 101 ASN B N 1
ATOM 2925 C CA . ASN B 1 101 ? -9.219 -6.605 -18.953 1 89.56 101 ASN B CA 1
ATOM 2926 C C . ASN B 1 101 ? -8.297 -5.535 -19.531 1 89.56 101 ASN B C 1
ATOM 2928 O O . ASN B 1 101 ? -8.008 -5.543 -20.734 1 89.56 101 ASN B O 1
ATOM 2932 N N . GLU B 1 102 ? -7.898 -4.605 -18.688 1 90.69 102 GLU B N 1
ATOM 2933 C CA . GLU B 1 102 ? -7.004 -3.535 -19.125 1 90.69 102 GLU B CA 1
ATOM 2934 C C . GLU B 1 102 ? -5.727 -4.102 -19.734 1 90.69 102 GLU B C 1
ATOM 2936 O O . GLU B 1 102 ? -5.148 -5.055 -19.203 1 90.69 102 GLU B O 1
ATOM 2941 N N . LYS B 1 103 ? -5.352 -3.518 -20.844 1 92 103 LYS B N 1
ATOM 2942 C CA . LYS B 1 103 ? -4.09 -3.908 -21.469 1 92 103 LYS B CA 1
ATOM 2943 C C . LYS B 1 103 ? -2.967 -2.947 -21.094 1 92 103 LYS B C 1
ATOM 2945 O O . LYS B 1 103 ? -3.123 -1.729 -21.188 1 92 103 LYS B O 1
ATOM 2950 N N . THR B 1 104 ? -1.966 -3.514 -20.5 1 94.44 104 THR B N 1
ATOM 2951 C CA . THR B 1 104 ? -0.768 -2.748 -20.172 1 94.44 104 THR B CA 1
ATOM 2952 C C . THR B 1 104 ? 0.487 -3.48 -20.641 1 94.44 104 THR B C 1
ATOM 2954 O O . THR B 1 104 ? 0.425 -4.656 -21 1 94.44 104 THR B O 1
ATOM 2957 N N . GLU B 1 105 ? 1.598 -2.762 -20.656 1 95.81 105 GLU B N 1
ATOM 2958 C CA . GLU B 1 105 ? 2.865 -3.377 -21.047 1 95.81 105 GLU B CA 1
ATOM 2959 C C . GLU B 1 105 ? 3.295 -4.434 -20.031 1 95.81 105 GLU B C 1
ATOM 2961 O O . GLU B 1 105 ? 4.074 -5.332 -20.359 1 95.81 105 GLU B O 1
ATOM 2966 N N . TYR B 1 106 ? 2.801 -4.426 -18.859 1 97.69 106 TYR B N 1
ATOM 2967 C CA . TYR B 1 106 ? 3.213 -5.324 -17.797 1 97.69 106 TYR B CA 1
ATOM 2968 C C . TYR B 1 106 ? 2.322 -6.562 -17.75 1 97.69 106 TYR B C 1
ATOM 2970 O O . TYR B 1 106 ? 2.643 -7.539 -17.062 1 97.69 106 TYR B O 1
ATOM 2978 N N . ARG B 1 107 ? 1.272 -6.57 -18.453 1 97.19 107 ARG B N 1
ATOM 2979 C CA . ARG B 1 107 ? 0.272 -7.629 -18.375 1 97.19 107 ARG B CA 1
ATOM 2980 C C . ARG B 1 107 ? 0.456 -8.641 -19.5 1 97.19 107 ARG B C 1
ATOM 2982 O O . ARG B 1 107 ? 0.721 -8.258 -20.641 1 97.19 107 ARG B O 1
ATOM 2989 N N . GLY B 1 108 ? 0.29 -9.93 -19.188 1 95.88 108 GLY B N 1
ATOM 2990 C CA . GLY B 1 108 ? 0.301 -10.961 -20.203 1 95.88 108 GLY B CA 1
ATOM 2991 C C . GLY B 1 108 ? 1.403 -11.984 -20 1 95.88 108 GLY B C 1
ATOM 2992 O O . GLY B 1 108 ? 2.119 -11.953 -19 1 95.88 108 GLY B O 1
ATOM 2993 N N . PRO B 1 109 ? 1.474 -12.898 -20.891 1 96.62 109 PRO B N 1
ATOM 2994 C CA . PRO B 1 109 ? 2.5 -13.938 -20.781 1 96.62 109 PRO B CA 1
ATOM 2995 C C . PRO B 1 109 ? 3.918 -13.375 -20.828 1 96.62 109 PRO B C 1
ATOM 2997 O O . PRO B 1 109 ? 4.133 -12.281 -21.359 1 96.62 109 PRO B O 1
ATOM 3000 N N . PRO B 1 110 ? 4.855 -14.188 -20.359 1 96.81 110 PRO B N 1
ATOM 3001 C CA . PRO B 1 110 ? 6.246 -13.727 -20.391 1 96.81 110 PRO B CA 1
ATOM 3002 C C . PRO B 1 110 ? 6.777 -13.531 -21.797 1 96.81 110 PRO B C 1
ATOM 3004 O O . PRO B 1 110 ? 6.484 -14.328 -22.688 1 96.81 110 PRO B O 1
ATOM 3007 N N . THR B 1 111 ? 7.375 -12.484 -22.078 1 96.25 111 THR B N 1
ATOM 3008 C CA . THR B 1 111 ? 8.227 -12.164 -23.219 1 96.25 111 THR B CA 1
ATOM 3009 C C . THR B 1 111 ? 9.547 -11.547 -22.75 1 96.25 111 THR B C 1
ATOM 3011 O O . THR B 1 111 ? 9.625 -11.016 -21.641 1 96.25 111 THR B O 1
ATOM 3014 N N . PRO B 1 112 ? 10.594 -11.656 -23.531 1 94.75 112 PRO B N 1
ATOM 3015 C CA . PRO B 1 112 ? 11.859 -11.031 -23.109 1 94.75 112 PRO B CA 1
ATOM 3016 C C . PRO B 1 112 ? 11.695 -9.562 -22.734 1 94.75 112 PRO B C 1
ATOM 3018 O O . PRO B 1 112 ? 12.25 -9.109 -21.719 1 94.75 112 PRO B O 1
ATOM 3021 N N . GLU B 1 113 ? 10.945 -8.852 -23.516 1 96.31 113 GLU B N 1
ATOM 3022 C CA . GLU B 1 113 ? 10.727 -7.434 -23.266 1 96.31 113 GLU B CA 1
ATOM 3023 C C . GLU B 1 113 ? 9.977 -7.223 -21.953 1 96.31 113 GLU B C 1
ATOM 3025 O O . GLU B 1 113 ? 10.344 -6.352 -21.156 1 96.31 113 GLU B O 1
ATOM 3030 N N . ARG B 1 114 ? 8.961 -7.988 -21.703 1 97.12 114 ARG B N 1
ATOM 3031 C CA . ARG B 1 114 ? 8.156 -7.859 -20.484 1 97.12 114 ARG B CA 1
ATOM 3032 C C . ARG B 1 114 ? 8.961 -8.242 -19.25 1 97.12 114 ARG B C 1
ATOM 3034 O O . ARG B 1 114 ? 8.836 -7.605 -18.203 1 97.12 114 ARG B O 1
ATOM 3041 N N . GLU B 1 115 ? 9.797 -9.273 -19.359 1 95.44 115 GLU B N 1
ATOM 3042 C CA . GLU B 1 115 ? 10.641 -9.68 -18.234 1 95.44 115 GLU B CA 1
ATOM 3043 C C . GLU B 1 115 ? 11.609 -8.57 -17.844 1 95.44 115 GLU B C 1
ATOM 3045 O O . GLU B 1 115 ? 11.852 -8.328 -16.656 1 95.44 115 GLU B O 1
ATOM 3050 N N . ILE B 1 116 ? 12.133 -7.867 -18.828 1 93.19 116 ILE B N 1
ATOM 3051 C CA . ILE B 1 116 ? 13.047 -6.762 -18.578 1 93.19 116 ILE B CA 1
ATOM 3052 C C . ILE B 1 116 ? 12.305 -5.633 -17.875 1 93.19 116 ILE B C 1
ATOM 3054 O O . ILE B 1 116 ? 12.82 -5.035 -16.922 1 93.19 116 ILE B O 1
ATOM 3058 N N . MET B 1 117 ? 11.078 -5.363 -18.328 1 95.88 117 MET B N 1
ATOM 3059 C CA . MET B 1 117 ? 10.281 -4.297 -17.734 1 95.88 117 MET B CA 1
ATOM 3060 C C . MET B 1 117 ? 9.969 -4.609 -16.281 1 95.88 117 MET B C 1
ATOM 3062 O O . MET B 1 117 ? 10.047 -3.729 -15.414 1 95.88 117 MET B O 1
ATOM 3066 N N . TRP B 1 118 ? 9.602 -5.848 -16 1 96.38 118 TRP B N 1
ATOM 3067 C CA . TRP B 1 118 ? 9.297 -6.254 -14.625 1 96.38 118 TRP B CA 1
ATOM 3068 C C . TRP B 1 118 ? 10.555 -6.203 -13.758 1 96.38 118 TRP B C 1
ATOM 3070 O O . TRP B 1 118 ? 10.5 -5.77 -12.602 1 96.38 118 TRP B O 1
ATOM 3080 N N . GLU B 1 119 ? 11.68 -6.605 -14.281 1 91.94 119 GLU B N 1
ATOM 3081 C CA . GLU B 1 119 ? 12.938 -6.582 -13.539 1 91.94 119 GLU B CA 1
ATOM 3082 C C . GLU B 1 119 ? 13.336 -5.156 -13.172 1 91.94 119 GLU B C 1
ATOM 3084 O O . GLU B 1 119 ? 13.859 -4.914 -12.086 1 91.94 119 GLU B O 1
ATOM 3089 N N . LYS B 1 120 ? 13.086 -4.277 -14.023 1 91.56 120 LYS B N 1
ATOM 3090 C CA . LYS B 1 120 ? 13.438 -2.877 -13.812 1 91.56 120 LYS B CA 1
ATOM 3091 C C . LYS B 1 120 ? 12.664 -2.287 -12.641 1 91.56 120 LYS B C 1
ATOM 3093 O O . LYS B 1 120 ? 13.125 -1.334 -12 1 91.56 120 LYS B O 1
ATOM 3098 N N . LEU B 1 121 ? 11.516 -2.807 -12.359 1 94.5 121 LEU B N 1
ATOM 3099 C CA . LEU B 1 121 ? 10.672 -2.268 -11.297 1 94.5 121 LEU B CA 1
ATOM 3100 C C . LEU B 1 121 ? 11.367 -2.395 -9.938 1 94.5 121 LEU B C 1
ATOM 3102 O O . LEU B 1 121 ? 11.234 -1.514 -9.086 1 94.5 121 LEU B O 1
ATOM 3106 N N . TRP B 1 122 ? 12.18 -3.441 -9.773 1 91.06 122 TRP B N 1
ATOM 3107 C CA . TRP B 1 122 ? 12.625 -3.711 -8.406 1 91.06 122 TRP B CA 1
ATOM 3108 C C . TRP B 1 122 ? 14.141 -3.912 -8.367 1 91.06 122 TRP B C 1
ATOM 3110 O O . TRP B 1 122 ? 14.758 -3.814 -7.301 1 91.06 122 TRP B O 1
ATOM 3120 N N . HIS B 1 123 ? 14.641 -4.328 -9.492 1 82.06 123 HIS B N 1
ATOM 3121 C CA . HIS B 1 123 ? 16.062 -4.637 -9.516 1 82.06 123 HIS B CA 1
ATOM 3122 C C . HIS B 1 123 ? 16.906 -3.365 -9.617 1 82.06 123 HIS B C 1
ATOM 3124 O O . HIS B 1 123 ? 16.641 -2.518 -10.477 1 82.06 123 HIS B O 1
ATOM 3130 N N . LEU B 1 124 ? 17.734 -3.244 -8.633 1 77.38 124 LEU B N 1
ATOM 3131 C CA . LEU B 1 124 ? 18.656 -2.121 -8.688 1 77.38 124 LEU B CA 1
ATOM 3132 C C . LEU B 1 124 ? 20.016 -2.564 -9.219 1 77.38 124 LEU B C 1
ATOM 3134 O O . LEU B 1 124 ? 20.438 -3.699 -8.984 1 77.38 124 LEU B O 1
ATOM 3138 N N . PRO B 1 125 ? 20.469 -1.747 -10.203 1 60 125 PRO B N 1
ATOM 3139 C CA . PRO B 1 125 ? 21.812 -2.082 -10.68 1 60 125 PRO B CA 1
ATOM 3140 C C . PRO B 1 125 ? 22.766 -2.443 -9.539 1 60 125 PRO B C 1
ATOM 3142 O O . PRO B 1 125 ? 22.531 -2.061 -8.391 1 60 125 PRO B O 1
ATOM 3145 N N . GLU B 1 126 ? 23.734 -3.297 -9.633 1 50.22 126 GLU B N 1
ATOM 3146 C CA . GLU B 1 126 ? 24.719 -3.803 -8.68 1 50.22 126 GLU B CA 1
ATOM 3147 C C . GLU B 1 126 ? 25.188 -2.699 -7.738 1 50.22 126 GLU B C 1
ATOM 3149 O O . GLU B 1 126 ? 25.656 -1.649 -8.188 1 50.22 126 GLU B O 1
ATOM 3154 N N . GLY B 1 127 ? 24.422 -1.963 -6.867 1 47.47 127 GLY B N 1
ATOM 3155 C CA . GLY B 1 127 ? 24.844 -1.1 -5.777 1 47.47 127 GLY B CA 1
ATOM 3156 C C . GLY B 1 127 ? 23.906 -1.117 -4.59 1 47.47 127 GLY B C 1
ATOM 3157 O O . GLY B 1 127 ? 22.734 -1.482 -4.727 1 47.47 127 GLY B O 1
ATOM 3158 N N . LYS B 1 128 ? 24.516 -1.389 -3.273 1 47.44 128 LYS B N 1
ATOM 3159 C CA . LYS B 1 128 ? 23.969 -1.462 -1.922 1 47.44 128 LYS B CA 1
ATOM 3160 C C . LYS B 1 128 ? 23.391 -0.118 -1.49 1 47.44 128 LYS B C 1
ATOM 3162 O O . LYS B 1 128 ? 23.844 0.934 -1.947 1 47.44 128 LYS B O 1
ATOM 3167 N N . LEU B 1 129 ? 22.25 -0.026 -1.146 1 48.59 129 LEU B N 1
ATOM 3168 C CA . LEU B 1 129 ? 21.609 1.158 -0.588 1 48.59 129 LEU B CA 1
ATOM 3169 C C . LEU B 1 129 ? 22.266 1.57 0.724 1 48.59 129 LEU B C 1
ATOM 3171 O O . LEU B 1 129 ? 22.484 0.733 1.602 1 48.59 129 LEU B O 1
ATOM 3175 N N . ASP B 1 130 ? 23.141 2.662 0.881 1 41.72 130 ASP B N 1
ATOM 3176 C CA . ASP B 1 130 ? 23.797 3.289 2.023 1 41.72 130 ASP B CA 1
ATOM 3177 C C . ASP B 1 130 ? 22.781 3.654 3.107 1 41.72 130 ASP B C 1
ATOM 3179 O O . ASP B 1 130 ? 23.156 3.996 4.23 1 41.72 130 ASP B O 1
ATOM 3183 N N . ILE B 1 131 ? 21.609 3.93 2.961 1 44.72 131 ILE B N 1
ATOM 3184 C CA . ILE B 1 131 ? 21.266 5.148 3.684 1 44.72 131 ILE B CA 1
ATOM 3185 C C . ILE B 1 131 ? 20.812 4.797 5.105 1 44.72 131 ILE B C 1
ATOM 3187 O O . ILE B 1 131 ? 20.578 5.684 5.926 1 44.72 131 ILE B O 1
ATOM 3191 N N . MET B 1 132 ? 20.297 3.588 5.461 1 47.06 132 MET B N 1
ATOM 3192 C CA . MET B 1 132 ? 19.344 3.816 6.539 1 47.06 132 MET B CA 1
ATOM 3193 C C . MET B 1 132 ? 20 3.646 7.902 1 47.06 132 MET B C 1
ATOM 3195 O O . MET B 1 132 ? 20.688 2.652 8.141 1 47.06 132 MET B O 1
ATOM 3199 N N . ASN B 1 133 ? 20.297 4.676 8.625 1 38.34 133 ASN B N 1
ATOM 3200 C CA . ASN B 1 133 ? 20.953 4.73 9.93 1 38.34 133 ASN B CA 1
ATOM 3201 C C . ASN B 1 133 ? 20.125 4.039 11.008 1 38.34 133 ASN B C 1
ATOM 3203 O O . ASN B 1 133 ? 20.625 3.762 12.094 1 38.34 133 ASN B O 1
ATOM 3207 N N . LYS B 1 134 ? 18.906 4.344 11.266 1 40.91 134 LYS B N 1
ATOM 3208 C CA . LYS B 1 134 ? 18.5 4.262 12.664 1 40.91 134 LYS B CA 1
ATOM 3209 C C . LYS B 1 134 ? 18.078 2.844 13.031 1 40.91 134 LYS B C 1
ATOM 3211 O O . LYS B 1 134 ? 17.062 2.344 12.523 1 40.91 134 LYS B O 1
ATOM 3216 N N . SER B 1 135 ? 19 1.995 13.195 1 42.91 135 SER B N 1
ATOM 3217 C CA . SER B 1 135 ? 18.688 0.668 13.719 1 42.91 135 SER B CA 1
ATOM 3218 C C . SER B 1 135 ? 18.219 0.74 15.164 1 42.91 135 SER B C 1
ATOM 3220 O O . SER B 1 135 ? 18.875 1.366 16 1 42.91 135 SER B O 1
ATOM 3222 N N . HIS B 1 136 ? 17.031 0.827 15.422 1 43.94 136 HIS B N 1
ATOM 3223 C CA . HIS B 1 136 ? 16.625 0.856 16.828 1 43.94 136 HIS B CA 1
ATOM 3224 C C . HIS B 1 136 ? 17.062 -0.403 17.562 1 43.94 136 HIS B C 1
ATOM 3226 O O . HIS B 1 136 ? 16.984 -0.474 18.781 1 43.94 136 HIS B O 1
ATOM 3232 N N . THR B 1 137 ? 16.953 -1.551 16.859 1 54.03 137 THR B N 1
ATOM 3233 C CA . THR B 1 137 ? 16.953 -2.727 17.719 1 54.03 137 THR B CA 1
ATOM 3234 C C . THR B 1 137 ? 18.375 -3.223 17.969 1 54.03 137 THR B C 1
ATOM 3236 O O . THR B 1 137 ? 19.312 -2.805 17.281 1 54.03 137 THR B O 1
ATOM 3239 N N . GLY B 1 138 ? 18.844 -3.658 19.141 1 61.41 138 GLY B N 1
ATOM 3240 C CA . GLY B 1 138 ? 20.031 -4.379 19.562 1 61.41 138 GLY B CA 1
ATOM 3241 C C . GLY B 1 138 ? 20.641 -5.23 18.469 1 61.41 138 GLY B C 1
ATOM 3242 O O . GLY B 1 138 ? 21.562 -6.012 18.703 1 61.41 138 GLY B O 1
ATOM 3243 N N . ARG B 1 139 ? 20.203 -5.16 17.266 1 73.25 139 ARG B N 1
ATOM 3244 C CA . ARG B 1 139 ? 20.719 -5.902 16.109 1 73.25 139 ARG B CA 1
ATOM 3245 C C . ARG B 1 139 ? 21.844 -5.133 15.422 1 73.25 139 ARG B C 1
ATOM 3247 O O . ARG B 1 139 ? 21.922 -3.908 15.539 1 73.25 139 ARG B O 1
ATOM 3254 N N . SER B 1 140 ? 22.734 -6.031 14.883 1 82.62 140 SER B N 1
ATOM 3255 C CA . SER B 1 140 ? 23.828 -5.438 14.109 1 82.62 140 SER B CA 1
ATOM 3256 C C . SER B 1 140 ? 23.5 -5.41 12.617 1 82.62 140 SER B C 1
ATOM 3258 O O . SER B 1 140 ? 23.078 -6.422 12.047 1 82.62 140 SER B O 1
ATOM 3260 N N . TYR B 1 141 ? 23.594 -4.258 12.094 1 85.81 141 TYR B N 1
ATOM 3261 C CA . TYR B 1 141 ? 23.266 -4.086 10.68 1 85.81 141 TYR B CA 1
ATOM 3262 C C . TYR B 1 141 ? 24.516 -3.764 9.867 1 85.81 141 TYR B C 1
ATOM 3264 O O . TYR B 1 141 ? 25.453 -3.162 10.375 1 85.81 141 TYR B O 1
ATOM 3272 N N . LYS B 1 142 ? 24.453 -4.223 8.695 1 83.38 142 LYS B N 1
ATOM 3273 C CA . LYS B 1 142 ? 25.562 -4.023 7.773 1 83.38 142 LYS B CA 1
ATOM 3274 C C . LYS B 1 142 ? 25.688 -2.561 7.352 1 83.38 142 LYS B C 1
ATOM 3276 O O . LYS B 1 142 ? 24.703 -1.958 6.914 1 83.38 142 LYS B O 1
ATOM 3281 N N . HIS B 1 143 ? 26.875 -2.127 7.473 1 80.62 143 HIS B N 1
ATOM 3282 C CA . HIS B 1 143 ? 27.156 -0.77 7.016 1 80.62 143 HIS B CA 1
ATOM 3283 C C . HIS B 1 143 ? 27.547 -0.754 5.539 1 80.62 143 HIS B C 1
ATOM 3285 O O . HIS B 1 143 ? 28.125 -1.721 5.031 1 80.62 143 HIS B O 1
ATOM 3291 N N . VAL B 1 144 ? 27.219 0.365 4.957 1 77.5 144 VAL B N 1
ATOM 3292 C CA . VAL B 1 144 ? 27.75 0.553 3.609 1 77.5 144 VAL B CA 1
ATOM 3293 C C . VAL B 1 144 ? 29.25 0.83 3.676 1 77.5 144 VAL B C 1
ATOM 3295 O O . VAL B 1 144 ? 29.766 1.243 4.719 1 77.5 144 VAL B O 1
ATOM 3298 N N . PRO B 1 145 ? 29.969 0.498 2.568 1 75.06 145 PRO B N 1
ATOM 3299 C CA . PRO B 1 145 ? 31.391 0.826 2.564 1 75.06 145 PRO B CA 1
ATOM 3300 C C . PRO B 1 145 ? 31.656 2.303 2.838 1 75.06 145 PRO B C 1
ATOM 3302 O O . PRO B 1 145 ? 30.875 3.164 2.432 1 75.06 145 PRO B O 1
ATOM 3305 N N . GLN B 1 146 ? 32.719 2.529 3.568 1 75 146 GLN B N 1
ATOM 3306 C CA . GLN B 1 146 ? 33.062 3.877 4.008 1 75 146 GLN B CA 1
ATOM 3307 C C . GLN B 1 146 ? 33.188 4.828 2.824 1 75 146 GLN B C 1
ATOM 3309 O O . GLN B 1 146 ? 32.906 6.023 2.947 1 75 146 GLN B O 1
ATOM 3314 N N . GLU B 1 147 ? 33.562 4.266 1.728 1 72.88 147 GLU B N 1
ATOM 3315 C CA . GLU B 1 147 ? 33.781 5.074 0.528 1 72.88 147 GLU B CA 1
ATOM 3316 C C . GLU B 1 147 ? 32.438 5.664 0.03 1 72.88 147 GLU B C 1
ATOM 3318 O O . GLU B 1 147 ? 32.438 6.684 -0.661 1 72.88 147 GLU B O 1
ATOM 3323 N N . VAL B 1 148 ? 31.406 4.977 0.474 1 68.94 148 VAL B N 1
ATOM 3324 C CA . VAL B 1 148 ? 30.109 5.406 -0.055 1 68.94 148 VAL B CA 1
ATOM 3325 C C . VAL B 1 148 ? 29.391 6.281 0.97 1 68.94 148 VAL B C 1
ATOM 3327 O O . VAL B 1 148 ? 28.719 7.242 0.606 1 68.94 148 VAL B O 1
ATOM 3330 N N . GLY B 1 149 ? 29.594 5.887 2.199 1 70.81 149 GLY B N 1
ATOM 3331 C CA . GLY B 1 149 ? 28.938 6.676 3.229 1 70.81 149 GLY B CA 1
ATOM 3332 C C . GLY B 1 149 ? 28.938 6 4.586 1 70.81 149 GLY B C 1
ATOM 3333 O O . GLY B 1 149 ? 29.703 5.059 4.82 1 70.81 149 GLY B O 1
ATOM 3334 N N . ASN B 1 150 ? 28.156 6.625 5.465 1 73 150 ASN B N 1
ATOM 3335 C CA . ASN B 1 150 ? 28.109 6.129 6.836 1 73 150 ASN B CA 1
ATOM 3336 C C . ASN B 1 150 ? 26.766 5.465 7.145 1 73 150 ASN B C 1
ATOM 3338 O O . ASN B 1 150 ? 26.453 5.195 8.305 1 73 150 ASN B O 1
ATOM 3342 N N . GLY B 1 151 ? 26.094 5.082 6.102 1 77.12 151 GLY B N 1
ATOM 3343 C CA . GLY B 1 151 ? 24.766 4.535 6.336 1 77.12 151 GLY B CA 1
ATOM 3344 C C . GLY B 1 151 ? 24.734 3.02 6.328 1 77.12 151 GLY B C 1
ATOM 3345 O O . GLY B 1 151 ? 25.781 2.371 6.422 1 77.12 151 GLY B O 1
ATOM 3346 N N . TYR B 1 152 ? 23.594 2.471 6.434 1 80.81 152 TYR B N 1
ATOM 3347 C CA . TYR B 1 152 ? 23.375 1.029 6.48 1 80.81 152 TYR B CA 1
ATOM 3348 C C . TYR B 1 152 ? 22.875 0.514 5.137 1 80.81 152 TYR B C 1
ATOM 3350 O O . TYR B 1 152 ? 22.203 1.24 4.398 1 80.81 152 TYR B O 1
ATOM 3358 N N . ALA B 1 153 ? 23.281 -0.696 4.867 1 81.69 153 ALA B N 1
ATOM 3359 C CA . ALA B 1 153 ? 22.734 -1.368 3.689 1 81.69 153 ALA B CA 1
ATOM 3360 C C . ALA B 1 153 ? 21.266 -1.695 3.875 1 81.69 153 ALA B C 1
ATOM 3362 O O . ALA B 1 153 ? 20.844 -2.172 4.938 1 81.69 153 ALA B O 1
ATOM 3363 N N . ALA B 1 154 ? 20.5 -1.293 2.893 1 86.62 154 ALA B N 1
ATOM 3364 C CA . ALA B 1 154 ? 19.062 -1.524 3.002 1 86.62 154 ALA B CA 1
ATOM 3365 C C . ALA B 1 154 ? 18.422 -1.66 1.624 1 86.62 154 ALA B C 1
ATOM 3367 O O . ALA B 1 154 ? 19 -1.253 0.618 1 86.62 154 ALA B O 1
ATOM 3368 N N . GLN B 1 155 ? 17.297 -2.324 1.598 1 87.19 155 GLN B N 1
ATOM 3369 C CA . GLN B 1 155 ? 16.375 -2.301 0.474 1 87.19 155 GLN B CA 1
ATOM 3370 C C . GLN B 1 155 ? 15.094 -1.552 0.836 1 87.19 155 GLN B C 1
ATOM 3372 O O . GLN B 1 155 ? 14.781 -1.374 2.016 1 87.19 155 GLN B O 1
ATOM 3377 N N . LEU B 1 156 ? 14.398 -1.084 -0.188 1 91.38 156 LEU B N 1
ATOM 3378 C CA . LEU B 1 156 ? 13.148 -0.388 0.086 1 91.38 156 LEU B CA 1
ATOM 3379 C C . LEU B 1 156 ? 11.969 -1.349 0.019 1 91.38 156 LEU B C 1
ATOM 3381 O O . LEU B 1 156 ? 11.945 -2.256 -0.816 1 91.38 156 LEU B O 1
ATOM 3385 N N . GLY B 1 157 ? 11.016 -1.044 0.839 1 94.25 157 GLY B N 1
ATOM 3386 C CA . GLY B 1 157 ? 9.812 -1.86 0.885 1 94.25 157 GLY B CA 1
ATOM 3387 C C . GLY B 1 157 ? 9.125 -1.991 -0.463 1 94.25 157 GLY B C 1
ATOM 3388 O O . GLY B 1 157 ? 8.703 -3.082 -0.845 1 94.25 157 GLY B O 1
ATOM 3389 N N . VAL B 1 158 ? 9.023 -0.924 -1.222 1 96.75 158 VAL B N 1
ATOM 3390 C CA . VAL B 1 158 ? 8.312 -0.943 -2.498 1 96.75 158 VAL B CA 1
ATOM 3391 C C . VAL B 1 158 ? 9.039 -1.866 -3.477 1 96.75 158 VAL B C 1
ATOM 3393 O O . VAL B 1 158 ? 8.398 -2.615 -4.219 1 96.75 158 VAL B O 1
ATOM 3396 N N . LEU B 1 159 ? 10.328 -1.8 -3.52 1 94.31 159 LEU B N 1
ATOM 3397 C CA . LEU B 1 159 ? 11.086 -2.629 -4.449 1 94.31 159 LEU B CA 1
ATOM 3398 C C . LEU B 1 159 ? 10.953 -4.105 -4.098 1 94.31 159 LEU B C 1
ATOM 3400 O O . LEU B 1 159 ? 10.766 -4.945 -4.984 1 94.31 159 LEU B O 1
ATOM 3404 N N . HIS B 1 160 ? 11.047 -4.379 -2.852 1 94.5 160 HIS B N 1
ATOM 3405 C CA . HIS B 1 160 ? 10.891 -5.77 -2.436 1 94.5 160 HIS B CA 1
ATOM 3406 C C . HIS B 1 160 ? 9.492 -6.285 -2.75 1 94.5 160 HIS B C 1
ATOM 3408 O O . HIS B 1 160 ? 9.336 -7.418 -3.215 1 94.5 160 HIS B O 1
ATOM 3414 N N . GLN B 1 161 ? 8.477 -5.5 -2.438 1 97.75 161 GLN B N 1
ATOM 3415 C CA . GLN B 1 161 ? 7.105 -5.902 -2.729 1 97.75 161 GLN B CA 1
ATOM 3416 C C . GLN B 1 161 ? 6.91 -6.141 -4.223 1 97.75 161 GLN B C 1
ATOM 3418 O O . GLN B 1 161 ? 6.238 -7.094 -4.625 1 97.75 161 GLN B O 1
ATOM 3423 N N . LEU B 1 162 ? 7.465 -5.305 -5.043 1 97.88 162 LEU B N 1
ATOM 3424 C CA . LEU B 1 162 ? 7.375 -5.488 -6.484 1 97.88 162 LEU B CA 1
ATOM 3425 C C . LEU B 1 162 ? 8.117 -6.746 -6.922 1 97.88 162 LEU B C 1
ATOM 3427 O O . LEU B 1 162 ? 7.688 -7.441 -7.844 1 97.88 162 LEU B O 1
ATOM 3431 N N . HIS B 1 163 ? 9.234 -7.02 -6.301 1 95.69 163 HIS B N 1
ATOM 3432 C CA . HIS B 1 163 ? 9.93 -8.281 -6.512 1 95.69 163 HIS B CA 1
ATOM 3433 C C . HIS B 1 163 ? 9.016 -9.469 -6.203 1 95.69 163 HIS B C 1
ATOM 3435 O O . HIS B 1 163 ? 8.992 -10.445 -6.953 1 95.69 163 HIS B O 1
ATOM 3441 N N . CYS B 1 164 ? 8.328 -9.359 -5.078 1 97.5 164 CYS B N 1
ATOM 3442 C CA . CYS B 1 164 ? 7.41 -10.422 -4.672 1 97.5 164 CYS B CA 1
ATOM 3443 C C . CYS B 1 164 ? 6.328 -10.641 -5.727 1 97.5 164 CYS B C 1
ATOM 3445 O O . CYS B 1 164 ? 6.031 -11.781 -6.086 1 97.5 164 CYS B O 1
ATOM 3447 N N . VAL B 1 165 ? 5.707 -9.547 -6.254 1 98.56 165 VAL B N 1
ATOM 3448 C CA . VAL B 1 165 ? 4.68 -9.688 -7.281 1 98.56 165 VAL B CA 1
ATOM 3449 C C . VAL B 1 165 ? 5.293 -10.281 -8.547 1 98.56 165 VAL B C 1
ATOM 3451 O O . VAL B 1 165 ? 4.684 -11.125 -9.203 1 98.56 165 VAL B O 1
ATOM 3454 N N . HIS B 1 166 ? 6.473 -9.805 -8.883 1 97.12 166 HIS B N 1
ATOM 3455 C CA . HIS B 1 166 ? 7.188 -10.32 -10.047 1 97.12 166 HIS B CA 1
ATOM 3456 C C . HIS B 1 166 ? 7.383 -11.828 -9.953 1 97.12 166 HIS B C 1
ATOM 3458 O O . HIS B 1 166 ? 7.133 -12.547 -10.922 1 97.12 166 HIS B O 1
ATOM 3464 N N . MET B 1 167 ? 7.797 -12.312 -8.812 1 96.69 167 MET B N 1
ATOM 3465 C CA . MET B 1 167 ? 8.047 -13.742 -8.625 1 96.69 167 MET B CA 1
ATOM 3466 C C . MET B 1 167 ? 6.746 -14.531 -8.727 1 96.69 167 MET B C 1
ATOM 3468 O O . MET B 1 167 ? 6.703 -15.594 -9.352 1 96.69 167 MET B O 1
ATOM 3472 N N . LEU B 1 168 ? 5.727 -14.039 -8.109 1 98.25 168 LEU B N 1
ATOM 3473 C CA . LEU B 1 168 ? 4.434 -14.711 -8.188 1 98.25 168 LEU B CA 1
ATOM 3474 C C . LEU B 1 168 ? 3.912 -14.727 -9.617 1 98.25 168 LEU B C 1
ATOM 3476 O O . LEU B 1 168 ? 3.297 -15.703 -10.047 1 98.25 168 LEU B O 1
ATOM 3480 N N . ARG B 1 169 ? 4.082 -13.617 -10.344 1 98.44 169 ARG B N 1
ATOM 3481 C CA . ARG B 1 169 ? 3.723 -13.578 -11.758 1 98.44 169 ARG B CA 1
ATOM 3482 C C . ARG B 1 169 ? 4.461 -14.656 -12.539 1 98.44 169 ARG B C 1
ATOM 3484 O O . ARG B 1 169 ? 3.844 -15.43 -13.281 1 98.44 169 ARG B O 1
ATOM 3491 N N . GLN B 1 170 ? 5.75 -14.711 -12.375 1 97.69 170 GLN B N 1
ATOM 3492 C CA . GLN B 1 170 ? 6.539 -15.703 -13.094 1 97.69 170 GLN B CA 1
ATOM 3493 C C . GLN B 1 170 ? 6.09 -17.125 -12.742 1 97.69 170 GLN B C 1
ATOM 3495 O O . GLN B 1 170 ? 5.977 -17.984 -13.617 1 97.69 170 GLN B O 1
ATOM 3500 N N . TRP B 1 171 ? 5.871 -17.344 -11.469 1 97.81 171 TRP B N 1
ATOM 3501 C CA . TRP B 1 171 ? 5.402 -18.672 -11.055 1 97.81 171 TRP B CA 1
ATOM 3502 C C . TRP B 1 171 ? 4.059 -18.984 -11.695 1 97.81 171 TRP B C 1
ATOM 3504 O O . TRP B 1 171 ? 3.803 -20.141 -12.07 1 97.81 171 TRP B O 1
ATOM 3514 N N . SER B 1 172 ? 3.178 -17.969 -11.766 1 97.62 172 SER B N 1
ATOM 3515 C CA . SER B 1 172 ? 1.854 -18.188 -12.328 1 97.62 172 SER B CA 1
ATOM 3516 C C . SER B 1 172 ? 1.945 -18.594 -13.797 1 97.62 172 SER B C 1
ATOM 3518 O O . SER B 1 172 ? 1.002 -19.172 -14.352 1 97.62 172 SER B O 1
ATOM 3520 N N . TYR B 1 173 ? 3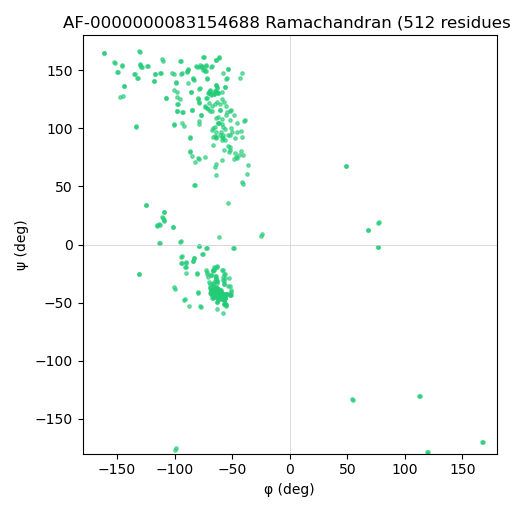.035 -18.328 -14.445 1 97.19 173 TYR B N 1
ATOM 3521 C CA . TYR B 1 173 ? 3.285 -18.688 -15.836 1 97.19 173 TYR B CA 1
ATOM 3522 C C . TYR B 1 173 ? 4.34 -19.781 -15.938 1 97.19 173 TYR B C 1
ATOM 3524 O O . TYR B 1 173 ? 5.027 -19.891 -16.953 1 97.19 173 TYR B O 1
ATOM 3532 N N . LYS B 1 174 ? 4.551 -20.578 -14.883 1 96.5 174 LYS B N 1
ATOM 3533 C CA . LYS B 1 174 ? 5.676 -21.5 -14.836 1 96.5 174 LYS B CA 1
ATOM 3534 C C . LYS B 1 174 ? 5.645 -22.469 -16.016 1 96.5 174 LYS B C 1
ATOM 3536 O O . LYS B 1 174 ? 6.695 -22.875 -16.516 1 96.5 174 LYS B O 1
ATOM 3541 N N . GLU B 1 175 ? 4.484 -22.828 -16.531 1 95.5 175 GLU B N 1
ATOM 3542 C CA . GLU B 1 175 ? 4.367 -23.75 -17.656 1 95.5 175 GLU B CA 1
ATOM 3543 C C . GLU B 1 175 ? 4.992 -23.172 -18.922 1 95.5 175 GLU B C 1
ATOM 3545 O O . GLU B 1 175 ? 5.422 -23.906 -19.812 1 95.5 175 GLU B O 1
ATOM 3550 N N . HIS B 1 176 ? 4.965 -21.828 -19 1 95.31 176 HIS B N 1
ATOM 3551 C CA . HIS B 1 176 ? 5.613 -21.156 -20.125 1 95.31 176 HIS B CA 1
ATOM 3552 C C . HIS B 1 176 ? 7.043 -21.656 -20.297 1 95.31 176 HIS B C 1
ATOM 3554 O O . HIS B 1 176 ? 7.508 -21.812 -21.438 1 95.31 176 HIS B O 1
ATOM 3560 N N . TRP B 1 177 ? 7.781 -21.859 -19.312 1 94.75 177 TRP B N 1
ATOM 3561 C CA . TRP B 1 177 ? 9.164 -22.312 -19.344 1 94.75 177 TRP B CA 1
ATOM 3562 C C . TRP B 1 177 ? 9.242 -23.844 -19.281 1 94.75 177 TRP B C 1
ATOM 3564 O O . TRP B 1 177 ? 9.898 -24.469 -20.125 1 94.75 177 TRP B O 1
ATOM 3574 N N . LEU B 1 178 ? 8.516 -24.438 -18.375 1 93.75 178 LEU B N 1
ATOM 3575 C CA . LEU B 1 178 ? 8.648 -25.859 -18.109 1 93.75 178 LEU B CA 1
ATOM 3576 C C . LEU B 1 178 ? 8.219 -26.688 -19.312 1 93.75 178 LEU B C 1
ATOM 3578 O O . LEU B 1 178 ? 8.828 -27.719 -19.625 1 93.75 178 LEU B O 1
ATOM 3582 N N . ASP B 1 179 ? 7.191 -26.25 -19.938 1 94.94 179 ASP B N 1
ATOM 3583 C CA . ASP B 1 179 ? 6.684 -27.016 -21.078 1 94.94 179 ASP B CA 1
ATOM 3584 C C . ASP B 1 179 ? 7.676 -27 -22.234 1 94.94 179 ASP B C 1
ATOM 3586 O O . ASP B 1 179 ? 7.598 -27.828 -23.141 1 94.94 179 ASP B O 1
ATOM 3590 N N . GLN B 1 180 ? 8.508 -26.125 -22.312 1 94.81 180 GLN B N 1
ATOM 3591 C CA . GLN B 1 180 ? 9.516 -26.016 -23.359 1 94.81 180 GLN B CA 1
ATOM 3592 C C . GLN B 1 180 ? 10.836 -26.656 -22.906 1 94.81 180 GLN B C 1
ATOM 3594 O O . GLN B 1 180 ? 11.852 -26.531 -23.594 1 94.81 180 GLN B O 1
ATOM 3599 N N . GLY B 1 181 ? 10.82 -27.203 -21.734 1 93.69 181 GLY B N 1
ATOM 3600 C CA . GLY B 1 181 ? 12.016 -27.844 -21.203 1 93.69 181 GLY B CA 1
ATOM 3601 C C . GLY B 1 181 ? 13.039 -26.844 -20.688 1 93.69 181 GLY B C 1
ATOM 3602 O O . GLY B 1 181 ? 14.234 -27.156 -20.625 1 93.69 181 GLY B O 1
ATOM 3603 N N . LEU B 1 182 ? 12.562 -25.609 -20.406 1 92.69 182 LEU B N 1
ATOM 3604 C CA . LEU B 1 182 ? 13.453 -24.562 -19.906 1 92.69 182 LEU B CA 1
ATOM 3605 C C . LEU B 1 182 ? 13.414 -24.484 -18.391 1 92.69 182 LEU B C 1
ATOM 3607 O O . LEU B 1 182 ? 12.43 -24.906 -17.766 1 92.69 182 LEU B O 1
ATOM 3611 N N . ASP B 1 183 ? 14.453 -23.938 -17.844 1 90.75 183 ASP B N 1
ATOM 3612 C CA . ASP B 1 183 ? 14.508 -23.672 -16.406 1 90.75 183 ASP B CA 1
ATOM 3613 C C . ASP B 1 183 ? 13.641 -22.469 -16.031 1 90.75 183 ASP B C 1
ATOM 3615 O O . ASP B 1 183 ? 13.445 -21.562 -16.844 1 90.75 183 ASP B O 1
ATOM 3619 N N . LEU B 1 184 ? 13.156 -22.531 -14.797 1 92.5 184 LEU B N 1
ATOM 3620 C CA . LEU B 1 184 ? 12.453 -21.375 -14.266 1 92.5 184 LEU B CA 1
ATOM 3621 C C . LEU B 1 184 ? 13.422 -20.203 -14.055 1 92.5 184 LEU B C 1
ATOM 3623 O O . LEU B 1 184 ? 14.609 -20.422 -13.812 1 92.5 184 LEU B O 1
ATOM 3627 N N . PRO B 1 185 ? 12.891 -19.031 -14.125 1 89.56 185 PRO B N 1
ATOM 3628 C CA . PRO B 1 185 ? 13.781 -17.875 -14.016 1 89.56 185 PRO B CA 1
ATOM 3629 C C . PRO B 1 185 ? 14.148 -17.531 -12.57 1 89.56 185 PRO B C 1
ATOM 3631 O O . PRO B 1 185 ? 13.391 -17.859 -11.648 1 89.56 185 PRO B O 1
ATOM 3634 N N . GLY B 1 186 ? 15.312 -16.922 -12.477 1 81.19 186 GLY B N 1
ATOM 3635 C CA . GLY B 1 186 ? 15.742 -16.297 -11.234 1 81.19 186 GLY B CA 1
ATOM 3636 C C . GLY B 1 186 ? 15.719 -17.25 -10.055 1 81.19 186 GLY B C 1
ATOM 3637 O O . GLY B 1 186 ? 16.25 -18.344 -10.125 1 81.19 186 GLY B O 1
ATOM 3638 N N . SER B 1 187 ? 15.109 -16.641 -8.938 1 76.25 187 SER B N 1
ATOM 3639 C CA . SER B 1 187 ? 15.109 -17.359 -7.668 1 76.25 187 SER B CA 1
ATOM 3640 C C . SER B 1 187 ? 14.156 -18.547 -7.699 1 76.25 187 SER B C 1
ATOM 3642 O O . SER B 1 187 ? 14.094 -19.328 -6.75 1 76.25 187 SER B O 1
ATOM 3644 N N . LEU B 1 188 ? 13.469 -18.719 -8.766 1 86.06 188 LEU B N 1
ATOM 3645 C CA . LEU B 1 188 ? 12.547 -19.844 -8.883 1 86.06 188 LEU B CA 1
ATOM 3646 C C . LEU B 1 188 ? 13.273 -21.109 -9.328 1 86.06 188 LEU B C 1
ATOM 3648 O O . LEU B 1 188 ? 12.742 -22.219 -9.227 1 86.06 188 LEU B O 1
ATOM 3652 N N . TYR B 1 189 ? 14.492 -20.844 -9.797 1 83.5 189 TYR B N 1
ATOM 3653 C CA . TYR B 1 189 ? 15.297 -21.953 -10.281 1 83.5 189 TYR B CA 1
ATOM 3654 C C . TYR B 1 189 ? 16.016 -22.656 -9.125 1 83.5 189 TYR B C 1
ATOM 3656 O O . TYR B 1 189 ? 16.422 -22.016 -8.156 1 83.5 189 TYR B O 1
ATOM 3664 N N . GLY B 1 190 ? 16.078 -24.047 -9.25 1 85.31 190 GLY B N 1
ATOM 3665 C CA . GLY B 1 190 ? 16.891 -24.766 -8.266 1 85.31 190 GLY B CA 1
ATOM 3666 C C . GLY B 1 190 ? 16.062 -25.641 -7.344 1 85.31 190 GLY B C 1
ATOM 3667 O O . GLY B 1 190 ? 15.219 -26.406 -7.797 1 85.31 190 GLY B O 1
ATOM 3668 N N . ASP B 1 191 ? 16.328 -25.469 -6.031 1 89.62 191 ASP B N 1
ATOM 3669 C CA . ASP B 1 191 ? 15.688 -26.297 -5.016 1 89.62 191 ASP B CA 1
ATOM 3670 C C . ASP B 1 191 ? 14.211 -25.938 -4.867 1 89.62 191 ASP B C 1
ATOM 3672 O O . ASP B 1 191 ? 13.875 -24.812 -4.477 1 89.62 191 ASP B O 1
ATOM 3676 N N . PRO B 1 192 ? 13.344 -26.922 -5.172 1 91.75 192 PRO B N 1
ATOM 3677 C CA . PRO B 1 192 ? 11.906 -26.656 -5.09 1 91.75 192 PRO B CA 1
ATOM 3678 C C . PRO B 1 192 ? 11.461 -26.188 -3.705 1 91.75 192 PRO B C 1
ATOM 3680 O O . PRO B 1 192 ? 10.516 -25.406 -3.584 1 91.75 192 PRO B O 1
ATOM 3683 N N . ARG B 1 193 ? 12.141 -26.719 -2.688 1 92.62 193 ARG B N 1
ATOM 3684 C CA . ARG B 1 193 ? 11.797 -26.297 -1.332 1 92.62 193 ARG B CA 1
ATOM 3685 C C . ARG B 1 193 ? 12.109 -24.812 -1.127 1 92.62 193 ARG B C 1
ATOM 3687 O O . ARG B 1 193 ? 11.336 -24.094 -0.492 1 92.62 193 ARG B O 1
ATOM 3694 N N . LEU B 1 194 ? 13.203 -24.391 -1.609 1 91.44 194 LEU B N 1
ATOM 3695 C CA . LEU B 1 194 ? 13.586 -22.984 -1.512 1 91.44 194 LEU B CA 1
ATOM 3696 C C . LEU B 1 194 ? 12.656 -22.109 -2.344 1 91.44 194 LEU B C 1
ATOM 3698 O O . LEU B 1 194 ? 12.289 -21 -1.926 1 91.44 194 LEU B O 1
ATOM 3702 N N . THR B 1 195 ? 12.297 -22.594 -3.523 1 94.25 195 THR B N 1
ATOM 3703 C CA . THR B 1 195 ? 11.344 -21.891 -4.375 1 94.25 195 THR B CA 1
ATOM 3704 C C . THR B 1 195 ? 10.023 -21.656 -3.637 1 94.25 195 THR B C 1
ATOM 3706 O O . THR B 1 195 ? 9.516 -20.547 -3.611 1 94.25 195 THR B O 1
ATOM 3709 N N . ARG B 1 196 ? 9.516 -22.719 -3 1 95.94 196 ARG B N 1
ATOM 3710 C CA . ARG B 1 196 ? 8.266 -22.625 -2.256 1 95.94 196 ARG B CA 1
ATOM 3711 C C . ARG B 1 196 ? 8.391 -21.641 -1.096 1 95.94 196 ARG B C 1
ATOM 3713 O O . ARG B 1 196 ? 7.48 -20.859 -0.842 1 95.94 196 ARG B O 1
ATOM 3720 N N . MET B 1 197 ? 9.508 -21.688 -0.417 1 94.12 197 MET B N 1
ATOM 3721 C CA . MET B 1 197 ? 9.742 -20.766 0.699 1 94.12 197 MET B CA 1
ATOM 3722 C C . MET B 1 197 ? 9.711 -19.312 0.234 1 94.12 197 MET B C 1
ATOM 3724 O O . MET B 1 197 ? 9.148 -18.453 0.909 1 94.12 197 MET B O 1
ATOM 3728 N N . HIS B 1 198 ? 10.352 -19.062 -0.955 1 94.62 198 HIS B N 1
ATOM 3729 C CA . HIS B 1 198 ? 10.344 -17.719 -1.506 1 94.62 198 HIS B CA 1
ATOM 3730 C C . HIS B 1 198 ? 8.922 -17.266 -1.839 1 94.62 198 HIS B C 1
ATOM 3732 O O . HIS B 1 198 ? 8.523 -16.156 -1.502 1 94.62 198 HIS B O 1
ATOM 3738 N N . LEU B 1 199 ? 8.195 -18.156 -2.447 1 97.06 199 LEU B N 1
ATOM 3739 C CA . LEU B 1 199 ? 6.828 -17.828 -2.834 1 97.06 199 LEU B CA 1
ATOM 3740 C C . LEU B 1 199 ? 5.965 -17.547 -1.606 1 97.06 199 LEU B C 1
ATOM 3742 O O . LEU B 1 199 ? 5.203 -16.578 -1.584 1 97.06 199 LEU B O 1
ATOM 3746 N N . ASP B 1 200 ? 6.113 -18.359 -0.59 1 97.81 200 ASP B N 1
ATOM 3747 C CA . ASP B 1 200 ? 5.332 -18.172 0.629 1 97.81 200 ASP B CA 1
ATOM 3748 C C . ASP B 1 200 ? 5.734 -16.891 1.344 1 97.81 200 ASP B C 1
ATOM 3750 O O . ASP B 1 200 ? 4.891 -16.203 1.921 1 97.81 200 ASP B O 1
ATOM 3754 N N . HIS B 1 201 ? 7.004 -16.609 1.353 1 96.69 201 HIS B N 1
ATOM 3755 C CA . HIS B 1 201 ? 7.473 -15.336 1.884 1 96.69 201 HIS B CA 1
ATOM 3756 C C . HIS B 1 201 ? 6.824 -14.164 1.158 1 96.69 201 HIS B C 1
ATOM 3758 O O . HIS B 1 201 ? 6.332 -13.227 1.795 1 96.69 201 HIS B O 1
ATOM 3764 N N . CYS B 1 202 ? 6.824 -14.227 -0.17 1 97.56 202 CYS B N 1
ATOM 3765 C CA . CYS B 1 202 ? 6.258 -13.156 -0.986 1 97.56 202 CYS B CA 1
ATOM 3766 C C . CYS B 1 202 ? 4.77 -12.977 -0.693 1 97.56 202 CYS B C 1
ATOM 3768 O O . CYS B 1 202 ? 4.297 -11.852 -0.549 1 97.56 202 CYS B O 1
ATOM 3770 N N . ILE B 1 203 ? 4.051 -14.078 -0.564 1 98.5 203 ILE B N 1
ATOM 3771 C CA . ILE B 1 203 ? 2.619 -14.039 -0.287 1 98.5 203 ILE B CA 1
ATOM 3772 C C . ILE B 1 203 ? 2.371 -13.367 1.062 1 98.5 203 ILE B C 1
ATOM 3774 O O . ILE B 1 203 ? 1.506 -12.5 1.178 1 98.5 203 ILE B O 1
ATOM 3778 N N . GLU B 1 204 ? 3.146 -13.719 2.014 1 98.12 204 GLU B N 1
ATOM 3779 C CA . GLU B 1 204 ? 2.998 -13.156 3.352 1 98.12 204 GLU B CA 1
ATOM 3780 C C . GLU B 1 204 ? 3.357 -11.672 3.367 1 98.12 204 GLU B C 1
ATOM 3782 O O . GLU B 1 204 ? 2.691 -10.875 4.027 1 98.12 204 GLU B O 1
ATOM 3787 N N . VAL B 1 205 ? 4.426 -11.305 2.703 1 97.88 205 VAL B N 1
ATOM 3788 C CA . VAL B 1 205 ? 4.855 -9.914 2.633 1 97.88 205 VAL B CA 1
ATOM 3789 C C . VAL B 1 205 ? 3.75 -9.062 2.018 1 97.88 205 VAL B C 1
ATOM 3791 O O . VAL B 1 205 ? 3.404 -8 2.549 1 97.88 205 VAL B O 1
ATOM 3794 N N . LEU B 1 206 ? 3.154 -9.539 0.944 1 98.69 206 LEU B N 1
ATOM 3795 C CA . LEU B 1 206 ? 2.094 -8.797 0.272 1 98.69 206 LEU B CA 1
ATOM 3796 C C . LEU B 1 206 ? 0.852 -8.703 1.152 1 98.69 206 LEU B C 1
ATOM 3798 O O . LEU B 1 206 ? 0.274 -7.629 1.31 1 98.69 206 LEU B O 1
ATOM 3802 N N . ARG B 1 207 ? 0.424 -9.828 1.769 1 98.56 207 ARG B N 1
ATOM 3803 C CA . ARG B 1 207 ? -0.745 -9.836 2.641 1 98.56 207 ARG B CA 1
ATOM 3804 C C . ARG B 1 207 ? -0.6 -8.812 3.762 1 98.56 207 ARG B C 1
ATOM 3806 O O . ARG B 1 207 ? -1.483 -7.977 3.967 1 98.56 207 ARG B O 1
ATOM 3813 N N . ALA B 1 208 ? 0.523 -8.875 4.438 1 98.12 208 ALA B N 1
ATOM 3814 C CA . ALA B 1 208 ? 0.742 -8.047 5.621 1 98.12 208 ALA B CA 1
ATOM 3815 C C . ALA B 1 208 ? 0.818 -6.57 5.246 1 98.12 208 ALA B C 1
ATOM 3817 O O . ALA B 1 208 ? 0.25 -5.719 5.934 1 98.12 208 ALA B O 1
ATOM 3818 N N . ASN B 1 209 ? 1.523 -6.254 4.164 1 98.38 209 ASN B N 1
ATOM 3819 C CA . ASN B 1 209 ? 1.67 -4.855 3.771 1 98.38 209 ASN B CA 1
ATOM 3820 C C . ASN B 1 209 ? 0.351 -4.27 3.277 1 98.38 209 ASN B C 1
ATOM 3822 O O . ASN B 1 209 ? 0.061 -3.098 3.514 1 98.38 209 ASN B O 1
ATOM 3826 N N . ILE B 1 210 ? -0.456 -5.086 2.547 1 98.62 210 ILE B N 1
ATOM 3827 C CA . ILE B 1 210 ? -1.764 -4.633 2.084 1 98.62 210 ILE B CA 1
ATOM 3828 C C . ILE B 1 210 ? -2.674 -4.371 3.279 1 98.62 210 ILE B C 1
ATOM 3830 O O . ILE B 1 210 ? -3.377 -3.359 3.322 1 98.62 210 ILE B O 1
ATOM 3834 N N . MET B 1 211 ? -2.666 -5.246 4.293 1 98.31 211 MET B N 1
ATOM 3835 C CA . MET B 1 211 ? -3.422 -5.023 5.523 1 98.31 211 MET B CA 1
ATOM 3836 C C . MET B 1 211 ? -2.932 -3.775 6.246 1 98.31 211 MET B C 1
ATOM 3838 O O . MET B 1 211 ? -3.734 -3.004 6.773 1 98.31 211 MET B O 1
ATOM 3842 N N . CYS B 1 212 ? -1.604 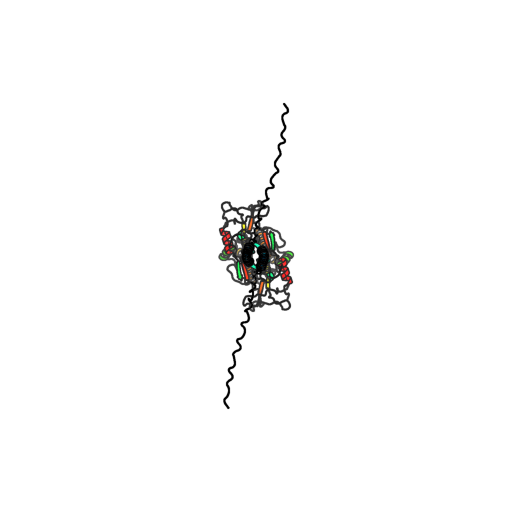-3.57 6.262 1 98.44 212 CYS B N 1
ATOM 3843 C CA . CYS B 1 212 ? -1.001 -2.422 6.934 1 98.44 212 CYS B CA 1
ATOM 3844 C C . CYS B 1 212 ? -1.454 -1.116 6.293 1 98.44 212 CYS B C 1
ATOM 3846 O O . CYS B 1 212 ? -1.852 -0.182 6.992 1 98.44 212 CYS B O 1
ATOM 3848 N N . THR B 1 213 ? -1.376 -1.006 4.969 1 97.94 213 THR B N 1
ATOM 3849 C CA . THR B 1 213 ? -1.775 0.205 4.262 1 97.94 213 THR B CA 1
ATOM 3850 C C . THR B 1 213 ? -3.285 0.412 4.352 1 97.94 213 THR B C 1
ATOM 3852 O O . THR B 1 213 ? -3.752 1.536 4.547 1 97.94 213 THR B O 1
ATOM 3855 N N . SER B 1 214 ? -4.039 -0.729 4.203 1 97.81 214 SER B N 1
ATOM 3856 C CA . SER B 1 214 ? -5.496 -0.752 4.262 1 97.81 214 SER B CA 1
ATOM 3857 C C . SER B 1 214 ? -6.102 0.335 3.381 1 97.81 214 SER B C 1
ATOM 3859 O O . SER B 1 214 ? -6.785 1.234 3.875 1 97.81 214 SER B O 1
ATOM 3861 N N . ASP B 1 215 ? -5.957 0.224 2.086 1 96.81 215 ASP B N 1
ATOM 3862 C CA . ASP B 1 215 ? -6.477 1.153 1.087 1 96.81 215 ASP B CA 1
ATOM 3863 C C . ASP B 1 215 ? -8 1.245 1.16 1 96.81 215 ASP B C 1
ATOM 3865 O O . ASP B 1 215 ? -8.703 0.295 0.808 1 96.81 215 ASP B O 1
ATOM 3869 N N . VAL B 1 216 ? -8.508 2.41 1.493 1 94 216 VAL B N 1
ATOM 3870 C CA . VAL B 1 216 ? -9.945 2.549 1.706 1 94 216 VAL B CA 1
ATOM 3871 C C . VAL B 1 216 ? -10.586 3.182 0.475 1 94 216 VAL B C 1
ATOM 3873 O O . VAL B 1 216 ? -11.703 3.695 0.548 1 94 216 VAL B O 1
ATOM 3876 N N . THR B 1 217 ? -9.891 3.211 -0.645 1 93.06 217 THR B N 1
ATOM 3877 C CA . THR B 1 217 ? -10.453 3.717 -1.891 1 93.06 217 THR B CA 1
ATOM 3878 C C . THR B 1 217 ? -11.641 2.867 -2.332 1 93.06 217 THR B C 1
ATOM 3880 O O . THR B 1 217 ? -11.539 1.642 -2.414 1 93.06 217 THR B O 1
ATOM 3883 N N . PRO B 1 218 ? -12.734 3.48 -2.645 1 90 218 PRO B N 1
ATOM 3884 C CA . PRO B 1 218 ? -13.883 2.705 -3.127 1 90 218 PRO B CA 1
ATOM 3885 C C . PRO B 1 218 ? -13.734 2.291 -4.59 1 90 218 PRO B C 1
ATOM 3887 O O . PRO B 1 218 ? -13.289 3.088 -5.422 1 90 218 PRO B O 1
ATOM 3890 N N . ILE B 1 219 ? -14.031 1.07 -4.812 1 89.94 219 ILE B N 1
ATOM 3891 C CA . ILE B 1 219 ? -14.211 0.558 -6.164 1 89.94 219 ILE B CA 1
ATOM 3892 C C . ILE B 1 219 ? -15.703 0.459 -6.48 1 89.94 219 ILE B C 1
ATOM 3894 O O . ILE B 1 219 ? -16.375 -0.468 -6.031 1 89.94 219 ILE B O 1
ATOM 3898 N N . LEU B 1 220 ? -16.188 1.377 -7.242 1 86.88 220 LEU B N 1
ATOM 3899 C CA . LEU B 1 220 ? -17.609 1.482 -7.5 1 86.88 220 LEU B CA 1
ATOM 3900 C C . LEU B 1 220 ? -18.062 0.421 -8.5 1 86.88 220 LEU B C 1
ATOM 3902 O O . LEU B 1 220 ? -17.266 -0.05 -9.312 1 86.88 220 LEU B O 1
ATOM 3906 N N . ILE B 1 221 ? -19.297 0.071 -8.367 1 87.12 221 ILE B N 1
ATOM 3907 C CA . ILE B 1 221 ? -19.906 -0.835 -9.336 1 87.12 221 ILE B CA 1
ATOM 3908 C C . ILE B 1 221 ? -20.578 -0.03 -10.438 1 87.12 221 ILE B C 1
ATOM 3910 O O . ILE B 1 221 ? -21.547 0.692 -10.188 1 87.12 221 ILE B O 1
ATOM 3914 N N . GLU B 1 222 ? -20.078 -0.126 -11.594 1 86.69 222 GLU B N 1
ATOM 3915 C CA . GLU B 1 222 ? -20.594 0.575 -12.766 1 86.69 222 GLU B CA 1
ATOM 3916 C C . GLU B 1 222 ? -21.719 -0.218 -13.438 1 86.69 222 GLU B C 1
ATOM 3918 O O . GLU B 1 222 ? -21.625 -1.438 -13.578 1 86.69 222 GLU B O 1
ATOM 3923 N N . LEU B 1 223 ? -22.781 0.529 -13.695 1 88.44 223 LEU B N 1
ATOM 3924 C CA . LEU B 1 223 ? -23.812 -0.069 -14.539 1 88.44 223 LEU B CA 1
ATOM 3925 C C . LEU B 1 223 ? -23.391 -0.048 -16 1 88.44 223 LEU B C 1
ATOM 3927 O O . LEU B 1 223 ? -23.188 1.023 -16.578 1 88.44 223 LEU B O 1
ATOM 3931 N N . ASP B 1 224 ? -23.141 -1.183 -16.547 1 87.5 224 ASP B N 1
ATOM 3932 C CA . ASP B 1 224 ? -22.656 -1.362 -17.906 1 87.5 224 ASP B CA 1
ATOM 3933 C C . ASP B 1 224 ? -23.438 -2.459 -18.625 1 87.5 224 ASP B C 1
ATOM 3935 O O . ASP B 1 224 ? -23.172 -3.646 -18.453 1 87.5 224 ASP B O 1
ATOM 3939 N N . PRO B 1 225 ? -24.344 -2.162 -19.438 1 88.06 225 PRO B N 1
ATOM 3940 C CA . PRO B 1 225 ? -25.172 -3.15 -20.125 1 88.06 225 PRO B CA 1
ATOM 3941 C C . PRO B 1 225 ? -24.359 -4.129 -20.953 1 88.06 225 PRO B C 1
ATOM 3943 O O . PRO B 1 225 ? -24.828 -5.234 -21.25 1 88.06 225 PRO B O 1
ATOM 3946 N N . SER B 1 226 ? -23.188 -3.754 -21.312 1 86.44 226 SER B N 1
ATOM 3947 C CA . SER B 1 226 ? -22.359 -4.617 -22.156 1 86.44 226 SER B CA 1
ATOM 3948 C C . SER B 1 226 ? -21.625 -5.656 -21.312 1 86.44 226 SER B C 1
ATOM 3950 O O . SER B 1 226 ? -21.047 -6.602 -21.844 1 86.44 226 SER B O 1
ATOM 3952 N N . ALA B 1 227 ? -21.625 -5.527 -20.047 1 85.69 227 ALA B N 1
ATOM 3953 C CA . ALA B 1 227 ? -20.984 -6.488 -19.156 1 85.69 227 ALA B CA 1
ATOM 3954 C C . ALA B 1 227 ? -21.844 -7.734 -18.969 1 85.69 227 ALA B C 1
ATOM 3956 O O . ALA B 1 227 ? -23.062 -7.672 -19.109 1 85.69 227 ALA B O 1
ATOM 3957 N N . PRO B 1 228 ? -21.234 -8.836 -18.656 1 80.12 228 PRO B N 1
ATOM 3958 C CA . PRO B 1 228 ? -21.953 -10.109 -18.547 1 80.12 228 PRO B CA 1
ATOM 3959 C C . PRO B 1 228 ? -23.156 -10.023 -17.609 1 80.12 228 PRO B C 1
ATOM 3961 O O . PRO B 1 228 ? -24.203 -10.609 -17.891 1 80.12 228 PRO B O 1
ATOM 3964 N N . PHE B 1 229 ? -23.156 -9.289 -16.531 1 82.62 229 PHE B N 1
ATOM 3965 C CA . PHE B 1 229 ? -24.25 -9.211 -15.578 1 82.62 229 PHE B CA 1
ATOM 3966 C C . PHE B 1 229 ? -24.844 -7.809 -15.547 1 82.62 229 PHE B C 1
ATOM 3968 O O . PHE B 1 229 ? -25.516 -7.434 -14.586 1 82.62 229 PHE B O 1
ATOM 3975 N N . GLY B 1 230 ? -24.547 -7.043 -16.547 1 86.69 230 GLY B N 1
ATOM 3976 C CA . GLY B 1 230 ? -25.078 -5.695 -16.641 1 86.69 230 GLY B CA 1
ATOM 3977 C C . GLY B 1 230 ? -24.359 -4.715 -15.719 1 86.69 230 GLY B C 1
ATOM 3978 O O . GLY B 1 230 ? -24.766 -3.555 -15.609 1 86.69 230 GLY B O 1
ATOM 3979 N N . GLU B 1 231 ? -23.438 -5.219 -14.969 1 86.19 231 GLU B N 1
ATOM 3980 C CA . GLU B 1 231 ? -22.641 -4.395 -14.07 1 86.19 231 GLU B CA 1
ATOM 3981 C C . GLU B 1 231 ? -21.219 -4.926 -13.961 1 86.19 231 GLU B C 1
ATOM 3983 O O . GLU B 1 231 ? -20.953 -6.086 -14.273 1 86.19 231 GLU B O 1
ATOM 3988 N N . ARG B 1 232 ? -20.328 -4.016 -13.648 1 88.38 232 ARG B N 1
ATOM 3989 C CA . ARG B 1 232 ? -18.938 -4.395 -13.438 1 88.38 232 ARG B CA 1
ATOM 3990 C C . ARG B 1 232 ? -18.266 -3.477 -12.422 1 88.38 232 ARG B C 1
ATOM 3992 O O . ARG B 1 232 ? -18.641 -2.312 -12.281 1 88.38 232 ARG B O 1
ATOM 3999 N N . ALA B 1 233 ? -17.344 -4.07 -11.711 1 88.19 233 ALA B N 1
ATOM 4000 C CA . ALA B 1 233 ? -16.547 -3.227 -10.828 1 88.19 233 ALA B CA 1
ATOM 4001 C C . ALA B 1 233 ? -15.695 -2.244 -11.633 1 88.19 233 ALA B C 1
ATOM 4003 O O . ALA B 1 233 ? -15.094 -2.615 -12.641 1 88.19 233 ALA B O 1
ATOM 4004 N N . ASP B 1 234 ? -15.734 -1.01 -11.312 1 90.06 234 ASP B N 1
ATOM 4005 C CA . ASP B 1 234 ? -14.891 0.002 -11.938 1 90.06 234 ASP B CA 1
ATOM 4006 C C . ASP B 1 234 ? -13.539 0.103 -11.227 1 90.06 234 ASP B C 1
ATOM 4008 O O . ASP B 1 234 ? -13.359 0.947 -10.352 1 90.06 234 ASP B O 1
ATOM 4012 N N . PHE B 1 235 ? -12.586 -0.638 -11.703 1 91.88 235 PHE B N 1
ATOM 4013 C CA . PHE B 1 235 ? -11.281 -0.742 -11.055 1 91.88 235 PHE B CA 1
ATOM 4014 C C . PHE B 1 235 ? -10.422 0.476 -11.375 1 91.88 235 PHE B C 1
ATOM 4016 O O . PHE B 1 235 ? -9.281 0.575 -10.906 1 91.88 235 PHE B O 1
ATOM 4023 N N . ARG B 1 236 ? -10.969 1.438 -12.219 1 93.25 236 ARG B N 1
ATOM 4024 C CA . ARG B 1 236 ? -10.258 2.691 -12.477 1 93.25 236 ARG B CA 1
ATOM 4025 C C . ARG B 1 236 ? -10.531 3.703 -11.367 1 93.25 236 ARG B C 1
ATOM 4027 O O . ARG B 1 236 ? -10.875 4.855 -11.641 1 93.25 236 ARG B O 1
ATOM 4034 N N . ALA B 1 237 ? -10.32 3.219 -10.148 1 89.81 237 ALA B N 1
ATOM 4035 C CA . ALA B 1 237 ? -10.57 4.07 -8.984 1 89.81 237 ALA B CA 1
ATOM 4036 C C . ALA B 1 237 ? -9.5 5.152 -8.867 1 89.81 237 ALA B C 1
ATOM 4038 O O . ALA B 1 237 ? -8.312 4.895 -9.102 1 89.81 237 ALA B O 1
ATOM 4039 N N . ASN B 1 238 ? -9.922 6.32 -8.438 1 92.06 238 ASN B N 1
ATOM 4040 C CA . ASN B 1 238 ? -9.031 7.449 -8.219 1 92.06 238 ASN B CA 1
ATOM 4041 C C . ASN B 1 238 ? -8.109 7.207 -7.027 1 92.06 238 ASN B C 1
ATOM 4043 O O . ASN B 1 238 ? -8.547 6.703 -5.992 1 92.06 238 ASN B O 1
ATOM 4047 N N . HIS B 1 239 ? -6.832 7.48 -7.27 1 96.19 239 HIS B N 1
ATOM 4048 C CA . HIS B 1 239 ? -5.844 7.332 -6.207 1 96.19 239 HIS B CA 1
ATOM 4049 C C . HIS B 1 239 ? -4.902 8.531 -6.16 1 96.19 239 HIS B C 1
ATOM 4051 O O . HIS B 1 239 ? -4.707 9.211 -7.168 1 96.19 239 HIS B O 1
ATOM 4057 N N . LYS B 1 240 ? -4.488 8.844 -5 1 97.25 240 LYS B N 1
ATOM 4058 C CA . LYS B 1 240 ? -3.361 9.75 -4.801 1 97.25 240 LYS B CA 1
ATOM 4059 C C . LYS B 1 240 ? -2.068 8.977 -4.555 1 97.25 240 LYS B C 1
ATOM 4061 O O . LYS B 1 240 ? -1.927 8.305 -3.531 1 97.25 240 LYS B O 1
ATOM 4066 N N . CYS B 1 241 ? -1.155 9.133 -5.52 1 98.25 241 CYS B N 1
ATOM 4067 C CA . CYS B 1 241 ? -0.024 8.219 -5.547 1 98.25 241 CYS B CA 1
ATOM 4068 C C . CYS B 1 241 ? 1.29 8.961 -5.344 1 98.25 241 CYS B C 1
ATOM 4070 O O . CYS B 1 241 ? 1.435 10.102 -5.781 1 98.25 241 CYS B O 1
ATOM 4072 N N . ARG B 1 242 ? 2.203 8.242 -4.691 1 98.12 242 ARG B N 1
ATOM 4073 C CA . ARG B 1 242 ? 3.578 8.727 -4.613 1 98.12 242 ARG B CA 1
ATOM 4074 C C . ARG B 1 242 ? 4.301 8.531 -5.941 1 98.12 242 ARG B C 1
ATOM 4076 O O . ARG B 1 242 ? 3.855 7.754 -6.789 1 98.12 242 ARG B O 1
ATOM 4083 N N . ASN B 1 243 ? 5.375 9.234 -6.129 1 98.12 243 ASN B N 1
ATOM 4084 C CA . ASN B 1 243 ? 6.133 9.281 -7.375 1 98.12 243 ASN B CA 1
ATOM 4085 C C . ASN B 1 243 ? 7.164 8.156 -7.445 1 98.12 243 ASN B C 1
ATOM 4087 O O . ASN B 1 243 ? 8.367 8.406 -7.383 1 98.12 243 ASN B O 1
ATOM 4091 N N . PHE B 1 244 ? 6.824 6.992 -7.766 1 98.12 244 PHE B N 1
ATOM 4092 C CA . PHE B 1 244 ? 7.594 5.758 -7.707 1 98.12 244 PHE B CA 1
ATOM 4093 C C . PHE B 1 244 ? 8.898 5.895 -8.492 1 98.12 244 PHE B C 1
ATOM 4095 O O . PHE B 1 244 ? 9.977 5.598 -7.973 1 98.12 244 PHE B O 1
ATOM 4102 N N . TRP B 1 245 ? 8.766 6.332 -9.711 1 96.81 245 TRP B N 1
ATOM 4103 C CA . TRP B 1 245 ? 9.938 6.32 -10.586 1 96.81 245 TRP B CA 1
ATOM 4104 C C . TRP B 1 245 ? 11.008 7.285 -10.078 1 96.81 245 TRP B C 1
ATOM 4106 O O . TRP B 1 245 ? 12.203 7.008 -10.18 1 96.81 245 TRP B O 1
ATOM 4116 N N . GLU B 1 246 ? 10.625 8.438 -9.523 1 96.12 246 GLU B N 1
ATOM 4117 C CA . GLU B 1 246 ? 11.594 9.359 -8.938 1 96.12 246 GLU B CA 1
ATOM 4118 C C . GLU B 1 246 ? 12.211 8.773 -7.676 1 96.12 246 GLU B C 1
ATOM 4120 O O . GLU B 1 246 ? 13.406 8.961 -7.422 1 96.12 246 GLU B O 1
ATOM 4125 N N . ILE B 1 247 ? 11.422 8.109 -6.879 1 93.69 247 ILE B N 1
ATOM 4126 C CA . ILE B 1 247 ? 11.914 7.449 -5.672 1 93.69 247 ILE B CA 1
ATOM 4127 C C . ILE B 1 247 ? 12.93 6.375 -6.051 1 93.69 247 ILE B C 1
ATOM 4129 O O . ILE B 1 247 ? 14.023 6.316 -5.473 1 93.69 247 ILE B O 1
ATOM 4133 N N . ARG B 1 248 ? 12.555 5.59 -7.008 1 92 248 ARG B N 1
ATOM 4134 C CA . ARG B 1 248 ? 13.461 4.547 -7.48 1 92 248 ARG B CA 1
ATOM 4135 C C . ARG B 1 248 ? 14.766 5.145 -7.992 1 92 248 ARG B C 1
ATOM 4137 O O . ARG B 1 248 ? 15.844 4.633 -7.695 1 92 248 ARG B O 1
ATOM 4144 N N . GLN B 1 249 ? 14.625 6.141 -8.781 1 90.31 249 GLN B N 1
ATOM 4145 C CA . GLN B 1 249 ? 15.82 6.785 -9.32 1 90.31 249 GLN B CA 1
ATOM 4146 C C . GLN B 1 249 ? 16.703 7.332 -8.203 1 90.31 249 GLN B C 1
ATOM 4148 O O . GLN B 1 249 ? 17.938 7.266 -8.289 1 90.31 249 GLN B O 1
ATOM 4153 N N . TRP B 1 250 ? 16.094 7.902 -7.223 1 88.5 250 TRP B N 1
ATOM 4154 C CA . TRP B 1 250 ? 16.859 8.398 -6.082 1 88.5 250 TRP B CA 1
ATOM 4155 C C . TRP B 1 250 ? 17.641 7.27 -5.426 1 88.5 250 TRP B C 1
ATOM 4157 O O . TRP B 1 250 ? 18.797 7.453 -5.051 1 88.5 250 TRP B O 1
ATOM 4167 N N . VAL B 1 251 ? 17.016 6.105 -5.234 1 85.88 251 VAL B N 1
ATOM 4168 C CA . VAL B 1 251 ? 17.688 4.953 -4.637 1 85.88 251 VAL B CA 1
ATOM 4169 C C . VAL B 1 251 ? 18.875 4.539 -5.504 1 85.88 251 VAL B C 1
ATOM 4171 O O . VAL B 1 251 ? 19.953 4.258 -4.984 1 85.88 251 VAL B O 1
ATOM 4174 N N . ILE B 1 252 ? 18.688 4.504 -6.785 1 82.75 252 ILE B N 1
ATOM 4175 C CA . ILE B 1 252 ? 19.75 4.145 -7.715 1 82.75 252 ILE B CA 1
ATOM 4176 C C . ILE B 1 252 ? 20.906 5.117 -7.57 1 82.75 252 ILE B C 1
ATOM 4178 O O . ILE B 1 252 ? 22.078 4.699 -7.504 1 82.75 252 ILE B O 1
ATOM 4182 N N . ASP B 1 253 ? 20.578 6.371 -7.465 1 81.12 253 ASP B N 1
ATOM 4183 C CA . ASP B 1 253 ? 21.594 7.418 -7.426 1 81.12 253 ASP B CA 1
ATOM 4184 C C . ASP B 1 253 ? 22.344 7.414 -6.09 1 81.12 253 ASP B C 1
ATOM 4186 O O . ASP B 1 253 ? 23.453 7.938 -5.984 1 81.12 253 ASP B O 1
ATOM 4190 N N . HIS B 1 254 ? 21.75 6.895 -5.09 1 76.5 254 HIS B N 1
ATOM 4191 C CA . HIS B 1 254 ? 22.359 6.957 -3.766 1 76.5 254 HIS B CA 1
ATOM 4192 C C . HIS B 1 254 ? 22.766 5.57 -3.279 1 76.5 254 HIS B C 1
ATOM 4194 O O . HIS B 1 254 ? 23.031 5.379 -2.09 1 76.5 254 HIS B O 1
ATOM 4200 N N . THR B 1 255 ? 22.531 4.598 -4.098 1 67.88 255 THR B N 1
ATOM 4201 C CA . THR B 1 255 ? 22.984 3.238 -3.824 1 67.88 255 THR B CA 1
ATOM 4202 C C . THR B 1 255 ? 24.5 3.129 -4.004 1 67.88 255 THR B C 1
ATOM 4204 O O . THR B 1 255 ? 25.062 3.73 -4.918 1 67.88 255 THR B O 1
ATOM 4207 N N . ALA B 1 256 ? 25.109 2.592 -2.832 1 53.91 256 ALA B N 1
ATOM 4208 C CA . ALA B 1 256 ? 26.547 2.352 -2.896 1 53.91 256 ALA B CA 1
ATOM 4209 C C . ALA B 1 256 ? 26.859 1.058 -3.648 1 53.91 256 ALA B C 1
ATOM 4211 O O . ALA B 1 256 ? 26.141 0.062 -3.498 1 53.91 256 ALA B O 1
ATOM 4212 N N . ILE B 1 257 ? 27.344 1.176 -4.844 1 46.78 257 ILE B N 1
ATOM 4213 C CA . ILE B 1 257 ? 27.859 -0.008 -5.516 1 46.78 257 ILE B CA 1
ATOM 4214 C C . ILE B 1 257 ? 29.141 -0.467 -4.832 1 46.78 257 ILE B C 1
ATOM 4216 O O . ILE B 1 257 ? 30.078 0.324 -4.641 1 46.78 257 ILE B O 1
ATOM 4220 N N . PRO B 1 258 ? 29 -1.695 -4.238 1 42.94 258 PRO B N 1
ATOM 4221 C CA . PRO B 1 258 ? 30.328 -2.105 -3.797 1 42.94 258 PRO B CA 1
ATOM 4222 C C . PRO B 1 258 ? 31.344 -2.102 -4.934 1 42.94 258 PRO B C 1
ATOM 4224 O O . PRO B 1 258 ? 30.984 -2.238 -6.102 1 42.94 258 PRO B O 1
#

InterPro domains:
  IPR021765 Mycotoxin biosynthesis protein UstYa-like [PF11807] (36-254)
  IPR021765 Mycotoxin biosynthesis protein UstYa-like [PTHR33365] (22-255)

Sequence (516 aa):
MSEEHQPFIPHGPEYKDDNANDESSADFQPENHRPRKLLLLRILCAFEALGLIILTIALVFATRVKLSDLECTRQVSAYSPLLDEPDLIKYSEFDLPLYFNEKTEYRGPPTPEREIMWEKLWHLPEGKLDIMNKSHTGRSYKHVPQEVGNGYAAQLGVLHQLHCVHMLRQWSYKEHWLDQGLDLPGSLYGDPRLTRMHLDHCIEVLRANIMCTSDVTPILIELDPSAPFGERADFRANHKCRNFWEIRQWVIDHTAIPMSEEHQPFIPHGPEYKDDNANDESSADFQPENHRPRKLLLLRILCAFEALGLIILTIALVFATRVKLSDLECTRQVSAYSPLLDEPDLIKYSEFDLPLYFNEKTEYRGPPTPEREIMWEKLWHLPEGKLDIMNKSHTGRSYKHVPQEVGNGYAAQLGVLHQLHCVHMLRQWSYKEHWLDQGLDLPGSLYGDPRLTRMHLDHCIEVLRANIMCTSDVTPILIELDPSAPFGERADFRANHKCRNFWEIRQWVIDHTAIP

Nearest PDB structures (foldseek):
  8a6l-assembly1_B  TM=5.303E-01  e=9.929E+00  Homo sapiens
  4qqw-assembly6_E  TM=3.026E-01  e=6.215E+00  Thermobifida fusca YX

Foldseek 3Di:
DPPCPPDDPPDDDPDPDPPDDPPPPPPPPPPCCVVVVVVVVVVVVVVVVVVVVVVVVVVVCVVPPDDDPLNVCPVLDDDDPQSVDPPLKDKDKFFDQPPPPGDDLQDDADDPVNLVVLCLLQPADQFFQFDDPDDPDPDDFAHDPVVQHGGGGDGDLRSVLSVLVSLVRQVVNVCVAVVVVHARDDQCGDDVVSNVVSNVVSVVSNVVVCVVVVDPFDFDKDQQCVDPVRIDTRSRTMDIDIDSVSNSVVSNVSGGND/DDDPPPPDPDPPDDDPDPPDPPPPPPPPPPDCPVVVVVVVVVVVVVVVVVVVVVVVVVVVCVVPPDDDPLNVCPVLDDDDPQSVDPPLKDKDKFFDQPPPPGDDLCDDADDPVNLVVLCLLQPADQFFQQAAPDPPDPDDFAHDPVVQHGGGGDGDLRSVLSVLVSLVRQVVNVCVAVVVVHARDDQCGDDVVSNVVSNVVSVVSNVVVCVVVVDPFDFDWDQQCVDPVRIDTRSRTMDIDIDSVSNSVVSNVSTGND

pLDDT: mean 80.89, std 20.99, range [29.17, 98.69]

Secondary structure (DSSP, 8-state):
---------------------------------HHHHHHHHHHHHHHHHHHHHHHHHHHHHHHH----HHHHHHHTS---GGGGSTTTS-EEEEE----TT---TT-SS--HHHHHHHHHHH---S-EE-B-----SS--BPBPPTTT-SSB-EEEHHHHHHHHHHHHHHHHTHHHHHTTTPPPPGGGSS-HHHHHHHHHHHHHHHHHHHHHH----EEEEEE-TTSTTSEEE----EEEEE-HHHHHHHHHHHEE--/---------------------------------HHHHHHHHHHHHHHHHHHHHHHHHHHHHHHH----HHHHHHHTS---GGGGSTTTS-EEEEE----TT---TT-SS--HHHHHHHHHHH---S-EE-B-----SS--BPBPPTTT-SSB-EEEHHHHHHHHHHHHHHHHTHHHHHTTTPPPPGGGSS-HHHHHHHHHHHHHHHHHHHHHH----EEEEEE-TTSTTSEEE----EEEEE-HHHHHHHHHHTEE--

Radius of gyration: 46.66 Å; Cα contacts (8 Å, |Δi|>4): 702; chains: 2; bounding box: 108×173×123 Å

Organism: NCBI:txid41062